Protein 5W6C (pdb70)

B-factor: mean 18.82, std 6.58, range [7.74, 67.68]

Solvent-accessible surface area: 19116 Å² total; per-residue (Å²): 193,33,112,6,92,7,56,40,85,10,38,12,98,65,88,91,64,0,36,3,38,0,51,5,58,66,33,59,0,30,98,17,55,76,23,4,0,0,0,12,17,26,88,90,143,20,6,54,2,0,0,0,2,63,67,83,35,57,42,45,26,15,44,84,10,85,113,55,8,79,7,56,37,52,56,106,136,32,44,1,29,0,108,0,39,64,1,72,76,77,1,27,0,39,0,9,0,0,1,1,102,9,125,80,6,96,42,1,93,10,60,0,60,40,24,2,125,18,31,31,0,17,9,24,52,51,79,52,102,34,14,53,10,23,19,4,50,28,31,68,141,36,34,80,77,58,29,1,2,0,0,0,2,0,21,44,0,15,0,49,64,13,76,25,42,1,44,101,39,89,39,103,89,45,48,54,55,5,63,22,9,95,26,116,79,30,39,34,3,11,0,0,15,0,54,5,71,38,110,21,35,77,120,102,76,11,52,0,22,2,32,0,147,35,32,142,39,161,39,100,45,144,4,99,110,241,48,80,1,86,12,42,113,76,24,63,11,42,78,48,113,154,13,63,0,50,0,59,25,47,89,35,2,1,36,44,54,36,25,0,1,0,0,19,18,79,60,94,62,28,3,92,11,1,0,64,14,32,66,65,107,26,121,72,10,62,109,42,3,52,10,66,56,86,56,62,37,3,33,0,6,0,58,29,4,81,46,121,3,5,8,36,0,8,0,0,0,6,12,48,70,129,53,2,16,2,6,6,0,41,12,0,112,2,42,2,88,70,36,113,145,15,82,13,54,2,20,11,1,52,11,14,93,72,1,33,148,50,90,107,3,5,0,0,0,4,0,17,52,0,32,39,25,63,27,94,28,50,2,43,12,42,78,64,84,33,177,78,40,47,44,56,18,108,51,32,49,22,122,79,15,80,42,2,1,0,0,9,0,55,14,67,4,113,80,8,118,87,51,152,11,2,4,0,41,0,49,9,91,78,75,78,46,76,49,57,16,60,87

Foldseek 3Di:
DWAKAKDDAQEAEAQAKGKMKIAIPPDAQPPAQKWKFKWWAAVPGDIDTAKTARQVGDIDGDVVQVVFWDKAHDRVRRMIMIMGGRDDQVPFTFMKMFMWRDPDVVVVPIDTPDIYPTDTHGHHPDDFDAWDKDKAAWDDPPDDPQKTKIKIKTDFGDDDDKDKDKPVNPDDAQKDWDDWDQDPVRGIMTMIMGMGGNVCLPPDWIWMWIADPNVRDIDTHTHHD/DWQKAWDQEDEDEAQAKTKTKIFHDCQKLQVPWFKWKWWAAPPGDTDTAGTRQFHGDPPHDPQWGKHGDRGMIMIMGGRDDQLSFTKMKMWIWGHPDPIDIIIYPIYGYYHPDDDFWAKDWDKDWFDPVVLVVFWTKIKIKIWDGPPQDKDKWKDQQNHTDDPQKDKDRWDADSVRITIIMMMHIDTSVSQQVTQWMWIWMGDPRDIDIDIDHD

Secondary structure (DSSP, 8-state):
--EEEEES-SEE-TTS-EEEEEEEESS-STTSSEEEEEEEE-TTS--EEEEEEETTS-EEE-TTTGGGEEEEEEGGGTEEEEEE-S--GGG-EEEEEEEEE-S-GGG------SB---EEEEE-SSPPBPPEEEEEEEE-TTSSTTEEEEEEEEEEEBSS--EEEEGGGTB-TTEEEPPPEE-TTS-EEEEEEEEEEGGGTTT---EEEEEEGGGTEEEEEE---/--SBB--SEEEE-TTS-EEEEEE--TTTGGGT---EEEEE-TTS--EEEEBTTTBPPTTS-TTEEEEEETTEEEEEESS--GGG-EEEEEEEEE-SSS-EEEEB--EEEEETTPPPBPPEEEEEPPPHHHHHTT-EEEEEEEEEEBSS--EEEEEETTEEE-TTEEEPPPEE-TTS-EEEEEEEEE-HHHHHHSS-EEEEEEETTEEEEEEE--

Sequence (439 aa):
QLQLQESGPGLVKPSETLSLTCTVSGGSISSSSYYWGWIRQPPGKGLEWIGSIYYSGSTYYNPSLKSRVTISVDTSKNQFSLKLSSVTAADTAVYYCATSYVDNWHSGLHWFDPWGQGTLVTVSGASTKGPSVFPLAPSSKSTSGGTAALGCLVKDYFPEPVTVSWNSGALTSGVHTFPAVLQSSGLYSLSSVVTVPSSSLGTQTYICNVNHKPSNTKVDKRVEPQSVLTQPPSVSGAPGQRVTISCTGSSSNIGAGYDVHWYQQLPGTAPKLLIYGNSNRPSGVPDRFSGSKSGTSASLAITGLQAEDEADYYCQSYDSSLSGDMVFGGGTKLTVLGQPKGAPSVTLFPPSSEELQANKATLVCLISDFYPGAVTVAWKADSSPVKAGVETTTPSKQSNNKYAASSYLSLTPEQWKSHRSYSCQVTHEGSTVEKTVAP

Structure (mmCIF, N/CA/C/O backbone):
data_5W6C
#
_entry.id   5W6C
#
_cell.length_a   63.640
_cell.length_b   66.920
_cell.length_c   100.150
_cell.angle_alpha   90.000
_cell.angle_beta   90.000
_cell.angle_gamma   90.000
#
_symmetry.space_group_name_H-M   'P 21 21 21'
#
loop_
_entity.id
_entity.type
_entity.pdbx_description
1 polymer 'UCA Fab heavy chain'
2 polymer 'UCA Fab light chain'
3 water water
#
loop_
_atom_site.group_PDB
_atom_site.id
_atom_site.type_symbol
_atom_site.label_atom_id
_atom_site.label_alt_id
_atom_site.label_comp_id
_atom_site.label_asym_id
_atom_site.label_entity_id
_atom_site.label_seq_id
_atom_site.pdbx_PDB_ins_code
_atom_site.Cartn_x
_atom_site.Cartn_y
_atom_site.Cartn_z
_atom_site.occupancy
_atom_site.B_iso_or_equiv
_atom_site.auth_seq_id
_atom_site.auth_comp_id
_atom_site.auth_asym_id
_atom_site.auth_atom_id
_atom_site.pdbx_PDB_model_num
ATOM 1 N N . GLN A 1 1 ? -14.450 -18.829 41.118 1.00 37.66 1 GLN H N 1
ATOM 2 C CA . GLN A 1 1 ? -13.903 -17.949 42.143 1.00 35.90 1 GLN H CA 1
ATOM 3 C C . GLN A 1 1 ? -14.494 -16.553 42.052 1.00 29.55 1 GLN H C 1
ATOM 4 O O . GLN A 1 1 ? -14.126 -15.670 42.828 1.00 31.44 1 GLN H O 1
ATOM 10 N N . LEU A 1 2 ? -15.379 -16.317 41.096 1.00 25.40 2 LEU H N 1
ATOM 11 C CA . LEU A 1 2 ? -16.196 -15.124 41.161 1.00 22.26 2 LEU H CA 1
ATOM 12 C C . LEU A 1 2 ? -17.126 -15.264 42.357 1.00 18.67 2 LEU H C 1
ATOM 13 O O . LEU A 1 2 ? -17.765 -16.304 42.526 1.00 21.91 2 LEU H O 1
ATOM 18 N N . GLN A 1 3 ? -17.198 -14.223 43.191 1.00 18.68 3 GLN H N 1
ATOM 19 C CA . GLN A 1 3 ? -18.010 -14.289 44.402 1.00 19.93 3 GLN H CA 1
ATOM 20 C C . GLN A 1 3 ? -18.905 -13.067 44.506 1.00 19.54 3 GLN H C 1
ATOM 21 O O . GLN A 1 3 ? -18.495 -11.952 44.176 1.00 17.09 3 GLN H O 1
ATOM 27 N N . LEU A 1 4 ? -20.141 -13.283 44.966 1.00 16.07 4 LEU H N 1
ATOM 28 C CA . LEU A 1 4 ? -21.137 -12.226 45.040 1.00 13.79 4 LEU H CA 1
ATOM 29 C C . LEU A 1 4 ? -21.686 -12.150 46.455 1.00 15.12 4 LEU H C 1
ATOM 30 O O . LEU A 1 4 ? -21.938 -13.186 47.082 1.00 17.57 4 LEU H O 1
ATOM 35 N N . GLN A 1 5 ? -21.894 -10.923 46.938 1.00 14.32 5 GLN H N 1
ATOM 36 C CA . GLN A 1 5 ? -22.377 -10.682 48.295 1.00 17.12 5 GLN H CA 1
ATOM 37 C C . GLN A 1 5 ? -23.469 -9.619 48.298 1.00 17.18 5 GLN H C 1
ATOM 38 O O . GLN A 1 5 ? -23.218 -8.459 47.951 1.00 16.86 5 GLN H O 1
ATOM 44 N N . GLU A 1 6 ? -24.669 -10.011 48.719 1.00 15.22 6 GLU H N 1
ATOM 45 C CA . GLU A 1 6 ? -25.791 -9.098 48.889 1.00 15.96 6 GLU H CA 1
ATOM 46 C C . GLU A 1 6 ? -25.631 -8.250 50.148 1.00 17.56 6 GLU H C 1
ATOM 47 O O . GLU A 1 6 ? -25.050 -8.683 51.150 1.00 18.75 6 GLU H O 1
ATOM 53 N N . SER A 1 7 ? -26.163 -7.030 50.093 1.00 15.11 7 SER H N 1
ATOM 54 C CA . SER A 1 7 ? -26.286 -6.196 51.282 1.00 15.06 7 SER H CA 1
ATOM 55 C C . SER A 1 7 ? -27.474 -5.256 51.134 1.00 19.58 7 SER H C 1
ATOM 56 O O . SER A 1 7 ? -27.876 -4.895 50.025 1.00 18.17 7 SER H O 1
ATOM 59 N N . GLY A 1 8 ? -28.016 -4.843 52.271 1.00 19.62 8 GLY H N 1
ATOM 60 C CA . GLY A 1 8 ? -29.071 -3.868 52.280 1.00 18.48 8 GLY H CA 1
ATOM 61 C C . GLY A 1 8 ? -30.059 -4.138 53.388 1.00 20.46 8 GLY H C 1
ATOM 62 O O . GLY A 1 8 ? -29.984 -5.160 54.083 1.00 18.64 8 GLY H O 1
ATOM 63 N N . PRO A 1 9 ? -31.010 -3.218 53.562 1.00 19.78 9 PRO H N 1
ATOM 64 C CA . PRO A 1 9 ? -31.940 -3.311 54.692 1.00 17.50 9 PRO H CA 1
ATOM 65 C C . PRO A 1 9 ? -32.765 -4.583 54.656 1.00 20.16 9 PRO H C 1
ATOM 66 O O . PRO A 1 9 ? -33.136 -5.087 53.591 1.00 20.21 9 PRO H O 1
ATOM 70 N N . GLY A 1 10 ? -33.040 -5.109 55.847 1.00 19.11 10 GLY H N 1
ATOM 71 C CA . GLY A 1 10 ? -33.847 -6.299 55.990 1.00 17.27 10 GLY H CA 1
ATOM 72 C C . GLY A 1 10 ? -35.316 -6.036 56.205 1.00 16.02 10 GLY H C 1
ATOM 73 O O . GLY A 1 10 ? -36.104 -6.984 56.251 1.00 16.98 10 GLY H O 1
ATOM 74 N N . LEU A 1 11 ? -35.716 -4.772 56.336 1.00 16.46 11 LEU H N 1
ATOM 75 C CA . LEU A 1 11 ? -37.113 -4.416 56.570 1.00 15.69 11 LEU H CA 1
ATOM 76 C C . LEU A 1 11 ? -37.495 -3.254 55.668 1.00 16.47 11 LEU H C 1
ATOM 77 O O . LEU A 1 11 ? -36.783 -2.246 55.615 1.00 16.54 11 LEU H O 1
ATOM 82 N N . VAL A 1 12 ? -38.602 -3.403 54.951 1.00 14.65 12 VAL H N 1
ATOM 83 C CA . VAL A 1 12 ? -39.150 -2.350 54.104 1.00 16.56 12 VAL H CA 1
ATOM 84 C C . VAL A 1 12 ? -40.632 -2.214 54.418 1.00 17.03 12 VAL H C 1
ATOM 85 O O . VAL A 1 12 ? -41.341 -3.219 54.542 1.00 16.04 12 VAL H O 1
ATOM 89 N N . LYS A 1 13 ? -41.108 -0.969 54.535 1.00 16.75 13 LYS H N 1
ATOM 90 C CA . LYS A 1 13 ? -42.530 -0.763 54.782 1.00 17.43 13 LYS H CA 1
ATOM 91 C C . LYS A 1 13 ? -43.345 -0.946 53.504 1.00 19.16 13 LYS H C 1
ATOM 92 O O . LYS A 1 13 ? -42.891 -0.590 52.414 1.00 18.39 13 LYS H O 1
ATOM 98 N N . PRO A 1 14 ? -44.559 -1.484 53.620 1.00 18.12 14 PRO H N 1
ATOM 99 C CA . PRO A 1 14 ? -45.438 -1.591 52.447 1.00 18.67 14 PRO H CA 1
ATOM 100 C C . PRO A 1 14 ? -45.582 -0.244 51.752 1.00 21.94 14 PRO H C 1
ATOM 101 O O . PRO A 1 14 ? -45.682 0.799 52.401 1.00 20.50 14 PRO H O 1
ATOM 105 N N . SER A 1 15 ? -45.546 -0.276 50.418 1.00 19.61 15 SER H N 1
ATOM 106 C CA . SER A 1 15 ? -45.650 0.847 49.488 1.00 19.08 15 SER H CA 1
ATOM 107 C C . SER A 1 15 ? -44.321 1.577 49.304 1.00 20.25 15 SER H C 1
ATOM 108 O O . SER A 1 15 ? -44.207 2.373 48.371 1.00 21.25 15 SER H O 1
ATOM 111 N N . GLU A 1 16 ? -43.304 1.322 50.129 1.00 18.14 16 GLU H N 1
ATOM 112 C CA . GLU A 1 16 ? -42.014 1.976 49.981 1.00 18.53 16 GLU H CA 1
ATOM 113 C C . GLU A 1 16 ? -41.119 1.155 49.051 1.00 17.04 16 GLU H C 1
ATOM 114 O O . GLU A 1 16 ? -41.541 0.154 48.466 1.00 17.89 16 GLU H O 1
ATOM 120 N N . THR A 1 17 ? -39.874 1.588 48.887 1.00 17.62 17 THR H N 1
ATOM 121 C CA . THR A 1 17 ? -38.964 0.989 47.918 1.00 17.62 17 THR H CA 1
ATOM 122 C C . THR A 1 17 ? -37.920 0.129 48.619 1.00 16.21 17 THR H C 1
ATOM 123 O O . THR A 1 17 ? -37.295 0.562 49.592 1.00 19.11 17 THR H O 1
ATOM 127 N N . LEU A 1 18 ? -37.736 -1.086 48.111 1.00 14.33 18 LEU H N 1
ATOM 128 C CA . LEU A 1 18 ? -36.709 -2.001 48.581 1.00 14.59 18 LEU H CA 1
ATOM 129 C C . LEU A 1 18 ? -35.439 -1.760 47.777 1.00 15.14 18 LEU H C 1
ATOM 130 O O . LEU A 1 18 ? -35.483 -1.698 46.543 1.00 16.94 18 LEU H O 1
ATOM 135 N N . SER A 1 19 ? -34.310 -1.630 48.471 1.00 15.74 19 SER H N 1
ATOM 136 C CA . SER A 1 19 ? -33.034 -1.370 47.823 1.00 15.84 19 SER H CA 1
ATOM 137 C C . SER A 1 19 ? -32.016 -2.378 48.319 1.00 16.17 19 SER H C 1
ATOM 138 O O . SER A 1 19 ? -31.876 -2.573 49.529 1.00 17.03 19 SER H O 1
ATOM 141 N N . LEU A 1 20 ? -31.311 -3.013 47.386 1.00 13.96 20 LEU H N 1
ATOM 142 C CA . LEU A 1 20 ? -30.237 -3.931 47.726 1.00 14.80 20 L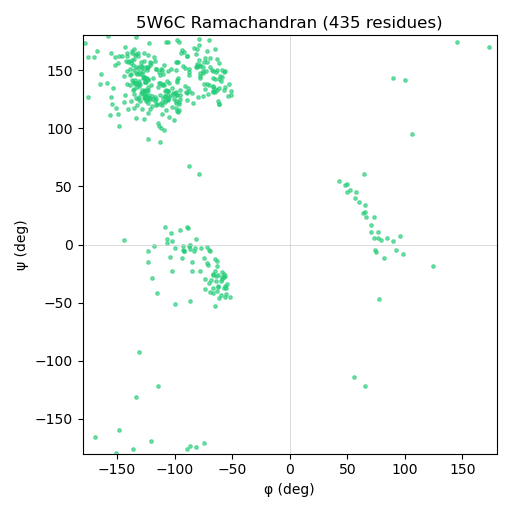EU H CA 1
ATOM 143 C C . LEU A 1 20 ? -29.052 -3.673 46.811 1.00 15.23 20 LEU H C 1
ATOM 144 O O . LEU A 1 20 ? -29.203 -3.181 45.694 1.00 14.62 20 LEU H O 1
ATOM 149 N N . THR A 1 21 ? -27.875 -4.026 47.296 1.00 16.62 21 THR H N 1
ATOM 150 C CA . THR A 1 21 ? -26.642 -3.915 46.537 1.00 15.47 21 THR H CA 1
ATOM 151 C C . THR A 1 21 ? -25.941 -5.263 46.542 1.00 16.18 21 THR H C 1
ATOM 152 O O . THR A 1 21 ? -26.025 -6.011 47.516 1.00 15.61 21 THR H O 1
ATOM 156 N N . CYS A 1 22 ? -25.294 -5.593 45.432 1.00 14.53 22 CYS H N 1
ATOM 157 C CA . CYS A 1 22 ? -24.477 -6.783 45.329 1.00 14.69 22 CYS H CA 1
ATOM 158 C C . CYS A 1 22 ? -23.039 -6.361 45.080 1.00 15.28 22 CYS H C 1
ATOM 159 O O . CYS A 1 22 ? -22.770 -5.591 44.156 1.00 15.93 22 CYS H O 1
ATOM 162 N N . THR A 1 23 ? -22.116 -6.845 45.904 1.00 14.03 23 THR H N 1
ATOM 163 C CA . THR A 1 23 ? -20.705 -6.542 45.722 1.00 15.70 23 THR H CA 1
ATOM 164 C C . THR A 1 23 ? -20.018 -7.764 45.144 1.00 15.51 23 THR H C 1
ATOM 165 O O . THR A 1 23 ? -20.155 -8.869 45.678 1.00 15.45 23 THR H O 1
ATOM 169 N N . VAL A 1 24 ? -19.313 -7.575 44.031 1.00 14.69 24 VAL H N 1
ATOM 170 C CA . VAL A 1 24 ? -18.668 -8.671 43.330 1.00 15.47 24 VAL H CA 1
ATOM 171 C C . VAL A 1 24 ? -17.176 -8.601 43.606 1.00 17.21 24 VAL H C 1
ATOM 172 O O . VAL A 1 24 ? -16.591 -7.511 43.634 1.00 18.63 24 VAL H O 1
ATOM 176 N N . SER A 1 25 ? -16.575 -9.762 43.828 1.00 18.37 25 SER H N 1
ATOM 177 C CA . SER A 1 25 ? -15.133 -9.882 43.985 1.00 19.53 25 SER H CA 1
ATOM 178 C C . SER A 1 25 ? -14.652 -11.104 43.214 1.00 19.73 25 SER H C 1
ATOM 179 O O . SER A 1 25 ? -15.421 -12.021 42.914 1.00 19.24 25 SER H O 1
ATOM 182 N N . GLY A 1 26 ? -13.362 -11.120 42.884 1.00 18.51 26 GLY H N 1
ATOM 183 C CA . GLY A 1 26 ? -12.802 -12.235 42.150 1.00 21.25 26 GLY H CA 1
ATOM 184 C C . GLY A 1 26 ? -13.077 -12.229 40.665 1.00 21.43 26 GLY H C 1
ATOM 185 O O . GLY A 1 26 ? -12.687 -13.175 39.972 1.00 24.69 26 GLY H O 1
ATOM 186 N N . GLY A 1 27 ? -13.723 -11.191 40.160 1.00 19.53 27 GLY H N 1
ATOM 187 C CA . GLY A 1 27 ? -13.997 -11.052 38.746 1.00 17.57 27 GLY H CA 1
ATOM 188 C C . GLY A 1 27 ? -14.641 -9.704 38.536 1.00 15.28 27 GLY H C 1
ATOM 189 O O . GLY A 1 27 ? -15.125 -9.081 39.482 1.00 15.69 27 GLY H O 1
ATOM 190 N N . SER A 1 28 ? -14.612 -9.243 37.294 1.00 15.24 28 SER H N 1
ATOM 191 C CA . SER A 1 28 ? -15.008 -7.876 36.979 1.00 16.51 28 SER H CA 1
ATOM 192 C C . SER A 1 28 ? -16.436 -7.810 36.448 1.00 15.86 28 SER H C 1
ATOM 193 O O . SER A 1 28 ? -16.792 -8.542 35.521 1.00 16.57 28 SER H O 1
ATOM 196 N N . ILE A 1 29 ? -17.245 -6.909 37.018 1.00 12.92 29 ILE H N 1
ATOM 197 C CA . ILE A 1 29 ? -18.512 -6.563 36.376 1.00 14.51 29 ILE H CA 1
ATOM 198 C C . ILE A 1 29 ? -18.245 -5.890 35.037 1.00 16.65 29 ILE H C 1
ATOM 199 O O . ILE A 1 29 ? -18.766 -6.299 33.993 1.00 19.83 29 ILE H O 1
ATOM 204 N N . SER A 1 30 ? -17.419 -4.854 35.046 1.00 16.07 30 SER H N 1
ATOM 205 C CA . SER A 1 30 ? -17.169 -4.118 33.818 1.00 14.31 30 SER H CA 1
ATOM 206 C C . SER A 1 30 ? -16.418 -4.984 32.818 1.00 16.81 30 SER H C 1
ATOM 207 O O . SER A 1 30 ? -15.640 -5.873 33.188 1.00 16.28 30 SER H O 1
ATOM 210 N N . SER A 1 31 ? -16.674 -4.730 31.537 1.00 15.85 31 SER H N 1
ATOM 211 C CA . SER A 1 31 ? -15.835 -5.217 30.442 1.00 15.91 31 SER H CA 1
ATOM 212 C C . SER A 1 31 ? -15.873 -6.731 30.298 1.00 18.13 31 SER H C 1
ATOM 213 O O . SER A 1 31 ? -14.929 -7.332 29.765 1.00 18.98 31 SER H O 1
ATOM 216 N N . SER A 1 32 ? -16.938 -7.352 30.784 1.00 15.85 32 SER H N 1
ATOM 217 C CA . SER A 1 32 ? -17.104 -8.797 30.851 1.00 21.13 32 SER H CA 1
ATOM 218 C C . SER A 1 32 ? -18.377 -9.179 30.109 1.00 16.83 32 SER H C 1
ATOM 219 O O . SER A 1 32 ? -19.376 -8.459 30.187 1.00 18.62 32 SER H O 1
ATOM 222 N N . SER A 1 33 ? -18.350 -10.309 29.394 1.00 16.13 33 SER H N 1
ATOM 223 C CA . SER A 1 33 ? -19.546 -10.816 28.710 1.00 14.75 33 SER H CA 1
ATOM 224 C C . SER A 1 33 ? -20.478 -11.525 29.699 1.00 14.26 33 SER H C 1
ATOM 225 O O . SER A 1 33 ? -20.781 -12.717 29.581 1.00 13.92 33 SER H O 1
ATOM 228 N N . TYR A 1 34 ? -20.936 -10.763 30.691 1.00 14.47 34 TYR H N 1
ATOM 229 C CA . TYR A 1 34 ? -21.803 -11.274 31.741 1.00 13.32 34 TYR H CA 1
ATOM 230 C C . TYR A 1 34 ? -22.991 -10.351 31.956 1.00 14.05 34 TYR H C 1
ATOM 231 O O . TYR A 1 34 ? -22.887 -9.128 31.817 1.00 13.70 34 TYR H O 1
ATOM 240 N N . TYR A 1 35 ? -24.119 -10.955 32.317 1.00 13.76 35 TYR H N 1
ATOM 241 C CA . TYR A 1 35 ? -25.285 -10.228 32.797 1.00 11.50 35 TYR H CA 1
ATOM 242 C C . TYR A 1 35 ? -25.451 -10.507 34.278 1.00 12.39 35 TYR H C 1
ATOM 243 O O . TYR A 1 35 ? -25.481 -11.669 34.703 1.00 13.53 35 TYR H O 1
ATOM 252 N N . TRP A 1 36 ? -25.522 -9.440 35.058 1.00 9.98 36 TRP H N 1
ATOM 253 C CA . TRP A 1 36 ? -25.511 -9.523 36.508 1.00 11.19 36 TRP H CA 1
ATOM 254 C C . TRP A 1 36 ? -26.947 -9.483 36.996 1.00 11.97 36 TRP H C 1
ATOM 255 O O . TRP A 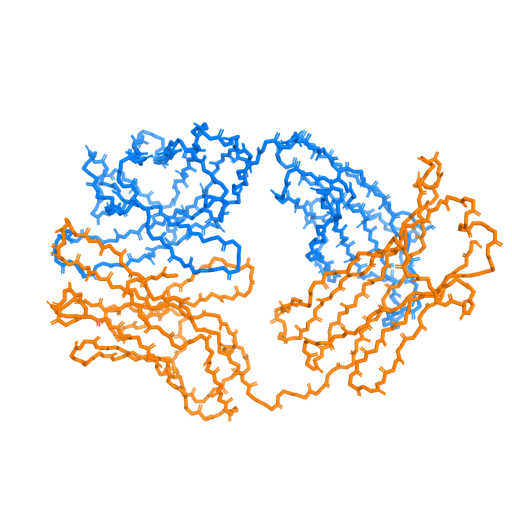1 36 ? -27.672 -8.525 36.708 1.00 13.29 36 TRP H O 1
ATOM 266 N N . GLY A 1 37 ? -27.361 -10.537 37.706 1.00 12.74 37 GLY H N 1
ATOM 267 C CA . GLY A 1 37 ? -28.779 -10.721 37.953 1.00 13.22 37 GLY H CA 1
ATOM 268 C C . GLY A 1 37 ? -29.242 -10.689 39.393 1.00 11.83 37 GLY H C 1
ATOM 269 O O . GLY A 1 37 ? -28.469 -10.878 40.336 1.00 10.82 37 GLY H O 1
ATOM 270 N N . TRP A 1 38 ? -30.546 -10.471 39.553 1.00 11.43 38 TRP H N 1
ATOM 271 C CA . TRP A 1 38 ? -31.234 -10.587 40.827 1.00 12.56 38 TRP H CA 1
ATOM 272 C C . TRP A 1 38 ? -32.330 -11.631 40.709 1.00 12.25 38 TRP H C 1
ATOM 273 O O . TRP A 1 38 ? -33.047 -11.680 39.702 1.00 12.26 38 TRP H O 1
ATOM 284 N N . ILE A 1 39 ? -32.434 -12.465 41.750 1.00 11.09 39 ILE H N 1
ATOM 285 C CA . ILE A 1 39 ? -33.386 -13.567 41.847 1.00 12.34 39 ILE H CA 1
ATOM 286 C C . ILE A 1 39 ? -33.929 -13.551 43.269 1.00 13.35 39 ILE H C 1
ATOM 287 O O . ILE A 1 39 ? -33.217 -13.191 44.206 1.00 13.48 39 ILE H O 1
ATOM 292 N N . ARG A 1 40 ? -35.196 -13.927 43.449 1.00 12.40 40 ARG H N 1
ATOM 293 C CA . ARG A 1 40 ? -35.713 -13.957 44.808 1.00 10.72 40 ARG H CA 1
ATOM 294 C C . ARG A 1 40 ? -36.490 -15.237 45.095 1.00 11.46 40 ARG H C 1
ATOM 295 O O . ARG A 1 40 ? -36.884 -15.976 44.183 1.00 14.01 40 ARG H O 1
ATOM 303 N N . GLN A 1 41 ? -36.688 -15.491 46.370 1.00 12.50 41 GLN H N 1
ATOM 304 C CA . GLN A 1 41 ? -37.337 -16.730 46.818 1.00 12.91 41 GLN H CA 1
ATOM 305 C C . GLN A 1 41 ? -38.105 -16.435 48.089 1.00 13.75 41 GLN H C 1
ATOM 306 O O . GLN A 1 41 ? -37.511 -16.318 49.176 1.00 15.15 41 GLN H O 1
ATOM 312 N N . PRO A 1 42 ? -39.423 -16.284 48.008 1.00 14.73 42 PRO H N 1
ATOM 313 C CA . PRO A 1 42 ? -40.212 -16.119 49.217 1.00 15.94 42 PRO H CA 1
ATOM 314 C C . PRO A 1 42 ? -40.023 -17.321 50.122 1.00 18.23 42 PRO H C 1
ATOM 315 O O . PRO A 1 42 ? -39.764 -18.441 49.642 1.00 18.44 42 PRO H O 1
ATOM 319 N N . PRO A 1 43 ? -40.133 -17.143 51.438 1.00 18.22 43 PRO H N 1
ATOM 320 C CA . PRO A 1 43 ? -39.918 -18.268 52.356 1.00 22.80 43 PRO H CA 1
ATOM 321 C C . PRO A 1 43 ? -40.795 -19.458 51.991 1.00 20.52 43 PRO H C 1
ATOM 322 O O . PRO A 1 43 ? -42.009 -19.326 51.812 1.00 21.55 43 PRO H O 1
ATOM 326 N N . GLY A 1 44 ? -40.164 -20.620 51.843 1.00 22.67 44 GLY H N 1
ATOM 327 C CA . GLY A 1 44 ? -40.896 -21.831 51.519 1.00 24.04 44 GLY H CA 1
ATOM 328 C C . GLY A 1 44 ? -41.465 -21.903 50.119 1.00 24.94 44 GLY H C 1
ATOM 329 O O . GLY A 1 44 ? -42.257 -22.805 49.832 1.00 23.17 44 GLY H O 1
ATOM 330 N N . LYS A 1 45 ? -41.090 -20.991 49.231 1.00 19.30 45 LYS H N 1
ATOM 331 C CA . LYS A 1 45 ? -41.609 -20.990 47.874 1.00 19.43 45 LYS H CA 1
ATOM 332 C C . LYS A 1 45 ? -40.450 -21.123 46.892 1.00 17.25 45 LYS H C 1
ATOM 333 O O . LYS A 1 45 ? -39.317 -21.428 47.274 1.00 17.82 45 LYS H O 1
ATOM 339 N N . GLY A 1 46 ? -40.751 -20.902 45.616 1.00 17.03 46 GLY H N 1
ATOM 340 C CA . GLY A 1 46 ? -39.809 -21.156 44.549 1.00 15.60 46 GLY H CA 1
ATOM 341 C C . GLY A 1 46 ? -39.040 -19.909 44.108 1.00 15.72 46 GLY H C 1
ATOM 342 O O . GLY A 1 46 ? -39.283 -18.794 44.558 1.00 17.47 46 GLY H O 1
ATOM 343 N N . LEU A 1 47 ? -38.079 -20.144 43.218 1.00 11.68 47 LEU H N 1
ATOM 344 C CA . LEU A 1 47 ? -37.230 -19.085 42.684 1.00 12.74 47 LEU H CA 1
ATOM 345 C C . LEU A 1 47 ? -37.958 -18.278 41.614 1.00 14.48 47 LEU H C 1
ATOM 346 O O . LEU A 1 47 ? -38.777 -18.805 40.851 1.00 14.46 47 LEU H O 1
ATOM 351 N N . GLU A 1 48 ? -37.621 -16.995 41.548 1.00 10.99 48 GLU H N 1
ATOM 352 C CA . GLU A 1 48 ? -38.175 -16.079 40.563 1.00 11.52 48 GLU H CA 1
ATOM 353 C C . GLU A 1 48 ? -37.097 -15.097 40.134 1.00 12.57 48 GLU H C 1
ATOM 354 O O . GLU A 1 48 ? -36.514 -14.404 40.974 1.00 14.04 48 GLU H O 1
ATOM 360 N N . TRP A 1 49 ? -36.820 -15.044 38.834 1.00 10.95 49 TRP H N 1
ATOM 361 C CA . TRP A 1 49 ? -35.882 -14.057 38.324 1.00 12.49 49 TRP H CA 1
ATOM 362 C C . TRP A 1 49 ? -36.510 -12.669 38.361 1.00 14.66 49 TRP H C 1
ATOM 363 O O . TRP A 1 49 ? -37.686 -12.492 38.038 1.00 13.21 49 TRP H O 1
ATOM 374 N N . ILE A 1 50 ? -35.726 -11.680 38.771 1.00 10.13 50 ILE H N 1
ATOM 375 C CA . ILE A 1 50 ? -36.178 -10.287 38.825 1.00 11.41 50 ILE H CA 1
ATOM 376 C C . ILE A 1 50 ? -35.694 -9.494 37.616 1.00 13.19 50 ILE H C 1
ATOM 377 O O . ILE A 1 50 ? -36.476 -8.818 36.946 1.00 14.71 50 ILE H O 1
ATOM 382 N N . GLY A 1 51 ? -34.400 -9.558 37.335 1.00 11.88 51 GLY H N 1
ATOM 383 C CA . GLY A 1 51 ? -33.845 -8.906 36.165 1.00 12.65 51 GLY H CA 1
ATOM 384 C C . GLY A 1 51 ? -32.338 -9.013 36.191 1.00 11.71 51 GLY H C 1
ATOM 385 O O . GLY A 1 51 ? -31.737 -9.408 37.194 1.00 13.59 51 GLY H O 1
ATOM 386 N N . SER A 1 52 ? -31.727 -8.632 35.069 1.00 11.04 52 SER H N 1
ATOM 387 C CA . SER A 1 52 ? -30.275 -8.686 34.940 1.00 11.15 52 SER H CA 1
ATOM 388 C C . SER A 1 52 ? -29.783 -7.451 34.201 1.00 14.45 52 SER H C 1
ATOM 389 O O . SER A 1 52 ? -30.527 -6.827 33.443 1.00 15.91 52 SER H O 1
ATOM 392 N N . ILE A 1 53 ? -28.506 -7.117 34.399 1.00 12.26 53 ILE H N 1
ATOM 393 C CA . ILE A 1 53 ? -27.914 -5.913 33.811 1.00 13.43 53 ILE H CA 1
ATOM 394 C C . ILE A 1 53 ? -26.538 -6.238 33.233 1.00 13.51 53 ILE H C 1
ATOM 395 O O . ILE A 1 53 ? -25.766 -7.013 33.813 1.00 12.99 53 ILE H O 1
ATOM 400 N N . TYR A 1 54 ? -26.252 -5.663 32.068 1.00 13.04 54 TYR H N 1
ATOM 401 C CA . TYR A 1 54 ? -24.929 -5.678 31.459 1.00 13.28 54 TYR H CA 1
ATOM 402 C C . TYR A 1 54 ? -24.179 -4.441 31.942 1.00 14.59 54 TYR H C 1
ATOM 403 O O . TYR A 1 54 ? -24.790 -3.436 32.293 1.00 17.32 54 TYR H O 1
ATOM 412 N N . TYR A 1 55 ? -22.846 -4.532 32.003 1.00 13.40 55 TYR H N 1
ATOM 413 C CA . TYR A 1 55 ? -22.083 -3.507 32.712 1.00 16.43 55 TYR H CA 1
ATOM 414 C C . TYR A 1 55 ? -22.298 -2.108 32.137 1.00 19.81 55 TYR H C 1
ATOM 415 O O . TYR A 1 55 ? -22.166 -1.113 32.863 1.00 20.07 55 TYR H O 1
ATOM 424 N N . SER A 1 56 ? -22.607 -1.993 30.852 1.00 16.81 56 SER H N 1
ATOM 425 C CA . SER A 1 56 ? -22.758 -0.661 30.280 1.00 22.36 56 SER H CA 1
ATOM 426 C C . SER A 1 56 ? -24.167 -0.116 30.426 1.00 22.74 56 SER H C 1
ATOM 427 O O . SER A 1 56 ? -24.423 1.013 29.998 1.00 21.93 56 SER H O 1
ATOM 430 N N . GLY A 1 57 ? -25.086 -0.880 31.013 1.00 20.22 57 GLY H N 1
ATOM 431 C CA . GLY A 1 57 ? -26.367 -0.355 31.454 1.00 21.93 57 GLY H CA 1
ATOM 432 C C . GLY A 1 57 ? -27.589 -1.060 30.903 1.00 20.08 57 GLY H C 1
ATOM 433 O O . GLY A 1 57 ? -28.680 -0.905 31.471 1.00 23.88 57 GLY H O 1
ATOM 434 N N . SER A 1 58 ? -27.465 -1.820 29.819 1.00 20.10 58 SER H N 1
ATOM 435 C CA . SER A 1 58 ? -28.638 -2.460 29.240 1.00 22.57 58 SER H CA 1
ATOM 436 C C . SER A 1 58 ? -29.200 -3.511 30.191 1.00 20.73 58 SER H C 1
ATOM 437 O O . SER A 1 58 ? -28.458 -4.289 30.800 1.00 18.70 58 SER H O 1
ATOM 440 N N . THR A 1 59 ? -30.524 -3.505 30.346 1.00 18.69 59 THR H N 1
ATOM 441 C CA . THR A 1 59 ? -31.195 -4.357 31.315 1.00 16.34 59 THR H CA 1
ATOM 442 C C . THR A 1 59 ? -32.261 -5.218 30.650 1.00 16.28 59 THR H C 1
ATOM 443 O O . THR A 1 59 ? -32.839 -4.849 29.618 1.00 15.64 59 THR H O 1
ATOM 447 N N . TYR A 1 60 ? -32.520 -6.366 31.267 1.00 15.00 60 TYR H N 1
ATOM 448 C CA . TYR A 1 60 ? -33.682 -7.192 30.974 1.00 13.51 60 TYR H CA 1
ATOM 449 C C . TYR A 1 60 ? -34.376 -7.480 32.290 1.00 15.37 60 TYR H C 1
ATOM 450 O O . TYR A 1 60 ? -33.717 -7.851 33.264 1.00 13.81 60 TYR H O 1
ATOM 459 N N . TYR A 1 61 ? -35.693 -7.307 32.326 1.00 15.22 61 TYR H N 1
ATOM 460 C CA . TYR A 1 61 ? -36.453 -7.533 33.545 1.00 15.74 61 TYR H CA 1
ATOM 461 C C . TYR A 1 61 ? -37.516 -8.608 33.341 1.00 15.90 61 TYR H C 1
ATOM 462 O O . TYR A 1 61 ? -37.978 -8.873 32.223 1.00 16.24 61 TYR H O 1
ATOM 471 N N . ASN A 1 62 ? -37.905 -9.213 34.448 1.00 14.03 62 ASN H N 1
ATOM 472 C CA . ASN A 1 62 ? -39.077 -10.075 34.462 1.00 12.35 62 ASN H CA 1
ATOM 473 C C . ASN A 1 62 ? -40.299 -9.244 34.093 1.00 15.25 62 ASN H C 1
ATOM 474 O O . ASN A 1 62 ? -40.598 -8.270 34.791 1.00 14.75 62 ASN H O 1
ATOM 479 N N . PRO A 1 63 ? -41.024 -9.588 33.024 1.00 13.38 63 PRO H N 1
ATOM 480 C CA . PRO A 1 63 ? -42.187 -8.770 32.635 1.00 16.15 63 PRO H CA 1
ATOM 481 C C . PRO A 1 63 ? -43.223 -8.610 33.729 1.00 17.05 63 PRO H C 1
ATOM 482 O O . PRO A 1 63 ? -43.941 -7.600 33.742 1.00 17.21 63 PRO H O 1
ATOM 486 N N . SER A 1 64 ? -43.334 -9.565 34.648 1.00 16.51 64 SER H N 1
ATOM 487 C CA . SER A 1 64 ? -44.335 -9.442 35.701 1.00 15.82 64 SER H CA 1
ATOM 488 C C . SER A 1 64 ? -43.948 -8.419 36.758 1.00 19.93 64 SER H C 1
ATOM 489 O O . SER A 1 64 ? -44.794 -8.050 37.582 1.00 21.58 64 SER H O 1
ATOM 492 N N . LEU A 1 65 ? -42.695 -7.957 36.750 1.00 16.27 65 LEU H N 1
ATOM 493 C CA . LEU A 1 65 ? -42.194 -7.021 37.741 1.00 16.14 65 LEU H CA 1
ATOM 494 C C . LEU A 1 65 ? -41.639 -5.746 37.135 1.00 20.55 65 LEU H C 1
ATOM 495 O O . LEU A 1 65 ? -41.274 -4.830 37.887 1.00 19.29 65 LEU H O 1
ATOM 500 N N . LYS A 1 66 ? -41.556 -5.665 35.805 1.00 21.13 66 LYS H N 1
ATOM 501 C CA . LYS A 1 66 ? -40.795 -4.599 35.162 1.00 22.87 66 LYS H CA 1
ATOM 502 C C . LYS A 1 66 ? -41.248 -3.218 35.607 1.00 22.23 66 LYS H C 1
ATOM 503 O O . LYS A 1 66 ? -40.426 -2.306 35.759 1.00 25.08 66 LYS H O 1
ATOM 509 N N . SER A 1 67 ? -42.554 -3.035 35.803 1.00 22.31 67 SER H N 1
ATOM 510 C CA . SER A 1 67 ? -43.048 -1.713 36.167 1.00 22.66 67 SER H CA 1
ATOM 511 C C . SER A 1 67 ? -42.544 -1.252 37.529 1.00 25.24 67 SER H C 1
ATOM 512 O O . SER A 1 67 ? -42.678 -0.066 37.847 1.00 27.81 67 SER H O 1
ATOM 515 N N . ARG A 1 68 ? -41.960 -2.145 38.333 1.00 19.23 68 ARG H N 1
ATOM 516 C CA . ARG A 1 68 ? -41.496 -1.787 39.668 1.00 19.45 68 ARG H CA 1
ATOM 517 C C . ARG A 1 68 ? -39.996 -1.946 39.855 1.00 16.36 68 ARG H C 1
ATOM 518 O O . ARG A 1 68 ? -39.495 -1.648 40.947 1.00 17.36 68 ARG H O 1
ATOM 526 N N . VAL A 1 69 ? -39.266 -2.405 38.840 1.00 18.46 69 VAL H N 1
ATOM 527 C CA . VAL A 1 69 ? -37.875 -2.821 38.999 1.00 17.43 69 VAL H CA 1
ATOM 528 C C . VAL A 1 69 ? -36.962 -1.808 38.329 1.00 17.91 69 VAL H C 1
ATOM 529 O O . VAL A 1 69 ? -37.193 -1.415 37.181 1.00 18.16 69 VAL H O 1
ATOM 533 N N . THR A 1 70 ? -35.920 -1.399 39.045 1.00 15.46 70 THR H N 1
ATOM 534 C CA . THR A 1 70 ? -34.792 -0.684 38.462 1.00 16.75 70 THR H CA 1
ATOM 535 C C . THR A 1 70 ? -33.528 -1.379 38.932 1.00 15.70 70 THR H C 1
ATOM 536 O O . THR A 1 70 ? -33.306 -1.513 40.142 1.00 16.49 70 THR H O 1
ATOM 540 N N . ILE A 1 71 ? -32.706 -1.819 37.990 1.00 16.22 71 ILE H N 1
ATOM 541 C CA . ILE A 1 71 ? -31.398 -2.379 38.294 1.00 14.70 71 ILE H CA 1
ATOM 542 C C . ILE A 1 71 ? -30.356 -1.415 37.749 1.00 15.99 71 ILE H C 1
ATOM 543 O O . ILE A 1 71 ? -30.525 -0.858 36.657 1.00 16.30 71 ILE H O 1
ATOM 548 N N . SER A 1 72 ? -29.295 -1.193 38.522 1.00 15.43 72 SER H N 1
ATOM 549 C CA . SER A 1 72 ? -28.250 -0.265 38.132 1.00 16.21 72 SER H CA 1
ATOM 550 C C . SER A 1 72 ? -26.904 -0.890 38.446 1.00 16.53 72 SER H C 1
ATOM 551 O O . SER A 1 72 ? -26.804 -1.875 39.183 1.00 15.99 72 SER H O 1
ATOM 554 N N . VAL A 1 73 ? -25.857 -0.310 37.875 1.00 15.86 73 VAL H N 1
ATOM 555 C CA . VAL A 1 73 ? -24.513 -0.843 38.031 1.00 16.03 73 VAL H CA 1
ATOM 556 C C . VAL A 1 73 ? -23.562 0.298 38.351 1.00 15.59 73 VAL H C 1
ATOM 557 O O . VAL A 1 73 ? -23.707 1.404 37.820 1.00 19.08 73 VAL H O 1
ATOM 561 N N . ASP A 1 74 ? -22.605 0.035 39.240 1.00 14.86 74 ASP H N 1
ATOM 562 C CA . ASP A 1 74 ? -21.526 0.964 39.571 1.00 15.88 74 ASP H CA 1
ATOM 563 C C . ASP A 1 74 ? -20.228 0.222 39.292 1.00 15.56 74 ASP H C 1
ATOM 564 O O . ASP A 1 74 ? -19.681 -0.448 40.174 1.00 16.26 74 ASP H O 1
ATOM 569 N N . THR A 1 75 ? -19.732 0.358 38.062 1.00 17.53 75 THR H N 1
ATOM 570 C CA . THR A 1 75 ? -18.557 -0.406 37.654 1.00 14.29 75 THR H CA 1
ATOM 571 C C . THR A 1 75 ? -17.322 -0.025 38.464 1.00 17.25 75 THR H C 1
ATOM 572 O O . THR A 1 75 ? -16.469 -0.878 38.722 1.00 16.39 75 THR H O 1
ATOM 576 N N . SER A 1 76 ? -17.212 1.236 38.899 1.00 18.48 76 SER H N 1
ATOM 577 C CA . SER A 1 76 ? -16.014 1.640 39.632 1.00 18.05 76 SER H CA 1
ATOM 578 C C . SER A 1 76 ? -15.913 0.939 40.981 1.00 21.53 76 SER H C 1
ATOM 579 O O . SER A 1 76 ? -14.808 0.753 41.500 1.00 19.81 76 SER H O 1
ATOM 582 N N . LYS A 1 77 ? -17.045 0.539 41.559 1.00 18.83 77 LYS H N 1
ATOM 583 C CA . LYS A 1 77 ? -17.057 -0.198 42.815 1.00 18.67 77 LYS H CA 1
ATOM 584 C C . LYS A 1 77 ? -17.292 -1.692 42.631 1.00 15.90 77 LYS H C 1
ATOM 585 O O . LYS A 1 77 ? -17.362 -2.420 43.625 1.00 18.02 77 LYS H O 1
ATOM 591 N N . ASN A 1 78 ? -17.395 -2.166 41.394 1.00 14.15 78 ASN H N 1
ATOM 592 C CA . ASN A 1 78 ? -17.711 -3.564 41.109 1.00 17.36 78 ASN H CA 1
ATOM 593 C C . ASN A 1 78 ? -18.972 -3.986 41.861 1.00 16.62 78 ASN H C 1
ATOM 594 O O . ASN A 1 78 ? -19.026 -5.040 42.500 1.00 15.99 78 ASN H O 1
ATOM 599 N N . GLN A 1 79 ? -19.994 -3.138 41.784 1.00 14.38 79 GLN H N 1
ATOM 600 C CA . GLN A 1 79 ? -21.273 -3.409 42.421 1.00 14.40 79 GLN H CA 1
ATOM 601 C C . GLN A 1 79 ? -22.416 -3.223 41.434 1.00 14.90 79 GLN H C 1
ATOM 602 O O . GLN A 1 79 ? -22.298 -2.517 40.430 1.00 14.11 79 GLN H O 1
ATOM 608 N N . PHE A 1 80 ? -23.535 -3.878 41.725 1.00 13.69 80 PHE H N 1
ATOM 609 C CA . PHE A 1 80 ? -24.771 -3.574 41.020 1.00 13.19 80 PHE H CA 1
ATOM 610 C C . PHE A 1 80 ? -25.908 -3.660 42.022 1.00 14.17 80 PHE H C 1
ATOM 611 O O . PHE A 1 80 ? -25.772 -4.266 43.084 1.00 15.98 80 PHE H O 1
ATOM 619 N N . SER A 1 81 ? -27.016 -2.998 41.701 1.00 12.77 81 SER H N 1
ATOM 620 C CA . SER A 1 81 ? -28.023 -2.708 42.709 1.00 14.67 81 SER H CA 1
ATOM 621 C C . SER A 1 81 ? -29.421 -2.940 42.159 1.00 15.88 81 SER H C 1
ATOM 622 O O . SER A 1 81 ? -29.656 -2.912 40.947 1.00 14.63 81 SER H O 1
ATOM 625 N N . LEU A 1 82 ? -30.341 -3.187 43.084 1.00 13.62 82 LEU H N 1
ATOM 626 C CA . LEU A 1 82 ? -31.749 -3.429 42.803 1.00 14.88 82 LEU H CA 1
ATOM 627 C C . LEU A 1 82 ? -32.601 -2.428 43.570 1.00 15.53 82 LEU H C 1
ATOM 628 O O . LEU A 1 82 ? -32.355 -2.168 44.753 1.00 14.54 82 LEU H O 1
ATOM 633 N N . LYS A 1 83 ? -33.604 -1.867 42.895 1.00 12.70 83 LYS H N 1
ATOM 634 C CA . LYS A 1 83 ? -34.664 -1.122 43.557 1.00 14.09 83 LYS H CA 1
ATOM 635 C C . LYS A 1 83 ? -35.994 -1.700 43.109 1.00 15.61 83 LYS H C 1
ATOM 636 O O . LYS A 1 83 ? -36.250 -1.822 41.907 1.00 18.03 83 LYS H O 1
ATOM 642 N N . LEU A 1 84 ? -36.827 -2.076 44.072 1.00 13.14 84 LEU H N 1
ATOM 643 C CA . LEU A 1 84 ? -38.154 -2.611 43.802 1.00 13.45 84 LEU H CA 1
ATOM 644 C C . LEU A 1 84 ? -39.139 -1.694 44.504 1.00 16.21 84 LEU H C 1
ATOM 645 O O . LEU A 1 84 ? -39.094 -1.567 45.730 1.00 16.55 84 LEU H O 1
ATOM 650 N N . SER A 1 85 ? -39.992 -1.023 43.734 1.00 16.68 85 SER H N 1
ATOM 651 C CA . SER A 1 85 ? -40.847 -0.000 44.314 1.00 16.60 85 SER H CA 1
ATOM 652 C C . SER A 1 85 ? -42.201 -0.586 44.713 1.00 15.86 85 SER H C 1
ATOM 653 O O . SER A 1 85 ? -42.552 -1.710 44.353 1.00 17.87 85 SER H O 1
ATOM 656 N N . SER A 1 86 ? -42.952 0.198 45.492 1.00 17.60 86 SER H N 1
ATOM 657 C CA . SER A 1 86 ? -44.335 -0.109 45.873 1.00 16.71 86 SER H CA 1
ATOM 658 C C . SER A 1 86 ? -44.489 -1.532 46.422 1.00 16.00 86 SER H C 1
ATOM 659 O O . SER A 1 86 ? -45.349 -2.305 45.991 1.00 16.15 86 SER H O 1
ATOM 662 N N . VAL A 1 87 ? -43.661 -1.886 47.403 1.00 18.28 87 VAL H N 1
ATOM 663 C CA . VAL A 1 87 ? -43.621 -3.284 47.824 1.00 17.13 87 VAL H CA 1
ATOM 664 C C . VAL A 1 87 ? -44.856 -3.635 48.649 1.00 17.96 87 VAL H C 1
ATOM 665 O O . VAL A 1 87 ? -45.532 -2.776 49.224 1.00 18.69 87 VAL H O 1
ATOM 669 N N . THR A 1 88 ? -45.167 -4.930 48.670 1.00 16.87 88 THR H N 1
ATOM 670 C CA . THR A 1 88 ? -46.204 -5.525 49.504 1.00 17.93 88 THR H CA 1
ATOM 671 C C . THR A 1 88 ? -45.629 -6.773 50.150 1.00 17.50 88 THR H C 1
ATOM 672 O O . THR A 1 88 ? -44.478 -7.152 49.902 1.00 16.82 88 THR H O 1
ATOM 676 N N . ALA A 1 89 ? -46.444 -7.431 50.977 1.00 18.47 89 ALA H N 1
ATOM 677 C CA . ALA A 1 89 ? -45.998 -8.663 51.622 1.00 19.94 89 ALA H CA 1
ATOM 678 C C . ALA A 1 89 ? -45.560 -9.704 50.606 1.00 17.64 89 ALA H C 1
ATOM 679 O O . ALA A 1 89 ? -44.766 -10.593 50.934 1.00 19.42 89 ALA H O 1
ATOM 681 N N . ALA A 1 90 ? -46.089 -9.634 49.381 1.00 18.90 90 ALA H N 1
ATOM 682 C CA . ALA A 1 90 ? -45.687 -10.578 48.346 1.00 19.34 90 ALA H CA 1
ATOM 683 C C . ALA A 1 90 ? -44.210 -10.451 48.002 1.00 17.08 90 ALA H C 1
ATOM 684 O O . ALA A 1 90 ? -43.640 -11.375 47.406 1.00 20.11 90 ALA H O 1
ATOM 686 N N . ASP A 1 91 ? -43.581 -9.329 48.346 1.00 16.10 91 ASP H N 1
ATOM 687 C CA . ASP A 1 91 ? -42.172 -9.118 48.039 1.00 15.86 91 ASP H CA 1
ATOM 688 C C . ASP A 1 91 ? -41.239 -9.539 49.170 1.00 13.42 91 ASP H C 1
ATOM 689 O O . ASP A 1 91 ? -40.020 -9.420 49.012 1.00 14.51 91 ASP H O 1
ATOM 694 N N . THR A 1 92 ? -41.773 -10.021 50.291 1.00 14.41 92 THR H N 1
ATOM 695 C CA . THR A 1 92 ? -40.950 -10.645 51.320 1.00 13.28 92 THR H CA 1
ATOM 696 C C . THR A 1 92 ? -40.270 -11.875 50.744 1.00 15.27 92 THR H C 1
ATOM 697 O O . THR A 1 92 ? -40.942 -12.794 50.271 1.00 14.52 92 THR H O 1
ATOM 701 N N . ALA A 1 93 ? -38.940 -11.894 50.771 1.00 13.33 93 ALA H N 1
ATOM 702 C CA . ALA A 1 93 ? -38.234 -12.975 50.096 1.00 12.82 93 ALA H CA 1
ATOM 703 C C . ALA A 1 93 ? -36.764 -12.926 50.472 1.00 13.03 93 ALA H C 1
ATOM 704 O O . ALA A 1 93 ? -36.261 -11.910 50.962 1.00 13.96 93 ALA H O 1
ATOM 706 N N . VAL A 1 94 ? -36.094 -14.050 50.258 1.00 11.84 94 VAL H N 1
ATOM 707 C CA . VAL A 1 94 ? -34.644 -14.043 50.183 1.00 11.48 94 VAL H CA 1
ATOM 708 C C . VAL A 1 94 ? -34.270 -13.557 48.796 1.00 13.21 94 VAL H C 1
ATOM 709 O O . VAL A 1 94 ? -34.764 -14.087 47.795 1.00 14.25 94 VAL H O 1
ATOM 713 N N . TYR A 1 95 ? -33.419 -12.536 48.733 1.00 12.79 95 TYR H N 1
ATOM 714 C CA . TYR A 1 95 ? -32.965 -11.951 47.474 1.00 11.84 95 TYR H CA 1
ATOM 715 C C . TYR A 1 95 ? -31.531 -12.379 47.210 1.00 12.63 95 TYR H C 1
ATOM 716 O O . TYR A 1 95 ? -30.657 -12.198 48.068 1.00 13.97 95 TYR H O 1
ATOM 725 N N . TYR A 1 96 ? -31.306 -12.973 46.038 1.00 12.41 96 TYR H N 1
ATOM 726 C CA . TYR A 1 96 ? -29.996 -13.445 45.611 1.00 12.38 96 TYR H CA 1
ATOM 727 C C . TYR A 1 96 ? -29.491 -12.573 44.479 1.00 14.98 96 TYR H C 1
ATOM 728 O O . TYR A 1 96 ? -30.246 -12.247 43.558 1.00 12.28 96 TYR H O 1
ATOM 737 N N . CYS A 1 97 ? -28.208 -12.232 44.507 1.00 13.01 97 CYS H N 1
ATOM 738 C CA . CYS A 1 97 ? -27.602 -11.840 43.247 1.00 12.67 97 CYS H CA 1
ATOM 739 C C . CYS A 1 97 ? -26.836 -13.016 42.666 1.00 13.05 97 CYS H C 1
ATOM 740 O O . CYS A 1 97 ? -26.472 -13.966 43.362 1.00 16.54 97 CYS H O 1
ATOM 743 N N . ALA A 1 98 ? -26.650 -12.972 41.355 1.00 11.87 98 ALA H N 1
ATOM 744 C CA . ALA A 1 98 ? -25.990 -14.052 40.645 1.00 13.50 98 ALA H CA 1
ATOM 745 C C . ALA A 1 98 ? -25.467 -13.464 39.351 1.00 13.34 98 ALA H C 1
ATOM 746 O O . ALA A 1 98 ? -25.650 -12.276 39.072 1.00 13.42 98 ALA H O 1
ATOM 748 N N . THR A 1 99 ? -24.813 -14.300 38.561 1.00 11.43 99 THR H N 1
ATOM 749 C CA . THR A 1 99 ? -24.318 -13.823 37.286 1.00 11.76 99 THR H CA 1
ATOM 750 C C . THR A 1 99 ? -24.503 -14.883 36.212 1.00 14.46 99 THR H C 1
ATOM 751 O O . THR A 1 99 ? -24.639 -16.078 36.488 1.00 13.04 99 THR H O 1
ATOM 755 N N . SER A 1 100 ? -24.548 -14.411 34.970 1.00 11.11 100 SER H N 1
ATOM 756 C CA . SER A 1 100 ? -24.782 -15.248 33.804 1.00 11.53 100 SER H CA 1
ATOM 757 C C . SER A 1 100 ? -23.748 -14.879 32.757 1.00 11.92 100 SER H C 1
ATOM 758 O O . SER A 1 100 ? -23.701 -13.724 32.321 1.00 12.36 100 SER H O 1
ATOM 761 N N . TYR A 1 101 ? -22.927 -15.845 32.349 1.00 13.60 101 TYR H N 1
ATOM 762 C CA . TYR A 1 101 ? -22.122 -15.644 31.154 1.00 13.61 101 TYR H CA 1
ATOM 763 C C . TYR A 1 101 ? -23.032 -15.678 29.938 1.00 13.58 101 TYR H C 1
ATOM 764 O O . TYR A 1 101 ? -23.817 -16.614 29.773 1.00 15.83 101 TYR H O 1
ATOM 773 N N . VAL A 1 102 ? -22.917 -14.657 29.083 1.00 15.78 1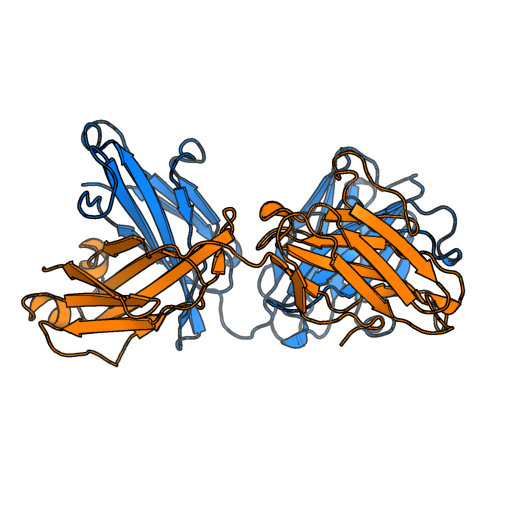02 VAL H N 1
ATOM 774 C CA . VAL A 1 102 ? -23.859 -14.416 27.993 1.00 13.50 102 VAL H CA 1
ATOM 775 C C . VAL A 1 102 ? -23.071 -14.024 26.750 1.00 19.34 102 VAL H C 1
ATOM 776 O O . VAL A 1 102 ? -22.322 -13.044 26.777 1.00 20.17 102 VAL H O 1
ATOM 780 N N . ASP A 1 103 ? -23.259 -14.757 25.659 1.00 20.90 103 ASP H N 1
ATOM 781 C CA . ASP A 1 103 ? -22.765 -14.266 24.379 1.00 19.91 103 ASP H CA 1
ATOM 782 C C . ASP A 1 103 ? -23.796 -13.363 23.713 1.00 21.39 103 ASP H C 1
ATOM 783 O O . ASP A 1 103 ? -23.475 -12.245 23.303 1.00 22.77 103 ASP H O 1
ATOM 788 N N . ASN A 1 104 ? -25.045 -13.821 23.647 1.00 19.87 104 ASN H N 1
ATOM 789 C CA . ASN A 1 104 ? -26.167 -13.050 23.118 1.00 19.66 104 ASN H CA 1
ATOM 790 C C . ASN A 1 104 ? -27.372 -13.345 23.999 1.00 17.64 104 ASN H C 1
ATOM 791 O O . ASN A 1 104 ? -27.811 -14.496 24.060 1.00 18.65 104 ASN H O 1
ATOM 796 N N . TRP A 1 105 ? -27.887 -12.319 24.687 1.00 19.44 105 TRP H N 1
ATOM 797 C CA . TRP A 1 105 ? -29.005 -12.531 25.610 1.00 16.71 105 TRP H CA 1
ATOM 798 C C . TRP A 1 105 ? -30.145 -13.266 24.932 1.00 19.71 105 TRP H C 1
ATOM 799 O O . TRP A 1 105 ? -30.715 -14.208 25.493 1.00 14.42 105 TRP H O 1
ATOM 810 N N . HIS A 1 106 ? -30.496 -12.849 23.719 1.00 16.97 106 HIS H N 1
ATOM 811 C CA . HIS A 1 106 ? -31.693 -13.406 23.099 1.00 18.29 106 HIS H CA 1
ATOM 812 C C . HIS A 1 106 ? -31.478 -14.798 22.532 1.00 16.96 106 HIS H C 1
ATOM 813 O O . HIS A 1 106 ? -32.438 -15.403 22.044 1.00 17.67 106 HIS H O 1
ATOM 820 N N . SER A 1 107 ? -30.254 -15.335 22.592 1.00 16.15 107 SER H N 1
ATOM 821 C CA . SER A 1 107 ? -30.093 -16.745 22.281 1.00 15.90 107 SER H CA 1
ATOM 822 C C . SER A 1 107 ? -30.682 -17.637 23.359 1.00 15.60 107 SER H C 1
ATOM 823 O O . SER A 1 107 ? -30.904 -18.825 23.102 1.00 18.09 107 SER H O 1
ATOM 826 N N . GLY A 1 108 ? -30.921 -17.094 24.550 1.00 15.69 108 GLY H N 1
ATOM 827 C CA . GLY A 1 108 ? -31.593 -17.844 25.602 1.00 15.71 108 GLY H CA 1
ATOM 828 C C . GLY A 1 108 ? -30.864 -19.098 26.025 1.00 16.26 108 GLY H C 1
ATOM 829 O O . GLY A 1 108 ? -31.503 -20.119 26.310 1.00 16.54 108 GLY H O 1
ATOM 830 N N . LEU A 1 109 ? -29.530 -19.053 26.053 1.00 13.53 109 LEU H N 1
ATOM 831 C CA . LEU A 1 109 ? -28.719 -20.216 26.392 1.00 13.74 109 LEU H CA 1
ATOM 832 C C . LEU A 1 109 ? -28.146 -20.152 27.801 1.00 15.46 109 LEU H C 1
ATOM 833 O O . LEU A 1 109 ? -27.594 -21.150 28.272 1.00 16.00 109 LEU H O 1
ATOM 838 N N . HIS A 1 110 ? -28.247 -19.010 28.465 1.00 13.64 110 HIS H N 1
ATOM 839 C CA . HIS A 1 110 ? -27.474 -18.736 29.666 1.00 14.00 110 HIS H CA 1
ATOM 840 C C . HIS A 1 110 ? -28.188 -19.195 30.938 1.00 13.06 110 HIS H C 1
ATOM 841 O O . HIS A 1 110 ? -29.401 -19.419 30.970 1.00 12.41 110 HIS H O 1
ATOM 848 N N . TRP A 1 111 ? -27.398 -19.321 32.005 1.00 12.75 111 TRP H N 1
ATOM 849 C CA . TRP A 1 111 ? -27.858 -19.818 33.296 1.00 13.02 111 TRP H CA 1
ATOM 850 C C . TRP A 1 111 ? -27.273 -18.928 34.384 1.00 12.83 111 TRP H C 1
ATOM 851 O O . TRP A 1 111 ? -26.580 -17.947 34.107 1.00 12.44 111 TRP H O 1
ATOM 862 N N . PHE A 1 112 ? -27.519 -19.297 35.637 1.00 12.72 112 PHE H N 1
ATOM 863 C CA . PHE A 1 112 ? -27.054 -18.545 36.794 1.00 11.07 112 PHE H CA 1
ATOM 864 C C . PHE A 1 112 ? -25.921 -19.308 37.475 1.00 12.57 112 PHE H C 1
ATOM 865 O O . PHE A 1 112 ? -26.142 -20.398 38.013 1.00 11.16 112 PHE H O 1
ATOM 873 N N . ASP A 1 113 ? -24.722 -18.728 37.474 1.00 11.51 113 ASP H N 1
ATOM 874 C CA . ASP A 1 113 ? -23.569 -19.324 38.157 1.00 12.23 113 ASP H CA 1
ATOM 875 C C . ASP A 1 113 ? -22.380 -18.397 38.086 1.00 10.76 113 ASP H C 1
ATOM 876 O O . ASP A 1 113 ? -22.003 -17.975 37.006 1.00 13.03 113 ASP H O 1
ATOM 881 N N . PRO A 1 114 ? -21.782 -18.081 39.235 1.00 12.85 114 PRO H N 1
ATOM 882 C CA . PRO A 1 114 ? -22.226 -18.433 40.589 1.00 13.39 114 PRO H CA 1
ATOM 883 C C . PRO A 1 114 ? -23.363 -17.565 41.132 1.00 15.65 114 PRO H C 1
ATOM 884 O O . PRO A 1 114 ? -23.803 -16.599 40.491 1.00 14.66 114 PRO H O 1
ATOM 888 N N . TRP A 1 115 ? -23.800 -17.943 42.330 1.00 13.86 115 TRP H N 1
ATOM 889 C CA . TRP A 1 115 ? -24.844 -17.285 43.096 1.00 13.67 115 TRP H CA 1
ATOM 890 C C . TRP A 1 115 ? -24.243 -16.645 44.336 1.00 11.74 115 TRP H C 1
ATOM 891 O O . TRP A 1 115 ? -23.236 -17.126 44.862 1.00 15.09 115 TRP H O 1
ATOM 902 N N . GLY A 1 116 ? -24.873 -15.566 44.799 1.00 11.30 116 GLY H N 1
ATOM 903 C CA . GLY A 1 116 ? -24.562 -14.979 46.082 1.00 13.98 116 GLY H CA 1
ATOM 904 C C . GLY A 1 116 ? -25.110 -15.827 47.223 1.00 16.78 116 GLY H C 1
ATOM 905 O O . GLY A 1 116 ? -25.584 -16.948 47.042 1.00 17.77 116 GLY H O 1
ATOM 906 N N . GLN A 1 117 ? -25.030 -15.265 48.432 1.00 16.15 117 GLN H N 1
ATOM 907 C CA . GLN A 1 117 ? -25.452 -15.976 49.632 1.00 20.31 117 GLN H CA 1
ATOM 908 C C . GLN A 1 117 ? -26.940 -15.842 49.898 1.00 18.02 117 GLN H C 1
ATOM 909 O O . GLN A 1 117 ? -27.522 -16.701 50.578 1.00 18.81 117 GLN H O 1
ATOM 915 N N . GLY A 1 118 ? -27.561 -14.800 49.364 1.00 14.21 118 GLY H N 1
ATOM 916 C CA . GLY A 1 118 ? -28.943 -14.482 49.663 1.00 13.24 118 GLY H CA 1
ATOM 917 C C . GLY A 1 118 ? -29.040 -13.571 50.864 1.00 15.78 118 GLY H C 1
ATOM 918 O O . GLY A 1 118 ? -28.252 -13.700 51.806 1.00 16.68 118 GLY H O 1
ATOM 919 N N . THR A 1 119 ? -29.984 -12.636 50.838 1.00 13.94 119 THR H N 1
ATOM 920 C CA . THR A 1 119 ? -30.268 -11.795 51.986 1.00 12.92 119 THR H CA 1
ATOM 921 C C . THR A 1 119 ? -31.779 -11.650 52.093 1.00 14.27 119 THR H C 1
ATOM 922 O O . THR A 1 119 ? -32.474 -11.497 51.085 1.00 13.84 119 THR H O 1
ATOM 926 N N . LEU A 1 120 ? -32.285 -11.752 53.317 1.00 13.74 120 LEU H N 1
ATOM 927 C CA . LEU A 1 120 ? -33.718 -11.718 53.576 1.00 14.17 120 LEU H CA 1
ATOM 928 C C . LEU A 1 120 ? -34.209 -10.282 53.689 1.00 14.46 120 LEU H C 1
ATOM 929 O O . LEU A 1 120 ? -33.646 -9.481 54.442 1.00 15.93 120 LEU H O 1
ATOM 934 N N . VAL A 1 121 ? -35.282 -9.969 52.971 1.00 11.68 121 VAL H N 1
ATOM 935 C CA . VAL A 1 121 ? -35.988 -8.706 53.141 1.00 13.37 121 VAL H CA 1
ATOM 936 C C . VAL A 1 121 ? -37.428 -9.018 53.505 1.00 13.98 121 VAL H C 1
ATOM 937 O O . VAL A 1 121 ? -38.111 -9.754 52.785 1.00 14.35 121 VAL H O 1
ATOM 941 N N . THR A 1 122 ? -37.885 -8.461 54.618 1.00 13.08 122 THR H N 1
ATOM 942 C CA . THR A 1 122 ? -39.260 -8.598 55.065 1.00 12.30 122 THR H CA 1
ATOM 943 C C . THR A 1 122 ? -39.987 -7.287 54.813 1.00 12.93 122 THR H C 1
ATOM 944 O O . THR A 1 122 ? -39.501 -6.222 55.214 1.00 13.12 122 THR H O 1
ATOM 948 N N . VAL A 1 123 ? -41.137 -7.364 54.155 1.00 13.87 123 VAL H N 1
ATOM 949 C CA . VAL A 1 123 ? -42.000 -6.209 53.936 1.00 14.23 123 VAL H CA 1
ATOM 950 C C . VAL A 1 123 ? -43.054 -6.215 55.032 1.00 15.93 123 VAL H C 1
ATOM 951 O O . VAL A 1 123 ? -43.869 -7.142 55.114 1.00 16.54 123 VAL H O 1
ATOM 955 N N . SER A 1 124 ? -43.034 -5.190 55.878 1.00 14.76 124 SER H N 1
ATOM 956 C CA . SER A 1 124 ? -43.908 -5.157 57.036 1.00 16.52 124 SER H CA 1
ATOM 957 C C . SER A 1 124 ? -43.964 -3.749 57.594 1.00 15.36 124 SER H C 1
ATOM 958 O O . SER A 1 124 ? -42.977 -3.020 57.551 1.00 15.81 124 SER H O 1
ATOM 961 N N . GLY A 1 125 ? -45.126 -3.385 58.140 1.00 15.99 125 GLY H N 1
ATOM 962 C CA . GLY A 1 125 ? -45.261 -2.119 58.827 1.00 17.79 125 GLY H CA 1
ATOM 963 C C . GLY A 1 125 ? -44.870 -2.159 60.283 1.00 16.66 125 GLY H C 1
ATOM 964 O O . GLY A 1 125 ? -44.935 -1.126 60.960 1.00 17.73 125 GLY H O 1
ATOM 965 N N . ALA A 1 126 ? -44.463 -3.325 60.783 1.00 14.56 126 ALA H N 1
ATOM 966 C CA . ALA A 1 126 ? -44.036 -3.457 62.170 1.00 17.35 126 ALA H CA 1
ATOM 967 C C . ALA A 1 126 ? -42.644 -2.867 62.361 1.00 18.47 126 ALA H C 1
ATOM 968 O O . ALA A 1 126 ? -41.831 -2.829 61.438 1.00 17.35 126 ALA H O 1
ATOM 970 N N . SER A 1 127 ? -42.374 -2.414 63.579 1.00 17.61 127 SER H N 1
ATOM 971 C CA . SER A 1 127 ? -41.113 -1.761 63.888 1.00 18.19 127 SER H CA 1
ATOM 972 C C . SER A 1 127 ? -40.013 -2.787 64.114 1.00 17.61 127 SER H C 1
ATOM 973 O O . SER A 1 127 ? -40.275 -3.910 64.542 1.00 18.48 127 SER H O 1
ATOM 976 N N . THR A 1 128 ? -38.770 -2.375 63.843 1.00 14.38 128 THR H N 1
ATOM 977 C CA . THR A 1 128 ? -37.614 -3.212 64.152 1.00 16.66 128 THR H CA 1
ATOM 978 C C . THR A 1 128 ? -37.472 -3.365 65.656 1.00 17.66 128 THR H C 1
ATOM 979 O O . THR A 1 128 ? -37.620 -2.397 66.404 1.00 16.66 128 THR H O 1
ATOM 983 N N . LYS A 1 129 ? -37.190 -4.592 66.099 1.00 14.49 129 LYS H N 1
ATOM 984 C CA . LYS A 1 129 ? -36.979 -4.899 67.508 1.00 14.42 129 LYS H CA 1
ATOM 985 C C . LYS A 1 129 ? -35.712 -5.722 67.640 1.00 12.83 129 LYS H C 1
ATOM 986 O O . LYS A 1 129 ? -35.588 -6.771 66.997 1.00 13.45 129 LYS H O 1
ATOM 992 N N . GLY A 1 130 ? -34.780 -5.256 68.473 1.00 14.49 130 GLY H N 1
ATOM 993 C CA . GLY A 1 130 ? -33.578 -6.008 68.747 1.00 13.44 130 GLY H CA 1
ATOM 994 C C . GLY A 1 130 ? -33.852 -7.123 69.743 1.00 12.30 130 GLY H C 1
ATOM 995 O O . GLY A 1 130 ? -34.817 -7.078 70.510 1.00 13.53 130 GLY H O 1
ATOM 996 N N . PRO A 1 131 ? -32.992 -8.136 69.753 1.00 13.45 131 PRO H N 1
ATOM 997 C CA . PRO A 1 131 ? -33.212 -9.296 70.614 1.00 12.77 131 PRO H CA 1
ATOM 998 C C . PRO A 1 131 ? -32.779 -9.049 72.046 1.00 14.06 131 PRO H C 1
ATOM 999 O O . PRO A 1 131 ? -31.898 -8.233 72.330 1.00 14.12 131 PRO H O 1
ATOM 1003 N N . SER A 1 132 ? -33.410 -9.783 72.950 1.00 12.37 132 SER H N 1
ATOM 1004 C CA . SER A 1 132 ? -32.894 -10.002 74.294 1.00 13.49 132 SER H CA 1
ATOM 1005 C C . SER A 1 132 ? -32.211 -11.360 74.310 1.00 13.64 132 SER H C 1
ATOM 1006 O O . SER A 1 132 ? -32.799 -12.354 73.872 1.00 17.65 132 SER H O 1
ATOM 1009 N N . VAL A 1 133 ? -30.974 -11.407 74.791 1.00 14.55 133 VAL H N 1
ATOM 1010 C CA . VAL A 1 133 ? -30.163 -12.618 74.725 1.00 13.18 133 VAL H CA 1
ATOM 1011 C C . VAL A 1 133 ? -29.958 -13.125 76.146 1.00 12.84 133 VAL H C 1
ATOM 1012 O O . VAL A 1 133 ? -29.442 -12.403 77.011 1.00 15.14 133 VAL H O 1
ATOM 1016 N N . PHE A 1 134 ? -30.396 -14.353 76.401 1.00 10.41 134 PHE H N 1
ATOM 1017 C CA . PHE A 1 134 ? -30.235 -14.895 77.738 1.00 13.50 134 PHE H CA 1
ATOM 1018 C C . PHE A 1 134 ? -29.369 -16.143 77.694 1.00 12.98 134 PHE H C 1
ATOM 1019 O O . PHE A 1 134 ? -29.450 -16.919 76.740 1.00 11.95 134 PHE H O 1
ATOM 1027 N N . PRO A 1 135 ? -28.521 -16.352 78.692 1.00 11.64 135 PRO H N 1
ATOM 1028 C CA . PRO A 1 135 ? -27.666 -17.540 78.687 1.00 12.50 135 PRO H CA 1
ATOM 1029 C C . PRO A 1 135 ? -28.465 -18.758 79.120 1.00 14.52 135 PRO H C 1
ATOM 1030 O O . PRO A 1 135 ? -29.337 -18.674 79.987 1.00 15.32 135 PRO H O 1
ATOM 1034 N N . LEU A 1 136 ? -28.163 -19.890 78.494 1.00 12.86 136 LEU H N 1
ATOM 1035 C CA . LEU A 1 136 ? -28.728 -21.192 78.841 1.00 12.46 136 LEU H CA 1
ATOM 1036 C C . LEU A 1 136 ? -27.596 -22.001 79.470 1.00 14.56 136 LEU H C 1
ATOM 1037 O O . LEU A 1 136 ? -26.756 -22.568 78.763 1.00 14.19 136 LEU H O 1
ATOM 1042 N N . ALA A 1 137 ? -27.568 -22.030 80.802 1.00 13.92 137 ALA H N 1
ATOM 1043 C CA . ALA A 1 137 ? -26.431 -22.578 81.527 1.00 13.07 137 ALA H CA 1
ATOM 1044 C C . ALA A 1 137 ? -26.252 -24.069 81.236 1.00 15.06 137 ALA H C 1
ATOM 1045 O O . ALA A 1 137 ? -27.223 -24.779 80.976 1.00 15.23 137 ALA H O 1
ATOM 1047 N N . PRO A 1 138 ? -25.018 -24.564 81.289 1.00 16.50 138 PRO H N 1
ATOM 1048 C CA . PRO A 1 138 ? -24.745 -25.934 80.846 1.00 17.51 138 PRO H CA 1
ATOM 1049 C C . PRO A 1 138 ? -25.499 -26.980 81.645 1.00 18.52 138 PRO H C 1
ATOM 1050 O O . PRO A 1 138 ? -25.653 -26.879 82.867 1.00 17.68 138 PRO H O 1
ATOM 1054 N N . SER A 1 139 ? -25.940 -28.010 80.928 1.00 15.86 139 SER H N 1
ATOM 1055 C CA . SER A 1 139 ? -26.587 -29.168 81.526 1.00 17.93 139 SER H CA 1
ATOM 1056 C C . SER A 1 139 ? -26.030 -30.419 80.878 1.00 19.33 139 SER H C 1
ATOM 1057 O O . SER A 1 139 ? -25.944 -30.501 79.650 1.00 17.95 139 SER H O 1
ATOM 1060 N N . SER A 1 140 ? -25.665 -31.392 81.704 1.00 21.87 140 SER H N 1
ATOM 1061 C CA . SER A 1 140 ? -25.060 -32.623 81.234 1.00 20.40 140 SER H CA 1
ATOM 1062 C C . SER A 1 140 ? -26.077 -33.724 80.963 1.00 20.93 140 SER H C 1
ATOM 1063 O O . SER A 1 140 ? -25.699 -34.784 80.451 1.00 19.74 140 SER H O 1
ATOM 1066 N N . LYS A 1 141 ? -27.354 -33.492 81.278 1.00 20.75 141 LYS H N 1
ATOM 1067 C CA . LYS A 1 141 ? -28.294 -34.605 81.369 1.00 21.30 141 LYS H CA 1
ATOM 1068 C C . LYS A 1 141 ? -28.549 -35.258 80.014 1.00 21.22 141 LYS H C 1
ATOM 1069 O O . LYS A 1 141 ? -28.684 -36.484 79.934 1.00 17.14 141 LYS H O 1
ATOM 1075 N N . SER A 1 142 ? -28.614 -34.468 78.942 1.00 17.86 142 SER H N 1
ATOM 1076 C CA . SER A 1 142 ? -29.086 -34.957 77.650 1.00 18.44 142 SER H CA 1
ATOM 1077 C C . SER A 1 142 ? -27.970 -35.310 76.672 1.00 20.40 142 SER H C 1
ATOM 1078 O O . SER A 1 142 ? -28.262 -35.783 75.570 1.00 20.17 142 SER H O 1
ATOM 1081 N N . THR A 1 143 ? -26.712 -35.093 77.027 1.00 19.08 143 THR H N 1
ATOM 1082 C CA . THR A 1 143 ? -25.623 -35.217 76.069 1.00 17.84 143 THR H CA 1
ATOM 1083 C C . THR A 1 143 ? -24.782 -36.466 76.323 1.00 19.30 143 THR H C 1
ATOM 1084 O O . THR A 1 143 ? -24.947 -37.182 77.311 1.00 18.67 143 THR H O 1
ATOM 1088 N N . SER A 1 144 ? -23.847 -36.704 75.406 1.00 18.28 144 SER H N 1
ATOM 1089 C CA . SER A 1 144 ? -22.982 -37.869 75.502 1.00 20.37 144 SER H CA 1
ATOM 1090 C C . SER A 1 144 ? -22.093 -37.782 76.739 1.00 23.17 144 SER H C 1
ATOM 1091 O O . SER A 1 144 ? -21.974 -36.738 77.390 1.00 21.97 144 SER H O 1
ATOM 1094 N N . GLY A 1 145 ? -21.448 -38.906 77.054 1.00 24.20 145 GLY H N 1
ATOM 1095 C CA . GLY A 1 145 ? -20.552 -38.984 78.194 1.00 22.42 145 GLY H CA 1
ATOM 1096 C C . GLY A 1 145 ? -19.509 -37.883 78.238 1.00 23.24 145 GLY H C 1
ATOM 1097 O O . GLY A 1 145 ? -18.847 -37.588 77.235 1.00 23.68 145 GLY H O 1
ATOM 1098 N N . GLY A 1 146 ? -19.367 -37.258 79.401 1.00 21.77 146 GLY H N 1
ATOM 1099 C CA . GLY A 1 146 ? -18.346 -36.244 79.569 1.00 22.44 146 GLY H CA 1
ATOM 1100 C C . GLY A 1 146 ? -18.604 -34.959 78.820 1.00 21.62 146 GLY H C 1
ATOM 1101 O O . GLY A 1 146 ? -17.678 -34.174 78.630 1.00 21.80 146 GLY H O 1
ATOM 1102 N N . THR A 1 147 ? -19.831 -34.721 78.368 1.00 19.37 147 THR H N 1
ATOM 1103 C CA . THR A 1 147 ? -20.159 -33.464 77.704 1.00 19.79 147 THR H CA 1
ATOM 1104 C C . THR A 1 147 ? -21.368 -32.807 78.356 1.00 20.21 147 THR H C 1
ATOM 1105 O O . THR A 1 147 ? -22.121 -33.425 79.114 1.00 21.55 147 THR H O 1
ATOM 1109 N N . ALA A 1 148 ? -21.540 -31.526 78.038 1.00 16.29 148 ALA H N 1
ATOM 1110 C CA . ALA A 1 148 ? -22.661 -30.748 78.526 1.00 14.56 148 ALA H CA 1
ATOM 1111 C C . ALA A 1 148 ? -23.136 -29.839 77.406 1.00 15.11 148 ALA H C 1
ATOM 1112 O O . ALA A 1 148 ? -22.349 -29.409 76.560 1.00 14.63 148 ALA H O 1
ATOM 1114 N N . ALA A 1 149 ? -24.433 -29.554 77.406 1.00 13.68 149 ALA H N 1
ATOM 1115 C CA . ALA A 1 149 ? -25.014 -28.612 76.456 1.00 12.21 149 ALA H CA 1
ATOM 1116 C C . ALA A 1 149 ? -25.243 -27.268 77.137 1.00 12.44 149 ALA H C 1
ATOM 1117 O O . ALA A 1 149 ? -25.826 -27.206 78.224 1.00 15.35 149 ALA H O 1
ATOM 1119 N N . LEU A 1 150 ? -24.785 -26.199 76.497 1.00 13.01 150 LEU H N 1
ATOM 1120 C CA . LEU A 1 150 ? -25.070 -24.846 76.941 1.00 12.09 150 LEU H CA 1
ATOM 1121 C C . LEU A 1 150 ? -25.492 -24.041 75.723 1.00 13.02 150 LEU H C 1
ATOM 1122 O O . LEU A 1 150 ? -25.272 -24.451 74.579 1.00 13.22 150 LEU H O 1
ATOM 1127 N N . GLY A 1 151 ? -26.103 -22.889 75.948 1.00 10.80 151 GLY H N 1
ATOM 1128 C CA . GLY A 1 151 ? -26.518 -22.140 74.780 1.00 10.54 151 GLY H CA 1
ATOM 1129 C C . GLY A 1 151 ? -26.958 -20.731 75.099 1.00 11.43 151 GLY H C 1
ATOM 1130 O O . GLY A 1 151 ? -26.675 -20.188 76.171 1.00 12.45 151 GLY H O 1
ATOM 1131 N N . CYS A 1 152 ? -27.617 -20.132 74.113 1.00 11.64 152 CYS H N 1
ATOM 1132 C CA . CYS A 1 152 ? -28.146 -18.784 74.219 1.00 10.64 152 CYS H CA 1
ATOM 1133 C C . CYS A 1 152 ? -29.557 -18.777 73.667 1.00 11.09 152 CYS H C 1
ATOM 1134 O O . CYS A 1 152 ? -29.812 -19.332 72.591 1.00 10.72 152 CYS H O 1
ATOM 1137 N N . LEU A 1 153 ? -30.455 -18.144 74.411 1.00 10.16 153 LEU H N 1
ATOM 1138 C CA . LEU A 1 153 ? -31.817 -17.879 73.964 1.00 12.43 153 LEU H CA 1
ATOM 1139 C C . LEU A 1 153 ? -31.842 -16.468 73.400 1.00 12.43 153 LEU H C 1
ATOM 1140 O O . LEU A 1 153 ? -31.477 -15.519 74.093 1.00 10.64 153 LEU H O 1
ATOM 1145 N N . VAL A 1 154 ? -32.249 -16.338 72.144 1.00 9.92 154 VAL H N 1
ATOM 1146 C CA . VAL A 1 154 ? -32.260 -15.063 71.436 1.00 11.12 154 VAL H CA 1
ATOM 1147 C C . VAL A 1 154 ? -33.731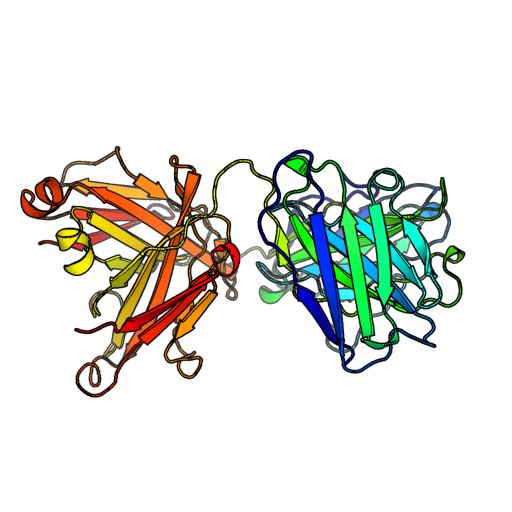 -14.722 71.240 1.00 11.85 154 VAL H C 1
ATOM 1148 O O . VAL A 1 154 ? -34.380 -15.249 70.332 1.00 12.39 154 VAL H O 1
ATOM 1152 N N . LYS A 1 155 ? -34.259 -13.847 72.091 1.00 9.64 155 LYS H N 1
ATOM 1153 C CA . LYS A 1 155 ? -35.698 -13.696 72.271 1.00 13.54 155 LYS H CA 1
ATOM 1154 C C . LYS A 1 155 ? -36.229 -12.369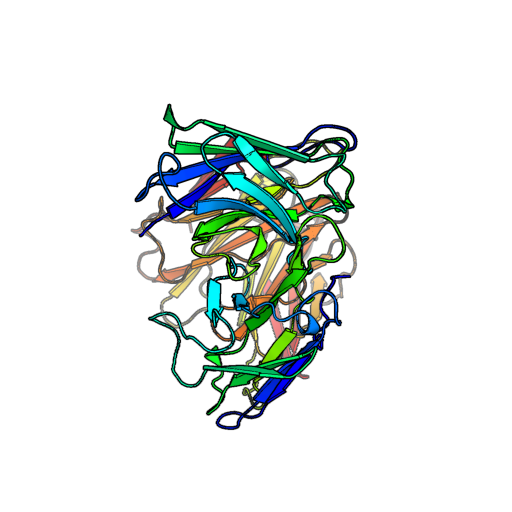 71.739 1.00 13.91 155 LYS H C 1
ATOM 1155 O O . LYS A 1 155 ? -35.615 -11.317 71.941 1.00 13.22 155 LYS H O 1
ATOM 1161 N N . ASP A 1 156 ? -37.382 -12.436 71.059 1.00 12.93 156 ASP H N 1
ATOM 1162 C CA . ASP A 1 156 ? -38.239 -11.282 70.789 1.00 13.56 156 ASP H CA 1
ATOM 1163 C C . ASP A 1 156 ? -37.557 -10.251 69.893 1.00 14.71 156 ASP H C 1
ATOM 1164 O O . ASP A 1 156 ? -37.379 -9.091 70.269 1.00 14.84 156 ASP H O 1
ATOM 1169 N N . TYR A 1 157 ? -37.193 -10.678 68.689 1.00 12.94 157 TYR H N 1
ATOM 1170 C CA . TYR A 1 157 ? -36.593 -9.761 67.733 1.00 13.24 157 TYR H CA 1
ATOM 1171 C C . TYR A 1 157 ? -37.416 -9.751 66.456 1.00 12.77 157 TYR H C 1
ATOM 1172 O O . TYR A 1 157 ? -38.231 -10.642 66.209 1.00 13.43 157 TYR H O 1
ATOM 1181 N N . PHE A 1 158 ? -37.191 -8.727 65.645 1.00 13.23 158 PHE H N 1
ATOM 1182 C CA . PHE A 1 158 ? -37.903 -8.587 64.382 1.00 13.45 158 PHE H CA 1
ATOM 1183 C C . PHE A 1 158 ? -37.198 -7.563 63.528 1.00 13.16 158 PHE H C 1
ATOM 1184 O O . PHE A 1 158 ? -36.796 -6.524 64.044 1.00 13.90 158 PHE H O 1
ATOM 1192 N N . PRO A 1 159 ? -37.055 -7.839 62.215 1.00 14.87 159 PRO H N 1
ATOM 1193 C CA . PRO A 1 159 ? -37.416 -9.072 61.513 1.00 12.45 159 PRO H CA 1
ATOM 1194 C C . PRO A 1 159 ? -36.276 -10.073 61.584 1.00 14.88 159 PRO H C 1
ATOM 1195 O O . PRO A 1 159 ? -35.283 -9.822 62.262 1.00 14.55 159 PRO H O 1
ATOM 1199 N N . GLU A 1 160 ? -36.404 -11.187 60.871 1.00 15.03 160 GLU H N 1
ATOM 1200 C CA . GLU A 1 160 ? -35.279 -12.100 60.705 1.00 13.01 160 GLU H CA 1
ATOM 1201 C C . GLU A 1 160 ? -34.215 -11.462 59.818 1.00 13.62 160 GLU H C 1
ATOM 1202 O O . GLU A 1 160 ? -34.500 -10.534 59.072 1.00 15.44 160 GLU H O 1
ATOM 1208 N N . PRO A 1 161 ? -32.976 -11.962 59.880 1.00 12.92 161 PRO H N 1
ATOM 1209 C CA . PRO A 1 161 ? -32.466 -13.013 60.753 1.00 14.16 161 PRO H CA 1
ATOM 1210 C C . PRO A 1 161 ? -31.587 -12.475 61.855 1.00 13.12 161 PRO H C 1
ATOM 1211 O O . PRO A 1 161 ? -31.251 -11.292 61.897 1.00 14.38 161 PRO H O 1
ATOM 1215 N N . VAL A 1 162 ? -31.191 -13.370 62.745 1.00 14.29 162 VAL H N 1
ATOM 1216 C CA . VAL A 1 162 ? -30.037 -13.146 63.598 1.00 14.76 162 VAL H CA 1
ATOM 1217 C C . VAL A 1 162 ? -28.983 -14.151 63.188 1.00 16.75 162 VAL H C 1
ATOM 1218 O O . VAL A 1 162 ? -29.296 -15.257 62.735 1.00 21.28 162 VAL H O 1
ATOM 1222 N N . THR A 1 163 ? -27.728 -13.758 63.326 1.00 15.54 163 THR H N 1
ATOM 1223 C CA . THR A 1 163 ? -26.617 -14.688 63.205 1.00 17.12 163 THR H CA 1
ATOM 1224 C C . THR A 1 163 ? -26.060 -14.942 64.596 1.00 15.73 163 THR H C 1
ATOM 1225 O O . THR A 1 163 ? -25.986 -14.027 65.425 1.00 17.71 163 THR H O 1
ATOM 1229 N N . VAL A 1 164 ? -25.691 -16.189 64.861 1.00 14.31 164 VAL H N 1
ATOM 1230 C CA . VAL A 1 164 ? -25.077 -16.546 66.126 1.00 12.76 164 VAL H CA 1
ATOM 1231 C C . VAL A 1 164 ? -23.769 -17.247 65.821 1.00 13.85 164 VAL H C 1
ATOM 1232 O O . VAL A 1 164 ? -23.732 -18.165 65.001 1.00 16.73 164 VAL H O 1
ATOM 1236 N N . SER A 1 165 ? -22.701 -16.775 66.431 1.00 12.29 165 SER H N 1
ATOM 1237 C CA . SER A 1 165 ? -21.458 -17.512 66.456 1.00 13.61 165 SER H CA 1
ATOM 1238 C C . SER A 1 165 ? -21.083 -17.736 67.908 1.00 12.90 165 SER H C 1
ATOM 1239 O O . SER A 1 165 ? -21.721 -17.216 68.827 1.00 13.67 165 SER H O 1
ATOM 1242 N N . TRP A 1 166 ? -20.036 -18.521 68.113 1.00 11.78 166 TRP H N 1
ATOM 1243 C CA . TRP A 1 166 ? -19.563 -18.810 69.458 1.00 12.64 166 TRP H CA 1
ATOM 1244 C C . TRP A 1 166 ? -18.091 -18.453 69.534 1.00 14.51 166 TRP H C 1
ATOM 1245 O O . TRP A 1 166 ? -17.312 -18.820 68.648 1.00 14.07 166 TRP H O 1
ATOM 1256 N N . ASN A 1 167 ? -17.727 -17.737 70.596 1.00 11.94 167 ASN H N 1
ATOM 1257 C CA . ASN A 1 167 ? -16.351 -17.306 70.836 1.00 12.04 167 ASN H CA 1
ATOM 1258 C C . ASN A 1 167 ? -15.766 -16.638 69.599 1.00 13.36 167 ASN H C 1
ATOM 1259 O O . ASN A 1 167 ? -14.646 -16.930 69.169 1.00 14.30 167 ASN H O 1
ATOM 1264 N N . SER A 1 168 ? -16.574 -15.762 69.004 1.00 14.49 168 SER H N 1
ATOM 1265 C CA . SER A 1 168 ? -16.169 -14.898 67.896 1.00 16.66 168 SER H CA 1
ATOM 1266 C C . SER A 1 168 ? -15.790 -15.704 66.661 1.00 15.52 168 SER H C 1
ATOM 1267 O O . SER A 1 168 ? -14.999 -15.250 65.828 1.00 19.44 168 SER H O 1
ATOM 1270 N N . GLY A 1 169 ? -16.375 -16.895 66.527 1.00 13.57 169 GLY H N 1
ATOM 1271 C CA . GLY A 1 169 ? -16.138 -17.772 65.404 1.00 15.76 169 GLY H CA 1
ATOM 1272 C C . GLY A 1 169 ? -15.133 -18.866 65.670 1.00 15.92 169 GLY H C 1
ATOM 1273 O O . GLY A 1 169 ? -14.975 -19.761 64.828 1.00 16.92 169 GLY H O 1
ATOM 1274 N N . ALA A 1 170 ? -14.449 -18.816 66.817 1.00 13.68 170 ALA H N 1
ATOM 1275 C CA . ALA A 1 170 ? -13.460 -19.840 67.144 1.00 13.82 170 ALA H CA 1
ATOM 1276 C C . ALA A 1 170 ? -14.100 -21.185 67.450 1.00 17.03 170 ALA H C 1
ATOM 1277 O O . ALA A 1 170 ? -13.495 -22.233 67.182 1.00 14.91 170 ALA H O 1
ATOM 1279 N N . LEU A 1 171 ? -15.292 -21.182 68.043 1.00 12.68 171 LEU H N 1
ATOM 1280 C CA . LEU A 1 171 ? -15.939 -22.406 68.500 1.00 14.04 171 LEU H CA 1
ATOM 1281 C C . LEU A 1 171 ? -16.984 -22.807 67.467 1.00 14.97 171 LEU H C 1
ATOM 1282 O O . LEU A 1 171 ? -18.024 -22.151 67.335 1.00 13.50 171 LEU H O 1
ATOM 1287 N N . THR A 1 172 ? -16.695 -23.860 66.715 1.00 15.42 172 THR H N 1
ATOM 1288 C CA . THR A 1 172 ? -17.616 -24.335 65.693 1.00 16.88 172 THR H CA 1
ATOM 1289 C C . THR A 1 172 ? -18.082 -25.763 65.907 1.00 19.46 172 THR H C 1
ATOM 1290 O O . THR A 1 172 ? -19.197 -26.103 65.490 1.00 19.08 172 THR H O 1
ATOM 1294 N N . SER A 1 173 ? -17.272 -26.602 66.547 1.00 16.81 173 SER H N 1
ATOM 1295 C CA . SER A 1 173 ? -17.640 -27.992 66.780 1.00 20.50 173 SER H CA 1
ATOM 1296 C C . SER A 1 173 ? -18.813 -28.084 67.749 1.00 17.94 173 SER H C 1
ATOM 1297 O O . SER A 1 173 ? -18.812 -27.450 68.806 1.00 18.08 173 SER H O 1
ATOM 1300 N N . GLY A 1 174 ? -19.806 -28.886 67.391 1.00 19.45 174 GLY H N 1
ATOM 1301 C CA . GLY A 1 174 ? -20.909 -29.124 68.298 1.00 16.68 174 GLY H CA 1
ATOM 1302 C C . GLY A 1 174 ? -21.916 -28.001 68.405 1.00 15.85 174 GLY H C 1
ATOM 1303 O O . GLY A 1 174 ? -22.776 -28.053 69.289 1.00 16.78 174 GLY H O 1
ATOM 1304 N N . VAL A 1 175 ? -21.846 -26.994 67.531 1.00 16.90 175 VAL H N 1
ATOM 1305 C CA . VAL A 1 175 ? -22.789 -25.876 67.549 1.00 14.03 175 VAL H CA 1
ATOM 1306 C C . VAL A 1 175 ? -24.018 -26.228 66.715 1.00 17.34 175 VAL H C 1
ATOM 1307 O O . VAL A 1 175 ? -23.902 -26.691 65.571 1.00 17.62 175 VAL H O 1
ATOM 1311 N N . HIS A 1 176 ? -25.200 -25.989 67.279 1.00 12.81 176 HIS H N 1
ATOM 1312 C CA . HIS A 1 176 ? -26.465 -26.182 66.572 1.00 15.31 176 HIS H CA 1
ATOM 1313 C C . HIS A 1 176 ? -27.314 -24.945 66.821 1.00 15.13 176 HIS H C 1
ATOM 1314 O O . HIS A 1 176 ? -27.772 -24.717 67.945 1.00 15.31 176 HIS H O 1
ATOM 1321 N N . THR A 1 177 ? -27.488 -24.119 65.798 1.00 15.04 177 THR H N 1
ATOM 1322 C CA . THR A 1 177 ? -28.364 -22.963 65.903 1.00 15.07 177 THR H CA 1
ATOM 1323 C C . THR A 1 177 ? -29.693 -23.346 65.268 1.00 16.13 177 THR H C 1
ATOM 1324 O O . THR A 1 177 ? -29.734 -23.756 64.105 1.00 14.28 177 THR H O 1
ATOM 1328 N N . PHE A 1 178 ? -30.767 -23.259 66.047 1.00 10.98 178 PHE H N 1
ATOM 1329 C CA . PHE A 1 178 ? -32.064 -23.749 65.606 1.00 14.62 178 PHE H CA 1
ATOM 1330 C C . PHE A 1 178 ? -32.823 -22.670 64.839 1.00 13.59 178 PHE H C 1
ATOM 1331 O O . PHE A 1 178 ? -32.672 -21.474 65.118 1.00 15.82 178 PHE H O 1
ATOM 1339 N N . PRO A 1 179 ? -33.646 -23.064 63.869 1.00 12.10 179 PRO H N 1
ATOM 1340 C CA . PRO A 1 179 ? -34.558 -22.101 63.243 1.00 12.65 179 PRO H CA 1
ATOM 1341 C C . PRO A 1 179 ? -35.467 -21.441 64.266 1.00 12.93 179 PRO H C 1
ATOM 1342 O O . PRO A 1 179 ? -35.869 -22.047 65.263 1.00 12.86 179 PRO H O 1
ATOM 1346 N N . ALA A 1 180 ? -35.823 -20.195 63.977 1.00 11.94 180 ALA H N 1
ATOM 1347 C CA . ALA A 1 180 ? -36.632 -19.395 64.884 1.00 12.07 180 ALA H CA 1
ATOM 1348 C C . ALA A 1 180 ? -38.106 -19.785 64.808 1.00 14.17 180 ALA H C 1
ATOM 1349 O O . ALA A 1 180 ? -38.594 -20.282 63.788 1.00 13.38 180 ALA H O 1
ATOM 1351 N N . VAL A 1 181 ? -38.813 -19.539 65.900 1.00 13.77 181 VAL H N 1
ATOM 1352 C CA . VAL A 1 181 ? -40.270 -19.594 65.921 1.00 13.03 181 VAL H CA 1
ATOM 1353 C C . VAL A 1 181 ? -40.785 -18.174 65.771 1.00 14.45 181 VAL H C 1
ATOM 1354 O O . VAL A 1 181 ? -40.192 -17.227 66.302 1.00 12.67 181 VAL H O 1
ATOM 1358 N N . LEU A 1 182 ? -41.876 -18.015 65.026 1.00 15.28 182 LEU H N 1
ATOM 1359 C CA . LEU A 1 182 ? -42.578 -16.741 64.947 1.00 16.96 182 LEU H CA 1
ATOM 1360 C C . LEU A 1 182 ? -43.735 -16.804 65.928 1.00 17.68 182 LEU H C 1
ATOM 1361 O O . LEU A 1 182 ? -44.674 -17.590 65.742 1.00 17.49 182 LEU H O 1
ATOM 1366 N N . GLN A 1 183 ? -43.666 -15.980 66.966 1.00 16.27 183 GLN H N 1
ATOM 1367 C CA . GLN A 1 183 ? -44.679 -15.972 68.005 1.00 17.97 183 GLN H CA 1
ATOM 1368 C C . GLN A 1 183 ? -45.895 -15.162 67.574 1.00 19.07 183 GL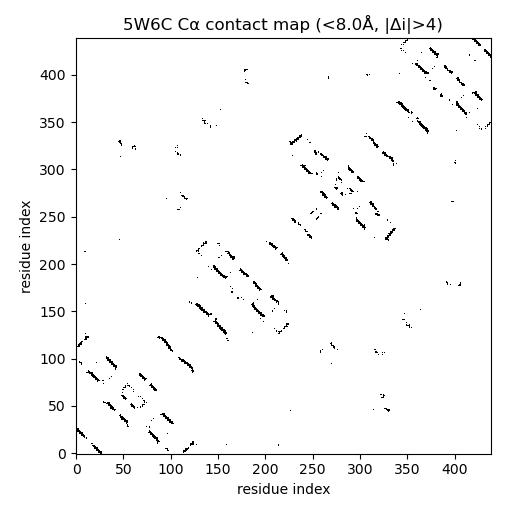N H C 1
ATOM 1369 O O . GLN A 1 183 ? -45.853 -14.378 66.622 1.00 17.56 183 GLN H O 1
ATOM 1375 N N . SER A 1 184 ? -46.997 -15.373 68.300 1.00 19.35 184 SER H N 1
ATOM 1376 C CA . SER A 1 184 ? -48.233 -14.647 68.022 1.00 21.09 184 SER H CA 1
ATOM 1377 C C . SER A 1 184 ? -48.034 -13.142 68.128 1.00 23.45 184 SER H C 1
ATOM 1378 O O . SER A 1 184 ? -48.707 -12.375 67.428 1.00 23.90 184 SER H O 1
ATOM 1381 N N . SER A 1 185 ? -47.104 -12.708 68.979 1.00 19.66 185 SER H N 1
ATOM 1382 C CA . SER A 1 185 ? -46.779 -11.295 69.100 1.00 20.32 185 SER H CA 1
ATOM 1383 C C . SER A 1 185 ? -46.211 -10.715 67.822 1.00 20.80 185 SER H C 1
ATOM 1384 O O . SER A 1 185 ? -46.126 -9.488 67.703 1.00 19.18 185 SER H O 1
ATOM 1387 N N . GLY A 1 186 ? -45.804 -11.556 66.878 1.00 16.12 186 GLY H N 1
ATOM 1388 C CA . GLY A 1 186 ? -45.136 -11.087 65.689 1.00 15.64 186 GLY H CA 1
ATOM 1389 C C . GLY A 1 186 ? -43.633 -10.992 65.814 1.00 14.12 186 GLY H C 1
ATOM 1390 O O . GLY A 1 186 ? -42.983 -10.536 64.866 1.00 15.78 186 GLY H O 1
ATOM 1391 N N . LEU A 1 187 ? -43.069 -11.399 66.947 1.00 13.39 187 LEU H N 1
ATOM 1392 C CA . LEU A 1 187 ? -41.630 -11.382 67.171 1.00 10.94 187 LEU H CA 1
ATOM 1393 C C . LEU A 1 187 ? -41.083 -12.801 67.107 1.00 16.29 187 LEU H C 1
ATOM 1394 O O . LEU A 1 187 ? -41.768 -13.767 67.457 1.00 12.60 187 LEU H O 1
ATOM 1399 N N . TYR A 1 188 ? -39.834 -12.910 66.668 1.00 13.15 188 TYR H N 1
ATOM 1400 C CA . TYR A 1 188 ? -39.136 -14.184 66.560 1.00 13.29 188 TYR H CA 1
ATOM 1401 C C . TYR A 1 188 ? -38.346 -14.474 67.825 1.00 12.91 188 TYR H C 1
ATOM 1402 O O . TYR A 1 188 ? -37.933 -13.560 68.546 1.00 14.36 188 TYR H O 1
ATOM 1411 N N . SER A 1 189 ? -38.135 -15.765 68.083 1.00 11.46 189 SER H N 1
ATOM 1412 C CA . SER A 1 189 ? -37.145 -16.222 69.051 1.00 13.32 189 SER H CA 1
ATOM 1413 C C . SER A 1 189 ? -36.426 -17.437 68.483 1.00 12.47 189 SER H C 1
ATOM 1414 O O . SER A 1 189 ? -37.020 -18.258 67.790 1.00 13.39 189 SER H O 1
ATOM 1417 N N . LEU A 1 190 ? -35.142 -17.567 68.805 1.00 12.73 190 LEU H N 1
ATOM 1418 C CA . LEU A 1 190 ? -34.410 -18.763 68.439 1.00 12.35 190 LEU H CA 1
ATOM 1419 C C . LEU A 1 190 ? -33.434 -19.107 69.558 1.00 13.14 190 LEU H C 1
ATOM 1420 O O . LEU A 1 190 ? -33.236 -18.335 70.500 1.00 12.28 190 LEU H O 1
ATOM 1425 N N . SER A 1 191 ? -32.837 -20.292 69.466 1.00 11.92 191 SER H N 1
ATOM 1426 C CA . SER A 1 191 ? -31.807 -20.707 70.409 1.00 12.44 191 SER H CA 1
ATOM 1427 C C . SER A 1 191 ? -30.634 -21.300 69.650 1.00 10.09 191 SER H C 1
ATOM 1428 O O . SER A 1 191 ? -30.802 -21.906 68.591 1.00 12.35 191 SER H O 1
ATOM 1431 N N . SER A 1 192 ? -29.442 -21.114 70.206 1.00 11.34 192 SER H N 1
ATOM 1432 C CA . SER A 1 192 ? -28.235 -21.762 69.709 1.00 10.80 192 SER H CA 1
ATOM 1433 C C . SER A 1 192 ? -27.625 -22.533 70.869 1.00 11.41 192 SER H C 1
ATOM 1434 O O . SER A 1 192 ? -27.518 -21.998 71.971 1.00 12.68 192 SER H O 1
ATOM 1437 N N . VAL A 1 193 ? -27.257 -23.791 70.636 1.00 11.82 193 VAL H N 1
ATOM 1438 C CA . VAL A 1 193 ? -26.736 -24.651 71.689 1.00 11.40 193 VAL H CA 1
ATOM 1439 C C . VAL A 1 193 ? -25.401 -25.205 71.224 1.00 13.81 193 VAL H C 1
ATOM 1440 O O . VAL A 1 193 ? -25.203 -25.473 70.036 1.00 16.84 193 VAL H O 1
ATOM 1444 N N . VAL A 1 194 ? -24.466 -25.337 72.140 1.00 13.15 194 VAL H N 1
ATOM 1445 C CA . VAL A 1 194 ? -23.204 -25.970 71.801 1.00 13.98 194 VAL H CA 1
ATOM 1446 C C . VAL A 1 194 ? -22.928 -27.029 72.850 1.00 13.66 194 VAL H C 1
ATOM 1447 O O . VAL A 1 194 ? -23.187 -26.817 74.038 1.00 14.57 194 VAL H O 1
ATOM 1451 N N . THR A 1 195 ? -22.449 -28.193 72.405 1.00 13.93 195 THR H N 1
ATOM 1452 C CA . THR A 1 195 ? -22.107 -29.280 73.309 1.00 14.70 195 THR H CA 1
ATOM 1453 C C . THR A 1 195 ? -20.598 -29.262 73.495 1.00 14.60 195 THR H C 1
ATOM 1454 O O . THR A 1 195 ? -19.854 -29.291 72.511 1.00 16.39 195 THR H O 1
ATOM 1458 N N . VAL A 1 196 ? -20.158 -29.189 74.748 1.00 14.03 196 VAL H N 1
ATOM 1459 C CA . VAL A 1 196 ? -18.744 -28.983 75.083 1.00 16.58 196 VAL H CA 1
ATOM 1460 C C . VAL A 1 196 ? -18.337 -29.997 76.137 1.00 17.46 196 VAL H C 1
ATOM 1461 O O . VAL A 1 196 ? -19.190 -30.605 76.800 1.00 15.89 196 VAL H O 1
ATOM 1465 N N . PRO A 1 197 ? -17.035 -30.187 76.357 1.00 16.01 197 PRO H N 1
ATOM 1466 C CA . PRO A 1 197 ? -16.594 -31.099 77.421 1.00 18.88 197 PRO H CA 1
ATOM 1467 C C . PRO A 1 197 ? -17.025 -30.616 78.801 1.00 17.40 197 PRO H C 1
ATOM 1468 O O . PRO A 1 197 ? -16.862 -29.446 79.153 1.00 18.64 197 PRO H O 1
ATOM 1472 N N . SER A 1 198 ? -17.580 -31.542 79.587 1.00 17.45 198 SER H N 1
ATOM 1473 C CA . SER A 1 198 ? -17.962 -31.234 80.961 1.00 19.24 198 SER H CA 1
ATOM 1474 C C . SER A 1 198 ? -16.762 -30.840 81.803 1.00 20.98 198 SER H C 1
ATOM 1475 O O . SER A 1 198 ? -16.868 -29.981 82.686 1.00 19.84 198 SER H O 1
ATOM 1478 N N . SER A 1 199 ? -15.614 -31.477 81.561 1.00 19.59 199 SER H N 1
ATOM 1479 C CA . SER A 1 199 ? -14.490 -31.361 82.484 1.00 23.72 199 SER H CA 1
ATOM 1480 C C . SER A 1 199 ? -13.914 -29.953 82.514 1.00 25.95 199 SER H C 1
ATOM 1481 O O . SER A 1 199 ? -13.318 -29.554 83.521 1.00 28.64 199 SER H O 1
ATOM 1484 N N . SER A 1 200 ? -14.081 -29.181 81.441 1.00 21.02 200 SER H N 1
ATOM 1485 C CA . SER A 1 200 ? -13.443 -27.872 81.350 1.00 24.94 200 SER H CA 1
ATOM 1486 C C . SER A 1 200 ? -14.424 -26.709 81.487 1.00 22.10 200 SER H C 1
ATOM 1487 O O . SER A 1 200 ? -14.065 -25.569 81.181 1.00 20.48 200 SER H O 1
ATOM 1490 N N . LEU A 1 201 ? -15.647 -26.962 81.963 1.00 17.80 201 LEU H N 1
ATOM 1491 C CA . LEU A 1 201 ? -16.584 -25.866 82.187 1.00 16.31 201 LEU H CA 1
ATOM 1492 C C . LEU A 1 201 ? -16.051 -24.824 83.161 1.00 19.06 201 LEU H C 1
ATOM 1493 O O . LEU A 1 201 ? -16.507 -23.676 83.133 1.00 18.75 201 LEU H O 1
ATOM 1498 N N . GLY A 1 202 ? -15.109 -25.191 84.029 1.00 18.80 202 GLY H N 1
ATOM 1499 C CA . GLY A 1 202 ? -14.537 -24.233 84.948 1.00 19.26 202 GLY H CA 1
ATOM 1500 C C . GLY A 1 202 ? -13.292 -23.536 84.462 1.00 18.72 202 GLY H C 1
ATOM 1501 O O . GLY A 1 202 ? -12.811 -22.624 85.136 1.00 22.65 202 GLY H O 1
ATOM 1502 N N . THR A 1 203 ? -12.756 -23.932 83.302 1.00 18.08 203 THR H N 1
ATOM 1503 C CA . THR A 1 203 ? -11.512 -23.375 82.791 1.00 17.88 203 THR H CA 1
ATOM 1504 C C . THR A 1 203 ? -11.627 -22.766 81.404 1.00 20.92 203 THR H C 1
ATOM 1505 O O . THR A 1 203 ? -10.716 -22.041 80.990 1.00 24.99 203 THR H O 1
ATOM 1509 N N . GLN A 1 204 ? -12.696 -23.039 80.673 1.00 18.00 204 GLN H N 1
ATOM 1510 C CA . GLN A 1 204 ? -12.931 -22.412 79.385 1.00 18.32 204 GLN H CA 1
ATOM 1511 C C . GLN A 1 204 ? -14.095 -21.437 79.503 1.00 17.12 204 GLN H C 1
ATOM 1512 O O . GLN A 1 204 ? -14.938 -21.562 80.391 1.00 16.61 204 GLN H O 1
ATOM 1518 N N . THR A 1 205 ? -14.108 -20.442 78.622 1.00 14.89 205 THR H N 1
ATOM 1519 C CA . THR A 1 205 ? -15.106 -19.381 78.634 1.00 13.44 205 THR H CA 1
ATOM 1520 C C . THR A 1 205 ? -15.913 -19.466 77.353 1.00 14.96 205 THR H C 1
ATOM 1521 O O . THR A 1 205 ? -15.345 -19.472 76.265 1.00 14.75 205 THR H O 1
ATOM 1525 N N . TYR A 1 206 ? -17.233 -19.554 77.474 1.00 12.34 206 TYR H N 1
ATOM 1526 C CA . TYR A 1 206 ? -18.097 -19.705 76.311 1.00 13.47 206 TYR H CA 1
ATOM 1527 C C . TYR A 1 206 ? -18.926 -18.443 76.140 1.00 12.55 206 TYR H C 1
ATOM 1528 O O . TYR A 1 206 ? -19.549 -17.977 77.096 1.00 14.50 206 TYR H O 1
ATOM 1537 N N . ILE A 1 207 ? -18.909 -17.886 74.932 1.00 12.36 207 ILE H N 1
ATOM 1538 C CA . ILE A 1 207 ? -19.569 -16.616 74.636 1.00 11.48 207 ILE H CA 1
ATOM 1539 C C . ILE A 1 207 ? -20.357 -16.761 73.345 1.00 12.33 207 ILE H C 1
ATOM 1540 O O . ILE A 1 207 ? -19.801 -17.149 72.316 1.00 12.06 207 ILE H O 1
ATOM 1545 N N . CYS A 1 208 ? -21.643 -16.444 73.377 1.00 11.43 208 CYS H N 1
ATOM 1546 C CA . CYS A 1 208 ? -22.400 -16.452 72.138 1.00 12.82 208 CYS H CA 1
ATOM 1547 C C . CYS A 1 208 ? -22.422 -15.042 71.575 1.00 10.85 208 CYS H C 1
ATOM 1548 O O . CYS A 1 208 ? -22.677 -14.080 72.305 1.00 13.56 208 CYS H O 1
ATOM 1551 N N . ASN A 1 209 ? -22.136 -14.926 70.287 1.00 10.57 209 ASN H N 1
ATOM 1552 C CA . ASN A 1 209 ? -22.096 -13.648 69.589 1.00 15.81 209 ASN H CA 1
ATOM 1553 C C . ASN A 1 209 ? -23.346 -13.561 68.740 1.00 13.47 209 ASN H C 1
ATOM 1554 O O . ASN A 1 209 ? -23.476 -14.269 67.736 1.00 13.93 209 ASN H O 1
ATOM 1559 N N . VAL A 1 210 ? -24.259 -12.691 69.135 1.00 12.53 210 VAL H N 1
ATOM 1560 C CA . VAL A 1 210 ? -25.540 -12.543 68.459 1.00 13.82 210 VAL H CA 1
ATOM 1561 C C . VAL A 1 210 ? -25.494 -11.247 67.667 1.00 14.65 210 VAL H C 1
ATOM 1562 O O . VAL A 1 210 ? -25.225 -10.179 68.230 1.00 14.64 210 VAL H O 1
ATOM 1566 N N . ASN A 1 211 ? -25.745 -11.328 66.362 1.00 12.17 211 ASN H N 1
ATOM 1567 C CA . ASN A 1 211 ? -25.796 -10.136 65.523 1.00 13.72 211 ASN H CA 1
ATOM 1568 C C . ASN A 1 211 ? -27.185 -10.037 64.908 1.00 14.91 211 ASN H C 1
ATOM 1569 O O . ASN A 1 211 ? -27.603 -10.935 64.174 1.00 17.73 211 ASN H O 1
ATOM 1574 N N . HIS A 1 212 ? -27.900 -8.956 65.209 1.00 12.17 212 HIS H N 1
ATOM 1575 C CA . HIS A 1 212 ? -29.193 -8.683 64.588 1.00 14.41 212 HIS H CA 1
ATOM 1576 C C . HIS A 1 212 ? -29.003 -7.440 63.724 1.00 14.92 212 HIS H C 1
ATOM 1577 O O . HIS A 1 212 ? -29.215 -6.310 64.173 1.00 13.42 212 HIS H O 1
ATOM 1584 N N . LYS A 1 213 ? -28.590 -7.665 62.479 1.00 16.19 213 LYS H N 1
ATOM 1585 C CA . LYS A 1 213 ? -28.320 -6.556 61.567 1.00 18.74 213 LYS H CA 1
ATOM 1586 C C . LYS A 1 213 ? -29.494 -5.603 61.401 1.00 17.64 213 LYS H C 1
ATOM 1587 O O . LYS A 1 213 ? -29.261 -4.383 61.396 1.00 18.21 213 LYS H O 1
ATOM 1593 N N . PRO A 1 214 ? -30.745 -6.061 61.262 1.00 17.13 214 PRO H N 1
ATOM 1594 C CA . PRO A 1 214 ? -31.844 -5.104 61.058 1.00 18.09 214 PRO H CA 1
ATOM 1595 C C . PRO A 1 214 ? -31.987 -4.057 62.150 1.00 18.69 214 PRO H C 1
ATOM 1596 O O . PRO A 1 214 ? -32.472 -2.955 61.868 1.00 20.54 214 PRO H O 1
ATOM 1600 N N . SER A 1 215 ? -31.589 -4.351 63.392 1.00 16.26 215 SER H N 1
ATOM 1601 C CA . SER A 1 215 ? -31.663 -3.370 64.468 1.00 18.55 215 SER H CA 1
ATOM 1602 C C . SER A 1 215 ? -30.298 -2.823 64.850 1.00 17.74 215 SER H C 1
ATOM 1603 O O . SER A 1 215 ? -30.203 -2.065 65.825 1.00 20.69 215 SER H O 1
ATOM 1606 N N . ASN A 1 216 ? -29.257 -3.205 64.120 1.00 17.34 216 ASN H N 1
ATOM 1607 C CA . ASN A 1 216 ? -27.874 -2.857 64.445 1.00 19.26 216 ASN H CA 1
ATOM 1608 C C . ASN A 1 216 ? -27.563 -3.132 65.912 1.00 22.64 216 ASN H C 1
ATOM 1609 O O . ASN A 1 216 ? -27.048 -2.284 66.650 1.00 19.92 216 ASN H O 1
ATOM 1614 N N . THR A 1 217 ? -27.878 -4.350 66.331 1.00 15.65 217 THR H N 1
ATOM 1615 C CA . THR A 1 217 ? -27.664 -4.784 67.702 1.00 15.33 217 THR H CA 1
ATOM 1616 C C . THR A 1 217 ? -26.720 -5.971 67.708 1.00 14.36 217 THR H C 1
ATOM 1617 O O . THR A 1 217 ? -26.939 -6.939 66.975 1.00 15.72 217 THR H O 1
ATOM 1621 N N . LYS A 1 218 ? -25.662 -5.887 68.514 1.00 14.48 218 LYS H N 1
ATOM 1622 C CA . LYS A 1 218 ? -24.752 -7.010 68.707 1.00 15.34 218 LYS H CA 1
ATOM 1623 C C . LYS A 1 218 ? -24.634 -7.277 70.193 1.00 17.37 218 LYS H C 1
ATOM 1624 O O . LYS A 1 218 ? -24.432 -6.346 70.980 1.00 16.70 218 LYS H O 1
ATOM 1630 N N . VAL A 1 219 ? -24.774 -8.543 70.578 1.00 13.45 219 VAL H N 1
ATOM 1631 C CA . VAL A 1 219 ? -24.658 -8.960 71.971 1.00 12.25 219 VAL H CA 1
ATOM 1632 C C . VAL A 1 219 ? -23.657 -10.106 72.035 1.00 15.20 219 VAL H C 1
ATOM 1633 O O . VAL A 1 219 ? -23.759 -11.069 71.264 1.00 14.07 219 VAL H O 1
ATOM 1637 N N . ASP A 1 220 ? -22.697 -10.004 72.948 1.00 13.27 220 ASP H N 1
ATOM 1638 C CA . ASP A 1 220 ? -21.767 -11.094 73.236 1.00 14.68 220 ASP H CA 1
ATOM 1639 C C . ASP A 1 220 ? -22.067 -11.558 74.649 1.00 15.13 220 ASP H C 1
ATOM 1640 O O . ASP A 1 220 ? -21.679 -10.903 75.616 1.00 16.13 220 ASP H O 1
ATOM 1645 N N . LYS A 1 221 ? -22.776 -12.680 74.768 1.00 13.05 221 LYS H N 1
ATOM 1646 C CA . LYS A 1 221 ? -23.296 -13.140 76.048 1.00 13.95 221 LYS H CA 1
ATOM 1647 C C . LYS A 1 221 ? -22.423 -14.268 76.578 1.00 13.99 221 LYS H C 1
ATOM 1648 O O . LYS A 1 221 ? -22.299 -15.315 75.932 1.00 12.51 221 LYS H O 1
ATOM 1654 N N . ARG A 1 222 ? -21.819 -14.045 77.741 1.00 13.14 222 ARG H N 1
ATOM 1655 C CA . ARG A 1 222 ? -21.071 -15.096 78.412 1.00 15.88 222 ARG H CA 1
ATOM 1656 C C . ARG A 1 222 ? -22.049 -16.101 79.009 1.00 14.26 222 ARG H C 1
ATOM 1657 O O . ARG A 1 222 ? -23.037 -15.713 79.635 1.00 16.97 222 ARG H O 1
ATOM 1665 N N . VAL A 1 223 ? -21.791 -17.385 78.807 1.00 11.10 223 VAL H N 1
ATOM 1666 C CA . VAL A 1 223 ? -22.656 -18.445 79.315 1.00 12.28 223 VAL H CA 1
ATOM 1667 C C . VAL A 1 223 ? -21.854 -19.214 80.358 1.00 15.87 223 VAL H C 1
ATOM 1668 O O . VAL A 1 223 ? -20.968 -19.998 80.014 1.00 15.52 223 VAL H O 1
ATOM 1672 N N . GLU A 1 224 ? -22.162 -18.980 81.653 1.00 16.51 224 GLU H N 1
ATOM 1673 C CA . GLU A 1 224 ? -21.489 -19.521 82.828 1.00 23.05 224 GLU H CA 1
ATOM 1674 C C . GLU A 1 224 ? -22.244 -20.712 83.401 1.00 20.48 224 GLU H C 1
ATOM 1675 O O . GLU A 1 224 ? -23.475 -20.770 83.322 1.00 19.19 224 GLU H O 1
ATOM 1681 N N . PRO A 1 225 ? -21.528 -21.664 84.024 1.00 19.48 225 PRO H N 1
ATOM 1682 C CA . PRO A 1 225 ? -22.180 -22.676 84.858 1.00 21.12 225 PRO H CA 1
ATOM 1683 C C . PRO A 1 225 ? -22.886 -22.044 86.061 1.00 27.42 225 PRO H C 1
ATOM 1684 O O . PRO A 1 225 ? -24.041 -22.393 86.340 1.00 32.96 225 PRO H O 1
ATOM 1688 N N . GLN B 2 1 ? -46.804 -20.237 41.824 1.00 35.12 1 GLN L N 1
ATOM 1689 C CA . GLN B 2 1 ? -46.859 -20.114 40.367 1.00 28.39 1 GLN L CA 1
ATOM 1690 C C . GLN B 2 1 ? -45.496 -19.781 39.762 1.00 32.57 1 GLN L C 1
ATOM 1691 O O . GLN B 2 1 ? -44.731 -18.972 40.294 1.00 38.12 1 GLN L O 1
ATOM 1697 N N . SER B 2 2 ? -45.209 -20.433 38.643 1.00 23.60 2 SER L N 1
ATOM 1698 C CA . SER B 2 2 ? -43.988 -20.222 37.881 1.00 19.49 2 SER L CA 1
ATOM 1699 C C . SER B 2 2 ? -44.293 -20.641 36.456 1.00 15.81 2 SER L C 1
ATOM 1700 O O . SER B 2 2 ? -45.300 -21.305 36.193 1.00 18.17 2 SER L O 1
ATOM 1703 N N . VAL B 2 3 ? -43.422 -20.239 35.531 1.00 12.83 3 VAL L N 1
ATOM 1704 C CA . VAL B 2 3 ? -43.707 -20.471 34.119 1.00 15.16 3 VAL L CA 1
ATOM 1705 C C . VAL B 2 3 ? -43.525 -21.942 33.763 1.00 14.90 3 VAL L C 1
ATOM 1706 O O . VAL B 2 3 ? -44.291 -22.493 32.964 1.00 16.93 3 VAL L O 1
ATOM 1710 N N . LEU B 2 4 ? -42.517 -22.606 34.335 1.00 13.00 4 LEU L N 1
ATOM 1711 C CA . LEU B 2 4 ? -42.327 -24.036 34.113 1.00 12.06 4 LEU L CA 1
ATOM 1712 C C . LEU B 2 4 ? -42.951 -24.831 35.261 1.00 14.41 4 LEU L C 1
ATOM 1713 O O . LEU B 2 4 ? -43.126 -24.322 36.366 1.00 13.55 4 LEU L O 1
ATOM 1718 N N . THR B 2 5 ? -43.284 -26.095 34.991 1.00 13.91 5 THR L N 1
ATOM 1719 C CA . THR B 2 5 ? -44.009 -26.922 35.951 1.00 13.29 5 THR L CA 1
ATOM 1720 C C . THR B 2 5 ? -43.232 -28.183 36.301 1.00 12.58 5 THR L C 1
ATOM 1721 O O . THR B 2 5 ? -42.836 -28.946 35.413 1.00 13.82 5 THR L O 1
ATOM 1725 N N . GLN B 2 6 ? -43.077 -28.418 37.602 1.00 11.47 6 GLN L N 1
ATOM 1726 C CA . GLN B 2 6 ? -42.406 -29.552 38.210 1.00 14.15 6 GLN L CA 1
ATOM 1727 C C . GLN B 2 6 ? -43.335 -30.208 39.220 1.00 12.01 6 GLN L C 1
ATOM 1728 O O . GLN B 2 6 ? -44.152 -29.525 39.847 1.00 15.00 6 GLN L O 1
ATOM 1734 N N . PRO B 2 7 ? -43.219 -31.518 39.415 1.00 13.77 7 PRO L N 1
ATOM 1735 C CA . PRO B 2 7 ? -43.907 -32.154 40.541 1.00 18.41 7 PRO L CA 1
ATOM 1736 C C . PRO B 2 7 ? -43.391 -31.584 41.847 1.00 18.22 7 PRO L C 1
ATOM 1737 O O . PRO B 2 7 ? -42.174 -31.431 42.022 1.00 16.66 7 PRO L O 1
ATOM 1741 N N . PRO B 2 8 ? -44.275 -31.240 42.784 1.00 15.80 8 PRO L N 1
ATOM 1742 C CA . PRO B 2 8 ? -43.785 -30.719 44.073 1.00 17.03 8 PRO L CA 1
ATOM 1743 C C . PRO B 2 8 ? -42.888 -31.691 44.817 1.00 16.32 8 PRO L C 1
ATOM 1744 O O . PRO B 2 8 ? -41.983 -31.256 45.539 1.00 18.96 8 PRO L O 1
ATOM 1748 N N . SER B 2 9 ? -43.105 -32.994 44.667 1.00 16.49 9 SER L N 1
ATOM 1749 C CA . SER B 2 9 ? -42.305 -33.966 45.394 1.00 17.99 9 SER L CA 1
ATOM 1750 C C . SER B 2 9 ? -42.068 -35.194 44.532 1.00 19.73 9 SER L C 1
ATOM 1751 O O . SER B 2 9 ? -42.922 -35.601 43.739 1.00 19.14 9 SER L O 1
ATOM 1754 N N . VAL B 2 10 ? -40.886 -35.772 44.695 1.00 16.36 10 VAL L N 1
ATOM 1755 C CA . VAL B 2 10 ? -40.515 -37.011 44.039 1.00 18.33 10 VAL L CA 1
ATOM 1756 C C . VAL B 2 10 ? -39.799 -37.866 45.076 1.00 19.84 10 VAL L C 1
ATOM 1757 O O . VAL B 2 10 ? -39.074 -37.337 45.926 1.00 19.08 10 VAL L O 1
ATOM 1761 N N . SER B 2 11 ? -40.045 -39.179 45.041 1.00 21.34 11 SER L N 1
ATOM 1762 C CA . SER B 2 11 ? -39.431 -40.118 45.966 1.00 22.49 11 SER L CA 1
ATOM 1763 C C . SER B 2 11 ? -38.792 -41.271 45.204 1.00 23.76 11 SER L C 1
ATOM 1764 O O . SER B 2 11 ? -39.292 -41.704 44.161 1.00 22.48 11 SER L O 1
ATOM 1767 N N . GLY B 2 12 ? -37.692 -41.781 45.749 1.00 24.05 12 GLY L N 1
ATOM 1768 C CA . GLY B 2 12 ? -37.041 -42.940 45.171 1.00 25.57 12 GLY L CA 1
ATOM 1769 C C . GLY B 2 12 ? -36.368 -43.765 46.246 1.00 26.61 12 GLY L C 1
ATOM 1770 O O . GLY B 2 12 ? -36.028 -43.267 47.323 1.00 23.24 12 GLY L O 1
ATOM 1771 N N . ALA B 2 13 ? -36.188 -45.051 45.942 1.00 30.55 13 ALA L N 1
ATOM 1772 C CA . ALA B 2 13 ? -35.486 -45.927 46.865 1.00 28.77 13 ALA L CA 1
ATOM 1773 C C . ALA B 2 13 ? -33.974 -45.767 46.709 1.00 28.85 13 ALA L C 1
ATOM 1774 O O . ALA B 2 13 ? -33.488 -45.406 45.631 1.00 29.54 13 ALA L O 1
ATOM 1776 N N . PRO B 2 14 ? -33.208 -46.032 47.767 1.00 27.78 14 PRO L N 1
ATOM 1777 C CA . PRO B 2 14 ? -31.749 -45.906 47.664 1.00 28.25 14 PRO L CA 1
ATOM 1778 C C . PRO B 2 14 ? -31.192 -46.818 46.580 1.00 26.30 14 PRO L C 1
ATOM 1779 O O . PRO B 2 14 ? -31.684 -47.927 46.360 1.00 26.79 14 PRO L O 1
ATOM 1783 N N . GLY B 2 15 ? -30.167 -46.325 45.891 1.00 24.58 15 GLY L N 1
ATOM 1784 C CA . GLY B 2 15 ? -29.508 -47.068 44.842 1.00 25.36 15 GLY L CA 1
ATOM 1785 C C . GLY B 2 15 ? -30.277 -47.171 43.549 1.00 27.20 15 GLY L C 1
ATOM 1786 O O . GLY B 2 15 ? -29.737 -47.698 42.568 1.00 30.84 15 GLY L O 1
ATOM 1787 N N . GLN B 2 16 ? -31.518 -46.699 43.505 1.00 27.53 16 GLN L N 1
ATOM 1788 C CA . GLN B 2 16 ? -32.320 -46.768 42.298 1.00 29.42 16 GLN L CA 1
ATOM 1789 C C . GLN B 2 16 ? -32.251 -45.438 41.553 1.00 27.66 16 GLN L C 1
ATOM 1790 O O . GLN B 2 16 ? -31.640 -44.466 42.005 1.00 24.06 16 GLN L O 1
ATOM 1796 N N . ARG B 2 17 ? -32.878 -45.409 40.385 1.00 24.15 17 ARG L N 1
ATOM 1797 C CA . ARG B 2 17 ? -32.869 -44.240 39.522 1.00 22.81 17 ARG L CA 1
ATOM 1798 C C . ARG B 2 17 ? -34.192 -43.509 39.656 1.00 23.44 17 ARG L C 1
ATOM 1799 O O . ARG B 2 17 ? -35.257 -44.135 39.642 1.00 24.39 17 ARG L O 1
ATOM 1807 N N . VAL B 2 18 ? -34.121 -42.189 39.784 1.00 20.37 18 VAL L N 1
ATOM 1808 C CA . VAL B 2 18 ? -35.299 -41.343 39.869 1.00 17.01 18 VAL L CA 1
ATOM 1809 C C . VAL B 2 18 ? -35.168 -40.228 38.836 1.00 16.79 18 VAL L C 1
ATOM 1810 O O . VAL B 2 18 ? -34.060 -39.846 38.447 1.00 19.21 18 VAL L O 1
ATOM 1814 N N . THR B 2 19 ? -36.311 -39.733 38.360 1.00 17.10 19 THR L N 1
ATOM 1815 C CA . THR B 2 19 ? -36.356 -38.605 37.438 1.00 17.45 19 THR L CA 1
ATOM 1816 C C . THR B 2 19 ? -37.252 -37.510 37.992 1.00 16.34 19 THR L C 1
ATOM 1817 O O . THR B 2 19 ? -38.282 -37.782 38.625 1.00 17.89 19 THR L O 1
ATOM 1821 N N . ILE B 2 20 ? -36.841 -36.272 37.745 1.00 13.63 20 ILE L N 1
ATOM 1822 C CA . ILE B 2 20 ? -37.615 -35.081 38.063 1.00 12.27 20 ILE L CA 1
ATOM 1823 C C . ILE B 2 20 ? -37.940 -34.392 36.744 1.00 13.95 20 ILE L C 1
ATOM 1824 O O . ILE B 2 20 ? -37.031 -34.006 36.001 1.00 13.48 20 ILE L O 1
ATOM 1829 N N . SER B 2 21 ? -39.226 -34.245 36.448 1.00 14.41 21 SER L N 1
ATOM 1830 C CA . SER B 2 21 ? -39.640 -33.644 35.188 1.00 14.16 21 SER L CA 1
ATOM 1831 C C . SER B 2 21 ? -39.772 -32.127 35.317 1.00 14.63 21 SER L C 1
ATOM 1832 O O . SER B 2 21 ? -39.896 -31.573 36.408 1.00 13.18 21 SER L O 1
ATOM 1835 N N . CYS B 2 22 ? -39.777 -31.472 34.164 1.00 13.92 22 CYS L N 1
ATOM 1836 C CA . CYS B 2 22 ? -39.892 -30.018 34.069 1.00 12.67 22 CYS L CA 1
ATOM 1837 C C . CYS B 2 22 ? -40.602 -29.745 32.754 1.00 15.07 22 CYS L C 1
ATOM 1838 O O . CYS B 2 22 ? -40.036 -30.021 31.695 1.00 17.69 22 CYS L O 1
ATOM 1841 N N . THR B 2 23 ? -41.830 -29.238 32.795 1.00 11.96 23 THR L N 1
ATOM 1842 C CA . THR B 2 23 ? -42.539 -28.989 31.546 1.00 13.28 23 THR L CA 1
ATOM 1843 C C . THR B 2 23 ? -42.739 -27.497 31.307 1.00 12.39 23 THR L C 1
ATOM 1844 O O . THR B 2 23 ? -42.943 -26.712 32.237 1.00 15.24 23 THR L O 1
ATOM 1848 N N . GLY B 2 24 ? -42.700 -27.121 30.035 1.00 13.69 24 GLY L N 1
ATOM 1849 C CA . GLY B 2 24 ? -42.936 -25.748 29.652 1.00 13.30 24 GLY L CA 1
ATOM 1850 C C . GLY B 2 24 ? -43.903 -25.681 28.488 1.00 15.33 24 GLY L C 1
ATOM 1851 O O . GLY B 2 24 ? -44.950 -26.339 28.504 1.00 19.16 24 GLY L O 1
ATOM 1852 N N . SER B 2 25 ? -43.545 -24.914 27.463 1.00 14.65 25 SER L N 1
ATOM 1853 C CA . SER B 2 25 ? -44.435 -24.674 26.334 1.00 16.68 25 SER L CA 1
ATOM 1854 C C . SER B 2 25 ? -43.608 -24.426 25.081 1.00 16.20 25 SER L C 1
ATOM 1855 O O . SER B 2 25 ? -42.376 -24.408 25.113 1.00 16.85 25 SER L O 1
ATOM 1858 N N . SER B 2 26 ? -44.304 -24.173 23.973 1.00 17.03 26 SER L N 1
ATOM 1859 C CA . SER B 2 26 ? -43.629 -23.827 22.732 1.00 16.90 26 SER L CA 1
ATOM 1860 C C . SER B 2 26 ? -42.986 -22.441 22.766 1.00 17.79 26 SER L C 1
ATOM 1861 O O . SER B 2 26 ? -42.326 -22.070 21.788 1.00 19.61 26 SER L O 1
ATOM 1864 N N . SER B 2 27 ? -43.171 -21.671 23.841 1.00 16.22 27 SER L N 1
ATOM 1865 C CA . SER B 2 27 ? -42.529 -20.371 24.007 1.00 17.74 27 SER L CA 1
ATOM 1866 C C . SER B 2 27 ? -41.222 -20.444 24.785 1.00 16.51 27 SER L C 1
ATOM 1867 O O . SER B 2 27 ? -40.477 -19.450 24.821 1.00 16.85 27 SER L O 1
ATOM 1870 N N . ASN B 2 28 ? -40.929 -21.573 25.423 1.00 17.16 28 ASN L N 1
ATOM 1871 C CA . ASN B 2 28 ? -39.676 -21.662 26.159 1.00 13.40 28 ASN L CA 1
ATOM 1872 C C . ASN B 2 28 ? -38.927 -22.947 25.807 1.00 14.95 28 ASN L C 1
ATOM 1873 O O . ASN B 2 28 ? -38.164 -22.960 24.839 1.00 12.48 28 ASN L O 1
ATOM 1878 N N . ILE B 2 29 ? -39.129 -24.030 26.560 1.00 14.07 29 ILE L N 1
ATOM 1879 C CA . ILE B 2 29 ? -38.418 -25.279 26.274 1.00 13.21 29 ILE L CA 1
ATOM 1880 C C . ILE B 2 29 ? -38.668 -25.730 24.840 1.00 15.54 29 ILE L C 1
ATOM 1881 O O . ILE B 2 29 ? -37.742 -26.132 24.123 1.00 16.95 29 ILE L O 1
ATOM 1886 N N . GLY B 2 30 ? -39.929 -25.678 24.404 1.00 16.58 30 GLY L N 1
ATOM 1887 C CA . GLY B 2 30 ? -40.275 -26.091 23.053 1.00 18.62 30 GLY L CA 1
ATOM 1888 C C . GLY B 2 30 ? -39.816 -25.135 21.976 1.00 21.82 30 GLY L C 1
ATOM 1889 O O . GLY B 2 30 ? -39.789 -25.513 20.799 1.00 24.18 30 GLY L O 1
ATOM 1890 N N . ALA B 2 31 ? -39.458 -23.905 22.345 1.00 19.98 31 ALA L N 1
ATOM 1891 C CA . ALA B 2 31 ? -38.893 -22.960 21.390 1.00 19.53 31 ALA L CA 1
ATOM 1892 C C . ALA B 2 31 ? -37.403 -23.182 21.140 1.00 24.16 31 ALA L C 1
ATOM 1893 O O . ALA B 2 31 ? -36.784 -22.383 20.425 1.00 26.58 31 ALA L O 1
ATOM 1895 N N . GLY B 2 32 ? -36.815 -24.227 21.711 1.00 20.72 32 GLY L N 1
ATOM 1896 C CA . GLY B 2 32 ? -35.422 -24.543 21.490 1.00 21.94 32 GLY L CA 1
ATOM 1897 C C . GLY B 2 32 ? -34.450 -24.020 22.527 1.00 23.09 32 GLY L C 1
ATOM 1898 O O . GLY B 2 32 ? -33.239 -24.147 22.331 1.00 23.57 32 GLY L O 1
ATOM 1899 N N . TYR B 2 33 ? -34.928 -23.457 23.624 1.00 16.81 33 TYR L N 1
ATOM 1900 C CA . TYR B 2 33 ? -34.029 -22.893 24.616 1.00 16.15 33 TYR L CA 1
ATOM 1901 C C . TYR B 2 33 ? -33.603 -23.959 25.618 1.00 16.60 33 TYR L C 1
ATOM 1902 O O . TYR B 2 33 ? -34.367 -24.866 25.951 1.00 18.06 33 TYR L O 1
ATOM 1911 N N . ASP B 2 34 ? -32.361 -23.840 26.091 1.00 16.19 34 ASP L N 1
ATOM 1912 C CA . ASP B 2 34 ? -31.775 -24.865 26.942 1.00 12.43 34 ASP L CA 1
ATOM 1913 C C . ASP B 2 34 ? -32.412 -24.841 28.328 1.00 15.96 34 ASP L C 1
ATOM 1914 O O . ASP B 2 34 ? -32.966 -23.829 28.775 1.00 16.03 34 ASP L O 1
ATOM 1919 N N . VAL B 2 35 ? -32.327 -25.976 29.013 1.00 12.95 35 VAL L N 1
ATOM 1920 C CA . VAL B 2 35 ? -32.838 -26.108 30.371 1.00 12.05 35 VAL L CA 1
ATOM 1921 C C . VAL B 2 35 ? -31.664 -26.338 31.308 1.00 12.64 35 VAL L C 1
ATOM 1922 O O . VAL B 2 35 ? -30.753 -27.112 31.001 1.00 13.66 35 VAL L O 1
ATOM 1926 N N . HIS B 2 36 ? -31.676 -25.642 32.436 1.00 11.89 36 HIS L N 1
ATOM 1927 C CA . HIS B 2 36 ? -30.651 -25.777 33.452 1.00 12.22 36 HIS L CA 1
ATOM 1928 C C . HIS B 2 36 ? -31.295 -26.194 34.761 1.00 12.55 36 HIS L C 1
ATOM 1929 O O . HIS B 2 36 ? -32.494 -26.001 34.971 1.00 12.81 36 HIS L O 1
ATOM 1936 N N . TRP B 2 37 ? -30.496 -26.803 35.633 1.00 10.19 37 TRP L N 1
ATOM 1937 C CA . TRP B 2 37 ? -31.011 -27.302 36.900 1.00 11.10 37 TRP L CA 1
ATOM 1938 C C . TRP B 2 37 ? -30.186 -26.780 38.061 1.00 12.25 37 TRP L C 1
ATOM 1939 O O . TRP B 2 37 ? -28.964 -26.680 37.962 1.00 12.48 37 TRP L O 1
ATOM 1950 N N . TYR B 2 38 ? -30.865 -26.481 39.168 1.00 10.13 38 TYR L N 1
ATOM 1951 C CA . TYR B 2 38 ? -30.221 -26.003 40.383 1.00 13.12 38 TYR L CA 1
ATOM 1952 C C . TYR B 2 38 ? -30.612 -26.915 41.528 1.00 12.58 38 TYR L C 1
ATOM 1953 O O . TYR B 2 38 ? -31.757 -27.372 41.610 1.00 12.97 38 TYR L O 1
ATOM 1962 N N . GLN B 2 39 ? -29.640 -27.207 42.383 1.00 12.84 39 GLN L N 1
ATOM 1963 C CA . GLN B 2 39 ? -29.856 -27.986 43.595 1.00 11.77 39 GLN L CA 1
ATOM 1964 C C . GLN B 2 39 ? -29.820 -27.053 44.791 1.00 13.37 39 GLN L C 1
ATOM 1965 O O . GLN B 2 39 ? -28.907 -26.229 44.910 1.00 14.16 39 GLN L O 1
ATOM 1971 N N . GLN B 2 40 ? -30.802 -27.172 45.677 1.00 12.34 40 GLN L N 1
ATOM 1972 C CA . GLN B 2 40 ? -30.852 -26.313 46.855 1.00 13.48 40 GLN L CA 1
ATOM 1973 C C . GLN B 2 40 ? -30.956 -27.178 48.097 1.00 15.98 40 GLN L C 1
ATOM 1974 O O . GLN B 2 40 ? -32.002 -27.784 48.357 1.00 15.81 40 GLN L O 1
ATOM 1980 N N . LEU B 2 41 ? -29.872 -27.240 48.850 1.00 19.79 41 LEU L N 1
ATOM 1981 C CA . LEU B 2 41 ? -29.914 -27.894 50.141 1.00 19.52 41 LEU L CA 1
ATOM 1982 C C . LEU B 2 41 ? -30.580 -26.962 51.145 1.00 19.65 41 LEU L C 1
ATOM 1983 O O . LEU B 2 41 ? -30.570 -25.741 50.967 1.00 22.11 41 LEU L O 1
ATOM 1988 N N . PRO B 2 42 ? -31.185 -27.514 52.195 1.00 27.87 42 PRO L N 1
ATOM 1989 C CA . PRO B 2 42 ? -31.990 -26.685 53.103 1.00 24.39 42 PRO L CA 1
ATOM 1990 C C . PRO B 2 42 ? -31.184 -25.537 53.693 1.00 26.26 42 PRO L C 1
ATOM 1991 O O . PRO B 2 42 ? -30.045 -25.711 54.131 1.00 30.85 42 PRO L O 1
ATOM 1995 N N . GLY B 2 43 ? -31.779 -24.346 53.664 1.00 26.05 43 GLY L N 1
ATOM 1996 C CA . GLY B 2 43 ? -31.172 -23.157 54.227 1.00 28.36 43 GLY L CA 1
ATOM 1997 C C . GLY B 2 43 ? -30.019 -22.583 53.441 1.00 28.06 43 GLY L C 1
ATOM 1998 O O . GLY B 2 43 ? -29.382 -21.633 53.910 1.00 29.82 43 GLY L O 1
ATOM 1999 N N . THR B 2 44 ? -29.728 -23.127 52.261 1.00 29.13 44 THR L N 1
ATOM 2000 C CA . THR B 2 44 ? -28.574 -22.735 51.469 1.00 24.50 44 THR L CA 1
ATOM 2001 C C . THR B 2 44 ? -29.036 -22.144 50.143 1.00 24.75 44 THR L C 1
ATOM 2002 O O . THR B 2 44 ? -30.161 -22.379 49.691 1.00 22.08 44 THR L O 1
ATOM 2006 N N . ALA B 2 45 ? -28.163 -21.349 49.532 1.00 22.39 45 ALA L N 1
ATOM 2007 C CA . ALA B 2 45 ? -28.463 -20.797 48.224 1.00 19.62 45 ALA L CA 1
ATOM 2008 C C . ALA B 2 45 ? -28.496 -21.914 47.185 1.00 18.37 45 ALA L C 1
ATOM 2009 O O . ALA B 2 45 ? -27.786 -22.913 47.320 1.00 15.60 45 ALA L O 1
ATOM 2011 N N . PRO B 2 46 ? -29.298 -21.760 46.131 1.00 16.14 46 PRO L N 1
ATOM 2012 C CA . PRO B 2 46 ? -29.225 -22.705 45.015 1.00 14.43 46 PRO L CA 1
ATOM 2013 C C . PRO B 2 46 ? -27.818 -22.761 44.456 1.00 14.93 46 PRO L C 1
ATOM 2014 O O . PRO B 2 46 ? -27.071 -21.779 44.492 1.00 16.10 46 PRO L O 1
ATOM 2018 N N . LYS B 2 47 ? -27.454 -23.927 43.937 1.00 13.67 47 LYS L N 1
ATOM 2019 C CA . LYS B 2 47 ? -26.201 -24.062 43.216 1.00 15.16 47 LYS L CA 1
ATOM 2020 C C . LYS B 2 47 ? -26.449 -24.758 41.887 1.00 15.45 47 LYS L C 1
ATOM 2021 O O . LYS B 2 47 ? -27.358 -25.582 41.749 1.00 14.98 47 LYS L O 1
ATOM 2027 N N . LEU B 2 48 ? -25.644 -24.400 40.896 1.00 13.09 48 LEU L N 1
ATOM 2028 C CA . LEU B 2 48 ? -25.812 -24.972 39.569 1.00 10.83 48 LEU L CA 1
ATOM 2029 C C . LEU B 2 48 ? -25.537 -26.469 39.599 1.00 13.92 48 LEU L C 1
ATOM 2030 O O . LEU B 2 48 ? -24.518 -26.919 40.134 1.00 14.97 48 LEU L O 1
ATOM 2035 N N . LEU B 2 49 ? -26.446 -27.239 39.025 1.00 12.09 49 LEU L N 1
ATOM 2036 C CA . LEU B 2 49 ? -26.347 -28.693 39.010 1.00 12.45 49 LEU L CA 1
ATOM 2037 C C . LEU B 2 49 ? -26.190 -29.258 37.614 1.00 13.56 49 LEU L C 1
ATOM 2038 O O . LEU B 2 49 ? -25.409 -30.191 37.401 1.00 13.15 49 LEU L O 1
ATOM 2043 N N . ILE B 2 50 ? -26.928 -28.718 36.654 1.00 12.50 50 ILE L N 1
ATOM 2044 C CA . ILE B 2 50 ? -26.835 -29.096 35.250 1.00 13.70 50 ILE L CA 1
ATOM 2045 C C . ILE B 2 50 ? -26.980 -27.818 34.445 1.00 12.65 50 ILE L C 1
ATOM 2046 O O . ILE B 2 50 ? -27.834 -26.986 34.756 1.00 11.80 50 ILE L O 1
ATOM 2051 N N . TYR B 2 51 ? -26.171 -27.656 33.405 1.00 13.62 51 TYR L N 1
ATOM 2052 C CA . TYR B 2 51 ? -26.352 -26.517 32.517 1.00 13.91 51 TYR L CA 1
ATOM 2053 C C . TYR B 2 51 ? -26.374 -26.996 31.074 1.00 14.47 51 TYR L C 1
ATOM 2054 O O . TYR B 2 51 ? -25.813 -28.045 30.743 1.00 16.00 51 TYR L O 1
ATOM 2063 N N . GLY B 2 52 ? -27.053 -26.227 30.226 1.00 13.22 52 GLY L N 1
ATOM 2064 C CA . GLY B 2 52 ? -27.153 -26.567 28.821 1.00 14.77 52 GLY L CA 1
ATOM 2065 C C . GLY B 2 52 ? -27.754 -27.935 28.552 1.00 15.34 52 GLY L C 1
ATOM 2066 O O . GLY B 2 52 ? -27.226 -28.686 27.727 1.00 16.80 52 GLY L O 1
ATOM 2067 N N . ASN B 2 53 ? -28.857 -28.252 29.243 1.00 13.53 53 ASN L N 1
ATOM 2068 C CA . ASN B 2 53 ? -29.629 -29.489 29.131 1.00 17.11 53 ASN L CA 1
ATOM 2069 C C . ASN B 2 53 ? -28.974 -30.661 29.845 1.00 13.72 53 ASN L C 1
ATOM 2070 O O . ASN B 2 53 ? -29.645 -31.393 30.573 1.00 15.73 53 ASN L O 1
ATOM 2075 N N . SER B 2 54 ? -27.664 -30.862 29.637 1.00 14.38 54 SER L N 1
ATOM 2076 C CA . SER B 2 54 ? -27.048 -32.126 30.007 1.00 15.37 54 SER L CA 1
ATOM 2077 C C . SER B 2 54 ? -25.625 -32.002 30.537 1.00 14.96 54 SER L C 1
ATOM 2078 O O . SER B 2 54 ? -24.999 -33.035 30.794 1.00 16.77 54 SER L O 1
ATOM 2081 N N . ASN B 2 55 ? -25.084 -30.799 30.696 1.00 14.84 55 ASN L N 1
ATOM 2082 C CA . ASN B 2 55 ? -23.703 -30.663 31.143 1.00 16.27 55 ASN L CA 1
ATOM 2083 C C . ASN B 2 55 ? -23.630 -30.575 32.658 1.00 16.78 55 ASN L C 1
ATOM 2084 O O . ASN B 2 55 ? -24.411 -29.863 33.290 1.00 15.34 55 ASN L O 1
ATOM 2089 N N . ARG B 2 56 ? -22.674 -31.288 33.229 1.00 16.64 56 ARG L N 1
ATOM 2090 C CA . ARG B 2 56 ? -22.436 -31.241 34.665 1.00 15.42 56 ARG L CA 1
ATOM 2091 C C . ARG B 2 56 ? -21.298 -30.283 34.975 1.00 18.84 56 ARG L C 1
ATOM 2092 O O . ARG B 2 56 ? -20.219 -30.409 34.374 1.00 20.56 56 ARG L O 1
ATOM 2100 N N . PRO B 2 57 ? -21.477 -29.334 35.895 1.00 18.83 57 PRO L N 1
ATOM 2101 C CA . PRO B 2 57 ? -20.328 -28.593 36.419 1.00 20.90 57 PRO L CA 1
ATOM 2102 C C . PRO B 2 57 ? -19.382 -29.533 37.145 1.00 21.64 57 PRO L C 1
ATOM 2103 O O . PRO B 2 57 ? -19.745 -30.633 37.568 1.00 18.73 57 PRO L O 1
ATOM 2107 N N . SER B 2 58 ? -18.144 -29.086 37.290 1.00 26.92 58 SER L N 1
ATOM 2108 C CA . SER B 2 58 ? -17.228 -29.827 38.131 1.00 29.58 58 SER L CA 1
ATOM 2109 C C . SER B 2 58 ? -17.729 -29.779 39.565 1.00 25.17 58 SER L C 1
ATOM 2110 O O . SER B 2 58 ? -18.299 -28.779 40.010 1.00 30.87 58 SER L O 1
ATOM 2113 N N . GLY B 2 59 ? -17.563 -30.884 40.269 1.00 29.42 59 GLY L N 1
ATOM 2114 C CA . GLY B 2 59 ? -18.082 -30.991 41.606 1.00 24.94 59 GLY L CA 1
ATOM 2115 C C . GLY B 2 59 ? -19.467 -31.590 41.706 1.00 24.50 59 GLY L C 1
ATOM 2116 O O . GLY B 2 59 ? -19.949 -31.790 42.826 1.00 26.84 59 GLY L O 1
ATOM 2117 N N . VAL B 2 60 ? -20.126 -31.879 40.591 1.00 17.32 60 VAL L N 1
ATOM 2118 C CA . VAL B 2 60 ? -21.420 -32.560 40.598 1.00 15.69 60 VAL L CA 1
ATOM 2119 C C . VAL B 2 60 ? -21.188 -34.023 40.232 1.00 18.34 60 VAL L C 1
ATOM 2120 O O . VAL B 2 60 ? -20.528 -34.294 39.216 1.00 18.39 60 VAL L O 1
ATOM 2124 N N . PRO B 2 61 ? -21.692 -34.974 41.018 1.00 17.52 61 PRO L N 1
ATOM 2125 C CA . PRO B 2 61 ? -21.446 -36.393 40.721 1.00 19.88 61 PRO L CA 1
ATOM 2126 C C . PRO B 2 61 ? -22.073 -36.805 39.397 1.00 19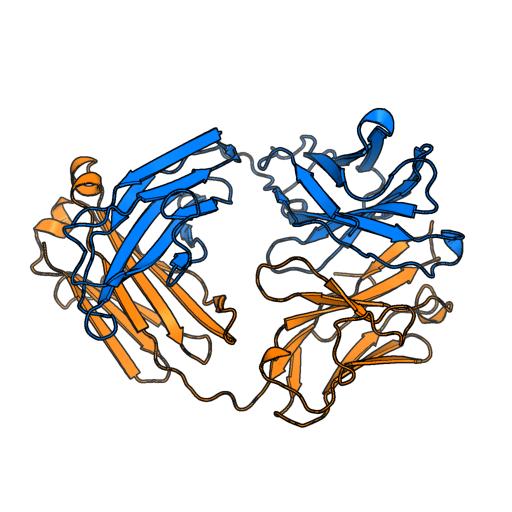.78 61 PRO L C 1
ATOM 2127 O O . PRO B 2 61 ? -23.127 -36.302 39.005 1.00 16.62 61 PRO L O 1
ATOM 2131 N N . ASP B 2 62 ? -21.431 -37.766 38.720 1.00 19.55 62 ASP L N 1
ATOM 2132 C CA . ASP B 2 62 ? -21.947 -38.205 37.427 1.00 19.54 62 ASP L CA 1
ATOM 2133 C C . ASP B 2 62 ? -23.224 -39.025 37.539 1.00 18.90 62 ASP L C 1
ATOM 2134 O O . ASP B 2 62 ? -23.777 -39.403 36.501 1.00 18.74 62 ASP L O 1
ATOM 2139 N N . ARG B 2 63 ? -23.709 -39.295 38.757 1.00 16.19 63 ARG L N 1
ATOM 2140 C CA . ARG B 2 63 ? -25.041 -39.850 38.935 1.00 17.47 63 ARG L CA 1
ATOM 2141 C C . ARG B 2 63 ? -26.136 -38.890 38.488 1.00 16.17 63 ARG L C 1
ATOM 2142 O O . ARG B 2 63 ? -27.246 -39.341 38.205 1.00 16.78 63 ARG L O 1
ATOM 2150 N N . PHE B 2 64 ? -25.865 -37.589 38.440 1.00 15.49 64 PHE L N 1
ATOM 2151 C CA . PHE B 2 64 ? -26.831 -36.622 37.927 1.00 15.59 64 PHE L CA 1
ATOM 2152 C C . PHE B 2 64 ? -26.670 -36.459 36.422 1.00 16.00 64 PHE L C 1
ATOM 2153 O O . PHE B 2 64 ? -25.551 -36.281 35.927 1.00 17.72 64 PHE L O 1
ATOM 2161 N N . SER B 2 65 ? -27.789 -36.468 35.702 1.00 14.64 65 SER L N 1
ATOM 2162 C CA . SER B 2 65 ? -27.765 -36.197 34.277 1.00 14.23 65 SER L CA 1
ATOM 2163 C C . SER B 2 65 ? -29.030 -35.452 33.889 1.00 15.04 65 SER L C 1
ATOM 2164 O O . SER B 2 65 ? -30.023 -35.443 34.622 1.00 17.54 65 SER L O 1
ATOM 2167 N N . GLY B 2 66 ? -28.986 -34.832 32.719 1.00 15.48 66 GLY L N 1
ATOM 2168 C CA . GLY B 2 66 ? -30.114 -34.059 32.230 1.00 14.75 66 GLY L CA 1
ATOM 2169 C C . GLY B 2 66 ? -30.368 -34.359 30.769 1.00 15.42 66 GLY L C 1
ATOM 2170 O O . GLY B 2 66 ? -29.455 -34.694 30.012 1.00 15.76 66 GLY L O 1
ATOM 2171 N N . SER B 2 67 ? -31.634 -34.249 30.383 1.00 15.07 67 SER L N 1
ATOM 2172 C CA . SER B 2 67 ? -32.029 -34.376 28.991 1.00 16.48 67 SER L CA 1
ATOM 2173 C C . SER B 2 67 ? -33.234 -33.478 28.766 1.00 14.90 67 SER L C 1
ATOM 2174 O O . SER B 2 67 ? -33.895 -33.051 29.718 1.00 15.02 67 SER L O 1
ATOM 2177 N N . LYS B 2 68 ? -33.507 -33.183 27.497 1.00 14.75 68 LYS L N 1
ATOM 2178 C CA . LYS B 2 68 ? -34.687 -32.402 27.142 1.00 18.75 68 LYS L CA 1
ATOM 2179 C C . LYS B 2 68 ? -35.331 -32.999 25.897 1.00 21.48 68 LYS L C 1
ATOM 2180 O O . LYS B 2 68 ? -34.659 -33.613 25.065 1.00 24.13 68 LYS L O 1
ATOM 2186 N N . SER B 2 69 ? -36.648 -32.832 25.787 1.00 18.96 69 SER L N 1
ATOM 2187 C CA . SER B 2 69 ? -37.405 -33.452 24.700 1.00 26.69 69 SER L CA 1
ATOM 2188 C C . SER B 2 69 ? -38.679 -32.647 24.468 1.00 20.56 69 SER L C 1
ATOM 2189 O O . SER B 2 69 ? -39.579 -32.665 25.310 1.00 22.58 69 SER L O 1
ATOM 2192 N N . GLY B 2 70 ? -38.759 -31.966 23.332 1.00 22.04 70 GLY L N 1
ATOM 2193 C CA . GLY B 2 70 ? -39.959 -31.198 23.023 1.00 19.81 70 GLY L CA 1
ATOM 2194 C C . GLY B 2 70 ? -40.145 -30.045 23.993 1.00 18.76 70 GLY L C 1
ATOM 2195 O O . GLY B 2 70 ? -39.277 -29.176 24.123 1.00 16.79 70 GLY L O 1
ATOM 2196 N N . THR B 2 71 ? -41.291 -30.017 24.684 1.00 17.33 71 THR L N 1
ATOM 2197 C CA . THR B 2 71 ? -41.580 -28.970 25.657 1.00 16.02 71 THR L CA 1
ATOM 2198 C C . THR B 2 71 ? -41.226 -29.353 27.083 1.00 16.28 71 THR L C 1
ATOM 2199 O O . THR B 2 71 ? -41.629 -28.646 28.009 1.00 17.02 71 THR L O 1
ATOM 2203 N N . SER B 2 72 ? -40.477 -30.432 27.295 1.00 15.37 72 SER L N 1
ATOM 2204 C CA . SER B 2 72 ? -40.150 -30.813 28.657 1.00 14.56 72 SER L CA 1
ATOM 2205 C C . SER B 2 72 ? -38.677 -31.174 28.775 1.00 16.12 72 SER L C 1
ATOM 2206 O O . SER B 2 72 ? -37.945 -31.305 27.787 1.00 16.75 72 SER L O 1
ATOM 2209 N N . ALA B 2 73 ? -38.243 -31.288 30.023 1.00 16.03 73 ALA L N 1
ATOM 2210 C CA . ALA B 2 73 ? -36.885 -31.682 30.342 1.00 14.29 73 ALA L CA 1
ATOM 2211 C C . ALA B 2 73 ? -36.941 -32.588 31.558 1.00 16.60 73 ALA L C 1
ATOM 2212 O O . ALA B 2 73 ? -37.933 -32.614 32.293 1.00 15.87 73 ALA L O 1
ATOM 2214 N N . SER B 2 74 ? -35.859 -33.325 31.772 1.00 11.97 74 SER L N 1
ATOM 2215 C CA . SER B 2 74 ? -35.828 -34.322 32.833 1.00 14.80 74 SER L CA 1
ATOM 2216 C C . SER B 2 74 ? -34.463 -34.373 33.496 1.00 14.81 74 SER L C 1
ATOM 2217 O O . SER B 2 74 ? -33.444 -34.528 32.815 1.00 16.30 74 SER L O 1
ATOM 2220 N N . LEU B 2 75 ? -34.459 -34.283 34.818 1.00 13.23 75 LEU L N 1
ATOM 2221 C CA . LEU B 2 75 ? -33.270 -34.533 35.624 1.00 12.95 75 LEU L CA 1
ATOM 2222 C C . LEU B 2 75 ? -33.306 -35.978 36.096 1.00 14.50 75 LEU L C 1
ATOM 2223 O O . LEU B 2 75 ? -34.289 -36.402 36.706 1.00 17.10 75 LEU L O 1
ATOM 2228 N N . ALA B 2 76 ? -32.248 -36.733 35.816 1.00 14.39 76 ALA L N 1
ATOM 2229 C CA . ALA B 2 76 ? -32.161 -38.123 36.252 1.00 17.04 76 ALA L CA 1
ATOM 2230 C C . ALA B 2 76 ? -31.046 -38.285 37.276 1.00 17.25 76 ALA L C 1
ATOM 2231 O O . ALA B 2 76 ? -29.966 -37.703 37.131 1.00 15.72 76 ALA L O 1
ATOM 2233 N N . ILE B 2 77 ? -31.316 -39.083 38.307 1.00 18.88 77 ILE L N 1
ATOM 2234 C CA . ILE B 2 77 ? -30.339 -39.394 39.343 1.00 16.93 77 ILE L CA 1
ATOM 2235 C C . ILE B 2 77 ? -30.278 -40.907 39.485 1.00 20.55 77 ILE L C 1
ATOM 2236 O O . ILE B 2 77 ? -31.272 -41.528 39.871 1.00 19.11 77 ILE L O 1
ATOM 2241 N N . THR B 2 78 ? -29.122 -41.492 39.182 1.00 20.16 78 THR L N 1
ATOM 2242 C CA . THR B 2 78 ? -28.895 -42.916 39.389 1.00 22.07 78 THR L CA 1
ATOM 2243 C C . THR B 2 78 ? -28.285 -43.153 40.766 1.00 23.77 78 THR L C 1
ATOM 2244 O O . THR B 2 78 ? -27.805 -42.228 41.423 1.00 21.91 78 THR L O 1
ATOM 2248 N N . GLY B 2 79 ? -28.307 -44.420 41.194 1.00 24.45 79 GLY L N 1
ATOM 2249 C CA . GLY B 2 79 ? -27.766 -44.813 42.484 1.00 24.25 79 GLY L CA 1
ATOM 2250 C C . GLY B 2 79 ? -28.132 -43.849 43.593 1.00 22.50 79 GLY L C 1
ATOM 2251 O O . GLY B 2 79 ? -27.255 -43.317 44.278 1.00 24.80 79 GLY L O 1
ATOM 2252 N N . LEU B 2 80 ? -29.430 -43.601 43.749 1.00 22.43 80 LEU L N 1
ATOM 2253 C CA . LEU B 2 80 ? -29.912 -42.550 44.633 1.00 21.00 80 LEU L CA 1
ATOM 2254 C C . LEU B 2 80 ? -29.295 -42.668 46.020 1.00 25.89 80 LEU L C 1
ATOM 2255 O O . LEU B 2 80 ? -29.313 -43.737 46.638 1.00 24.76 80 LEU L O 1
ATOM 2260 N N . GLN B 2 81 ? -28.734 -41.562 46.494 1.00 23.39 81 GLN L N 1
ATOM 2261 C CA . GLN B 2 81 ? -28.092 -41.469 47.795 1.00 26.39 81 GLN L CA 1
ATOM 2262 C C . GLN B 2 81 ? -28.905 -40.590 48.732 1.00 25.09 81 GLN L C 1
ATOM 2263 O O . GLN B 2 81 ? -29.571 -39.647 48.301 1.00 23.55 81 GLN L O 1
ATOM 2269 N N . ALA B 2 82 ? -28.815 -40.887 50.032 1.00 25.42 82 ALA L N 1
ATOM 2270 C CA . ALA B 2 82 ? -29.493 -40.058 51.022 1.00 24.49 82 ALA L CA 1
ATOM 2271 C C . ALA B 2 82 ? -29.072 -38.598 50.908 1.00 21.50 82 ALA L C 1
ATOM 2272 O O . ALA B 2 82 ? -29.889 -37.692 51.101 1.00 21.32 82 ALA L O 1
ATOM 2274 N N . GLU B 2 83 ? -27.800 -38.348 50.583 1.00 19.32 83 GLU L N 1
ATOM 2275 C CA . GLU B 2 83 ? -27.329 -36.969 50.485 1.00 21.90 83 GLU L CA 1
ATOM 2276 C C . GLU B 2 83 ? -27.912 -36.227 49.289 1.00 22.37 83 GLU L C 1
ATOM 2277 O O . GLU B 2 83 ? -27.654 -35.029 49.143 1.00 21.53 83 GLU L O 1
ATOM 2283 N N . ASP B 2 84 ? -28.671 -36.905 48.428 1.00 20.36 84 ASP L N 1
ATOM 2284 C CA . ASP B 2 84 ? -29.333 -36.223 47.319 1.00 20.87 84 ASP L CA 1
ATOM 2285 C C . ASP B 2 84 ? -30.646 -35.575 47.731 1.00 16.64 84 ASP L C 1
ATOM 2286 O O . ASP B 2 84 ? -31.276 -34.895 46.914 1.00 16.94 84 ASP L O 1
ATOM 2291 N N . GLU B 2 85 ? -31.092 -35.778 48.965 1.00 16.27 85 GLU L N 1
ATOM 2292 C CA . GLU B 2 85 ? -32.281 -35.082 49.420 1.00 16.40 85 GLU L CA 1
ATOM 2293 C C . GLU B 2 85 ? -32.018 -33.583 49.395 1.00 17.61 85 GLU L C 1
ATOM 2294 O O . GLU B 2 85 ? -31.041 -33.095 49.980 1.00 19.27 85 GLU L O 1
ATOM 2300 N N . ALA B 2 86 ? -32.867 -32.870 48.669 1.00 17.36 86 ALA L N 1
ATOM 2301 C CA . ALA B 2 86 ? -32.715 -31.449 48.390 1.00 14.71 86 ALA L CA 1
ATOM 2302 C C . ALA B 2 86 ? -33.926 -31.025 47.577 1.00 18.60 86 ALA L C 1
ATOM 2303 O O . ALA B 2 86 ? -34.738 -31.855 47.161 1.00 14.89 86 ALA L O 1
ATOM 2305 N N . ASP B 2 87 ? -34.033 -29.722 47.350 1.00 13.90 87 ASP L N 1
ATOM 2306 C CA . ASP B 2 87 ? -34.982 -29.189 46.392 1.00 14.66 87 ASP L CA 1
ATOM 2307 C C . ASP B 2 87 ? -34.256 -28.953 45.082 1.00 15.24 87 ASP L C 1
ATOM 2308 O O . ASP B 2 87 ? -33.085 -28.550 45.072 1.00 15.67 87 ASP L O 1
ATOM 2313 N N . TYR B 2 88 ? -34.956 -29.205 43.981 1.00 12.79 88 TYR L N 1
ATOM 2314 C CA . TYR B 2 88 ? -34.383 -29.135 42.645 1.00 13.88 88 TYR L CA 1
ATOM 2315 C C . TYR B 2 88 ? -35.233 -28.211 41.798 1.00 13.52 88 TYR L C 1
ATOM 2316 O O . TYR B 2 88 ? -36.460 -28.336 41.795 1.00 15.32 88 TYR L O 1
ATOM 2325 N N . TYR B 2 89 ? -34.592 -27.285 41.093 1.00 11.36 89 TYR L N 1
ATOM 2326 C CA . TYR B 2 89 ? -35.288 -26.318 40.255 1.00 12.61 89 TYR L CA 1
ATOM 2327 C C . TYR B 2 89 ? -34.786 -26.417 38.824 1.00 11.74 89 TYR L C 1
ATOM 2328 O O . TYR B 2 89 ? -33.576 -26.429 38.591 1.00 13.62 89 TYR L O 1
ATOM 2337 N N . CYS B 2 90 ? -35.715 -26.449 37.870 1.0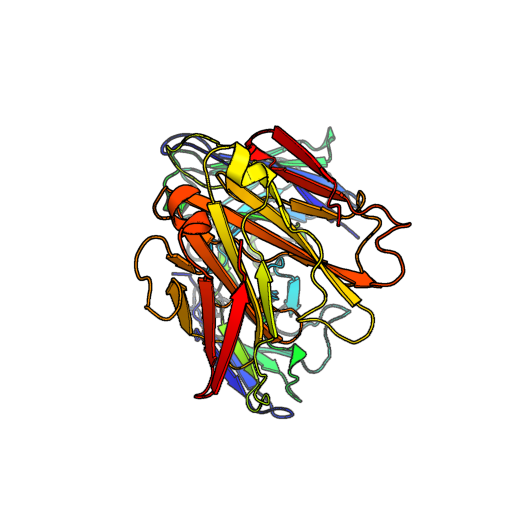0 12.41 90 CYS L N 1
ATOM 2338 C CA . CYS B 2 90 ? -35.333 -26.242 36.486 1.00 12.94 90 CYS L CA 1
ATOM 2339 C C . CYS B 2 90 ? -35.508 -24.772 36.101 1.00 11.25 90 CYS L C 1
ATOM 2340 O O . CYS B 2 90 ? -36.150 -23.987 36.801 1.00 12.40 90 CYS L O 1
ATOM 2343 N N . GLN B 2 91 ? -34.906 -24.401 34.969 1.00 11.34 91 GLN L N 1
ATOM 2344 C CA . GLN B 2 91 ? -34.836 -23.011 34.545 1.00 9.61 91 GLN L CA 1
ATOM 2345 C C . GLN B 2 91 ? -34.586 -22.989 33.048 1.00 11.25 91 GLN L C 1
ATOM 2346 O O . GLN B 2 91 ? -33.804 -23.790 32.533 1.00 13.18 91 GLN L O 1
ATOM 2352 N N . SER B 2 92 ? -35.255 -22.081 32.357 1.00 8.90 92 SER L N 1
ATOM 2353 C CA . SER B 2 92 ? -35.059 -21.966 30.930 1.00 12.03 92 SER L CA 1
ATOM 2354 C C . SER B 2 92 ? -35.262 -20.508 30.539 1.00 10.98 92 SER L C 1
ATOM 2355 O O . SER B 2 92 ? -35.134 -19.594 31.364 1.00 11.04 92 SER L O 1
ATOM 2358 N N . TYR B 2 93 ? -35.543 -20.290 29.263 1.00 11.74 93 TYR L N 1
ATOM 2359 C CA . TYR B 2 93 ? -35.713 -18.965 28.691 1.00 13.55 93 TYR L CA 1
ATOM 2360 C C . TYR B 2 93 ? -36.987 -18.964 27.869 1.00 13.06 93 TYR L C 1
ATOM 2361 O O . TYR B 2 93 ? -37.275 -19.943 27.173 1.00 12.23 93 TYR L O 1
ATOM 2370 N N . ASP B 2 94 ? -37.748 -17.878 27.966 1.00 11.52 94 ASP L N 1
ATOM 2371 C CA . ASP B 2 94 ? -39.044 -17.753 27.306 1.00 13.42 94 ASP L CA 1
ATOM 2372 C C . ASP B 2 94 ? -39.004 -16.520 26.415 1.00 13.90 94 ASP L C 1
ATOM 2373 O O . ASP B 2 94 ? -38.691 -15.421 26.887 1.00 13.41 94 ASP L O 1
ATOM 2378 N N . SER B 2 95 ? -39.324 -16.704 25.133 1.00 15.29 95 SER L N 1
ATOM 2379 C CA . SER B 2 95 ? -39.245 -15.638 24.141 1.00 16.74 95 SER L CA 1
ATOM 2380 C C . SER B 2 95 ? -40.605 -15.052 23.774 1.00 19.10 95 SER L C 1
ATOM 2381 O O . SER B 2 95 ? -40.687 -14.287 22.807 1.00 19.42 95 SER L O 1
ATOM 2384 N N . SER B 2 96 ? -41.676 -15.397 24.500 1.00 14.62 96 SER L N 1
ATOM 2385 C CA . SER B 2 96 ? -42.997 -14.928 24.081 1.00 17.48 96 SER L CA 1
ATOM 2386 C C . SER B 2 96 ? -43.135 -13.421 24.241 1.00 19.18 96 SER L C 1
ATOM 2387 O O . SER B 2 96 ? -43.856 -12.780 23.468 1.00 18.20 96 SER L O 1
ATOM 2390 N N . LEU B 2 97 ? -42.446 -12.837 25.220 1.00 16.84 97 LEU L N 1
ATOM 2391 C CA . LEU B 2 97 ? -42.440 -11.396 25.404 1.00 18.16 97 LEU L CA 1
ATOM 2392 C C . LEU B 2 97 ? -41.028 -10.867 25.150 1.00 20.10 97 LEU L C 1
ATOM 2393 O O . LEU B 2 97 ? -40.477 -11.094 24.070 1.00 25.34 97 LEU L O 1
ATOM 2398 N N . SER B 2 98 ? -40.417 -10.204 26.124 1.00 21.92 98 SER L N 1
ATOM 2399 C CA . SER B 2 98 ? -39.136 -9.529 25.914 1.00 26.35 98 SER L CA 1
ATOM 2400 C C . SER B 2 98 ? -37.905 -10.413 26.120 1.00 29.08 98 SER L C 1
ATOM 2401 O O . SER B 2 98 ? -36.781 -9.944 25.888 1.00 27.80 98 SER L O 1
ATOM 2404 N N . GLY B 2 99 ? -38.063 -11.663 26.541 1.00 23.88 99 GLY L N 1
ATOM 2405 C CA . GLY B 2 99 ? -36.883 -12.471 26.811 1.00 19.67 99 GLY L CA 1
ATOM 2406 C C . GLY B 2 99 ? -36.655 -12.643 28.297 1.00 20.16 99 GLY L C 1
ATOM 2407 O O . GLY B 2 99 ? -36.007 -11.821 28.953 1.00 22.35 99 GLY L O 1
ATOM 2408 N N . ASP B 2 100 ? -37.161 -13.752 28.817 1.00 14.50 100 ASP L N 1
ATOM 2409 C CA . ASP B 2 100 ? -37.474 -13.947 30.224 1.00 14.85 100 ASP L CA 1
ATOM 2410 C C . ASP B 2 100 ? -36.755 -15.202 30.706 1.00 12.75 100 ASP L C 1
ATOM 2411 O O . ASP B 2 100 ? -36.897 -16.265 30.096 1.00 13.74 100 ASP L O 1
ATOM 2416 N N . MET B 2 101 ? -35.976 -15.092 31.781 1.00 12.78 101 MET L N 1
ATOM 2417 C CA . MET B 2 101 ? -35.445 -16.292 32.408 1.00 10.91 101 MET L CA 1
ATOM 2418 C C . MET B 2 101 ? -36.496 -16.832 33.365 1.00 10.65 101 MET L C 1
ATOM 2419 O O . MET B 2 101 ? -36.933 -16.121 34.273 1.00 14.97 101 MET L O 1
ATOM 2424 N N . VAL B 2 102 ? -36.913 -18.070 33.152 1.00 12.09 102 VAL L N 1
ATOM 2425 C CA . VAL B 2 102 ? -38.076 -18.636 33.831 1.00 11.99 102 VAL L CA 1
ATOM 2426 C C . VAL B 2 102 ? -37.683 -19.896 34.585 1.00 12.06 102 VAL L C 1
ATOM 2427 O O . VAL B 2 102 ? -36.747 -20.611 34.210 1.00 13.56 102 VAL L O 1
ATOM 2431 N N . PHE B 2 103 ? -38.428 -20.174 35.650 1.00 11.67 103 PHE L N 1
ATOM 2432 C CA . PHE B 2 103 ? -38.141 -21.268 36.559 1.00 13.09 103 PHE L CA 1
ATOM 2433 C C . PHE B 2 103 ? -39.307 -22.241 36.624 1.00 12.51 103 PHE L C 1
ATOM 2434 O O . PHE B 2 103 ? -40.461 -21.863 36.394 1.00 12.09 103 PHE L O 1
ATOM 2442 N N . GLY B 2 104 ? -39.002 -23.488 36.970 1.00 12.09 104 GLY L N 1
ATOM 2443 C CA . GLY B 2 104 ? -40.018 -24.372 37.496 1.00 10.86 104 GLY L CA 1
ATOM 2444 C C . GLY B 2 104 ? -40.247 -24.092 38.968 1.00 15.57 104 GLY L C 1
ATOM 2445 O O . GLY B 2 104 ? -39.487 -23.374 39.614 1.00 14.40 104 GLY L O 1
ATOM 2446 N N . GLY B 2 105 ? -41.315 -24.669 39.512 1.00 13.08 105 GLY L N 1
ATOM 2447 C CA . GLY B 2 105 ? -41.651 -24.371 40.893 1.00 14.57 105 GLY L CA 1
ATOM 2448 C C . GLY B 2 105 ? -40.904 -25.142 41.952 1.00 14.72 105 GLY L C 1
ATOM 2449 O O . GLY B 2 105 ? -41.104 -24.906 43.150 1.00 14.71 105 GLY L O 1
ATOM 2450 N N . GLY B 2 106 ? -40.043 -26.069 41.560 1.00 12.26 106 GLY L N 1
ATOM 2451 C CA . GLY B 2 106 ? -39.261 -26.794 42.538 1.00 13.50 106 GLY L CA 1
ATOM 2452 C C . GLY B 2 106 ? -39.815 -28.163 42.856 1.00 13.85 106 GLY L C 1
ATOM 2453 O O . GLY B 2 106 ? -41.034 -28.344 42.939 1.00 15.90 106 GLY L O 1
ATOM 2454 N N . THR B 2 107 ? -38.922 -29.127 43.044 1.00 14.78 107 THR L N 1
ATOM 2455 C CA . THR B 2 107 ? -39.269 -30.480 43.459 1.00 15.95 107 THR L CA 1
ATOM 2456 C C . THR B 2 107 ? -38.465 -30.835 44.695 1.00 16.89 107 THR L C 1
ATOM 2457 O O . THR B 2 107 ? -37.239 -30.724 44.685 1.00 15.14 107 THR L O 1
ATOM 2461 N N . LYS B 2 108 ? -39.141 -31.280 45.747 1.00 15.22 108 LYS L N 1
ATOM 2462 C CA . LYS B 2 108 ? -38.439 -31.822 46.902 1.00 14.60 108 LYS L CA 1
ATOM 2463 C C . LYS B 2 108 ? -38.234 -33.315 46.677 1.00 16.07 108 LYS L C 1
ATOM 2464 O O . LYS B 2 108 ? -39.200 -34.050 46.444 1.00 18.72 108 LYS L O 1
ATOM 2470 N N . LEU B 2 109 ? -36.987 -33.759 46.740 1.00 15.47 109 LEU L N 1
ATOM 2471 C CA . LEU B 2 109 ? -36.641 -35.157 46.524 1.00 16.23 109 LEU L CA 1
ATOM 2472 C C . LEU B 2 109 ? -36.472 -35.864 47.862 1.00 18.81 109 LEU L C 1
ATOM 2473 O O . LEU B 2 109 ? -35.654 -35.447 48.688 1.00 18.45 109 LEU L O 1
ATOM 2478 N N . THR B 2 110 ? -37.237 -36.934 48.066 1.00 18.74 110 THR L N 1
ATOM 2479 C CA . THR B 2 110 ? -37.136 -37.779 49.252 1.00 18.49 110 THR L CA 1
ATOM 2480 C C . THR B 2 110 ? -36.488 -39.096 48.861 1.00 23.13 110 THR L C 1
ATOM 2481 O O . THR B 2 110 ? -36.849 -39.689 47.838 1.00 23.26 110 THR L O 1
ATOM 2485 N N . VAL B 2 111 ? -35.514 -39.536 49.650 1.00 20.91 111 VAL L N 1
ATOM 2486 C CA . VAL B 2 111 ? -34.915 -40.850 49.481 1.00 25.43 111 VAL L CA 1
ATOM 2487 C C . VAL B 2 111 ? -35.574 -41.767 50.500 1.00 26.51 111 VAL L C 1
ATOM 2488 O O . VAL B 2 111 ? -35.506 -41.522 51.712 1.00 25.72 111 VAL L O 1
ATOM 2492 N N . LEU B 2 112 ? -36.260 -42.792 50.005 1.00 25.10 112 LEU L N 1
ATOM 2493 C CA . LEU B 2 112 ? -37.029 -43.670 50.868 1.00 23.27 112 LEU L CA 1
ATOM 2494 C C . LEU B 2 112 ? -36.101 -44.554 51.694 1.00 22.85 112 LEU L C 1
ATOM 2495 O O . LEU B 2 112 ? -34.903 -44.667 51.431 1.00 26.39 112 LEU L O 1
ATOM 2500 N N . GLY B 2 113 ? -36.681 -45.183 52.712 1.00 23.93 113 GLY L N 1
ATOM 2501 C CA . GLY B 2 113 ? -35.995 -46.193 53.484 1.00 24.61 113 GLY L CA 1
ATOM 2502 C C . GLY B 2 113 ? -35.124 -45.686 54.610 1.00 27.00 113 GLY L C 1
ATOM 2503 O O . GLY B 2 113 ? -34.424 -46.494 55.233 1.00 26.11 113 GLY L O 1
ATOM 2504 N N . GLN B 2 114 ? -35.128 -44.386 54.889 1.00 22.45 114 GLN L N 1
ATOM 2505 C CA . GLN B 2 114 ? -34.265 -43.887 55.946 1.00 21.83 114 GLN L CA 1
ATOM 2506 C C . GLN B 2 114 ? -34.727 -44.473 57.273 1.00 21.12 114 GLN L C 1
ATOM 2507 O O . GLN B 2 114 ? -35.933 -44.487 57.552 1.00 21.04 114 GLN L O 1
ATOM 2513 N N . PRO B 2 115 ? -33.821 -44.975 58.105 1.00 22.62 115 PRO L N 1
ATOM 2514 C CA . PRO B 2 115 ? -34.252 -45.579 59.366 1.00 24.22 115 PRO L CA 1
ATOM 2515 C C . PRO B 2 115 ? -34.781 -44.515 60.317 1.00 23.68 115 PRO L C 1
ATOM 2516 O O . PRO B 2 115 ? -34.405 -43.343 60.251 1.00 20.65 115 PRO L O 1
ATOM 2520 N N . LYS B 2 116 ? -35.674 -44.940 61.201 1.00 24.42 116 LYS L N 1
ATOM 2521 C CA . LYS B 2 116 ? -36.224 -44.015 62.175 1.00 23.34 116 LYS L CA 1
ATOM 2522 C C . LYS B 2 116 ? -35.140 -43.571 63.146 1.00 23.48 116 LYS L C 1
ATOM 2523 O O . LYS B 2 116 ? -34.246 -44.341 63.510 1.00 24.17 116 LYS L O 1
ATOM 2529 N N . GLY B 2 117 ? -35.209 -42.301 63.535 1.00 20.67 117 GLY L N 1
ATOM 2530 C CA . GLY B 2 117 ? -34.308 -41.764 64.524 1.00 18.66 117 GLY L CA 1
ATOM 2531 C C . GLY B 2 117 ? -35.086 -41.156 65.665 1.00 18.70 117 GLY L C 1
ATOM 2532 O O . GLY B 2 117 ? -35.983 -40.338 65.440 1.00 16.81 117 GLY L O 1
ATOM 2533 N N . ALA B 2 118 ? -34.780 -41.569 66.890 1.00 19.43 118 ALA L N 1
ATOM 2534 C CA . ALA B 2 118 ? -35.463 -41.015 68.041 1.00 17.33 118 ALA L CA 1
ATOM 2535 C C . ALA B 2 118 ? -34.942 -39.606 68.331 1.00 14.93 118 ALA L C 1
ATOM 2536 O O . ALA B 2 118 ? -33.767 -39.310 68.097 1.00 17.33 118 ALA L O 1
ATOM 2538 N N . PRO B 2 119 ? -35.795 -38.724 68.840 1.00 16.11 119 PRO L N 1
ATOM 2539 C CA . PRO B 2 119 ? -35.368 -37.341 69.085 1.00 18.18 119 PRO L CA 1
ATOM 2540 C C . PRO B 2 119 ? -34.470 -37.225 70.303 1.00 19.26 119 PRO L C 1
ATOM 2541 O O . PRO B 2 119 ? -34.713 -37.848 71.339 1.00 21.11 119 PRO L O 1
ATOM 2545 N N . SER B 2 120 ? -33.425 -36.414 70.170 1.00 14.99 120 SER L N 1
ATOM 2546 C CA . SER B 2 120 ? -32.640 -35.970 71.314 1.00 16.35 120 SER L CA 1
ATOM 2547 C C . SER B 2 120 ? -33.272 -34.690 71.830 1.00 13.71 120 SER L C 1
ATOM 2548 O O . SER B 2 120 ? -33.550 -33.784 71.042 1.00 15.66 120 SER L O 1
ATOM 2551 N N . VAL B 2 121 ? -33.508 -34.624 73.135 1.00 12.76 121 VAL L N 1
ATOM 2552 C CA . VAL B 2 121 ? -34.278 -33.539 73.741 1.00 12.01 121 VAL L CA 1
ATOM 2553 C C . VAL B 2 121 ? -33.424 -32.880 74.811 1.00 14.34 121 VAL L C 1
ATOM 2554 O O . VAL B 2 121 ? -32.936 -33.554 75.727 1.00 14.91 121 VAL L O 1
ATOM 2558 N N . THR B 2 122 ? -33.231 -31.571 74.688 1.00 12.47 122 THR L N 1
ATOM 2559 C CA . THR B 2 122 ? -32.547 -30.780 75.700 1.00 10.77 122 THR L CA 1
ATOM 2560 C C . THR B 2 122 ? -33.519 -29.726 76.189 1.00 12.01 122 THR L C 1
ATOM 2561 O O . THR B 2 122 ? -34.076 -28.977 75.383 1.00 13.92 122 THR L O 1
ATOM 2565 N N . LEU B 2 123 ? -33.739 -29.690 77.498 1.00 13.84 123 LEU L N 1
ATOM 2566 C CA . LEU B 2 123 ? -34.679 -28.770 78.117 1.00 12.07 123 LEU L CA 1
ATOM 2567 C C . LEU B 2 123 ? -33.919 -27.833 79.041 1.00 12.72 123 LEU L C 1
ATOM 2568 O O . LEU B 2 123 ? -33.224 -28.288 79.959 1.00 15.06 123 LEU L O 1
ATOM 2573 N N . PHE B 2 124 ? -34.054 -26.532 78.798 1.00 11.10 124 PHE L N 1
ATOM 2574 C CA . PHE B 2 124 ? -33.432 -25.518 79.634 1.00 13.00 124 PHE L CA 1
ATOM 2575 C C . PHE B 2 124 ? -34.490 -24.773 80.439 1.00 13.60 124 PHE L C 1
ATOM 2576 O O . PHE B 2 124 ? -35.549 -24.430 79.903 1.00 11.97 124 PHE L O 1
ATOM 2584 N N . PRO B 2 125 ? -34.234 -24.521 81.719 1.00 12.77 125 PRO L N 1
ATOM 2585 C CA . PRO B 2 125 ? -35.130 -23.700 82.520 1.00 13.04 125 PRO L CA 1
ATOM 2586 C C . PRO B 2 125 ? -34.906 -22.230 82.221 1.00 14.11 125 PRO L C 1
ATOM 2587 O O . PRO B 2 125 ? -33.943 -21.878 81.519 1.00 14.42 125 PRO L O 1
ATOM 2591 N N . PRO B 2 126 ? -35.759 -21.347 82.736 1.00 14.01 126 PRO L N 1
ATOM 2592 C CA . PRO B 2 126 ? -35.504 -19.908 82.594 1.00 13.34 126 PRO L CA 1
ATOM 2593 C C . PRO B 2 126 ? -34.180 -19.527 83.235 1.00 14.09 126 PRO L C 1
ATOM 2594 O O . PRO B 2 126 ? -33.812 -20.040 84.292 1.00 16.97 126 PRO L O 1
ATOM 2598 N N . SER B 2 127 ? -33.464 -18.622 82.580 1.00 13.62 127 SER L N 1
ATOM 2599 C CA . SER B 2 127 ? -32.243 -18.091 83.156 1.00 16.50 127 SER L CA 1
ATOM 2600 C C . SER B 2 127 ? -32.568 -17.151 84.307 1.00 16.98 127 SER L C 1
ATOM 2601 O O . SER B 2 127 ? -33.609 -16.490 84.332 1.00 15.27 127 SER L O 1
ATOM 2604 N N . SER B 2 128 ? -31.656 -17.099 85.273 1.00 19.33 128 SER L N 1
ATOM 2605 C CA . SER B 2 128 ? -31.784 -16.130 86.351 1.00 17.85 128 SER L CA 1
ATOM 2606 C C . SER B 2 128 ? -31.867 -14.705 85.804 1.00 16.32 128 SER L C 1
ATOM 2607 O O . SER B 2 128 ? -32.612 -13.870 86.332 1.00 17.16 128 SER L O 1
ATOM 2610 N N . GLU B 2 129 ? -31.118 -14.412 84.733 1.00 19.90 129 GLU L N 1
ATOM 2611 C CA . GLU B 2 129 ? -31.184 -13.091 84.115 1.00 19.85 129 GLU L CA 1
ATOM 2612 C C . GLU B 2 129 ? -32.570 -12.796 83.559 1.00 18.65 129 GLU L C 1
ATOM 2613 O O . GLU B 2 129 ? -33.056 -11.660 83.647 1.00 17.10 129 GLU L O 1
ATOM 2619 N N . GLU B 2 130 ? -33.212 -13.792 82.941 1.00 13.60 130 GLU L N 1
ATOM 2620 C CA . GLU B 2 130 ? -34.551 -13.533 82.424 1.00 13.50 130 GLU L CA 1
ATOM 2621 C C . GLU B 2 130 ? -35.547 -13.339 83.561 1.00 15.36 130 GLU L C 1
ATOM 2622 O O . GLU B 2 130 ? -36.412 -12.459 83.488 1.00 15.81 130 GLU L O 1
ATOM 2628 N N . LEU B 2 131 ? -35.441 -14.147 84.615 1.00 15.36 131 LEU L N 1
ATOM 2629 C CA . LEU B 2 131 ? -36.374 -14.012 85.730 1.00 16.92 131 LEU L CA 1
ATOM 2630 C C . LEU B 2 131 ? -36.243 -12.646 86.390 1.00 21.24 131 LEU L C 1
ATOM 2631 O O . LEU B 2 131 ? -37.241 -12.060 86.831 1.00 20.24 131 LEU L O 1
ATOM 2636 N N . GLN B 2 132 ? -35.016 -12.123 86.457 1.00 20.00 132 GLN L N 1
ATOM 2637 C CA . GLN B 2 132 ? -34.790 -10.795 87.015 1.00 25.77 132 GLN L CA 1
ATOM 2638 C C . GLN B 2 132 ? -35.465 -9.725 86.170 1.00 23.12 132 GLN L C 1
ATOM 2639 O O . GLN B 2 132 ? -35.832 -8.661 86.684 1.00 24.37 132 GLN L O 1
ATOM 2645 N N . ALA B 2 133 ? -35.650 -9.991 84.879 1.00 21.51 133 ALA L N 1
ATOM 2646 C CA . ALA B 2 133 ? -36.367 -9.100 83.983 1.00 22.69 133 ALA L CA 1
ATOM 2647 C C . ALA B 2 133 ? -37.861 -9.389 83.949 1.00 21.07 133 ALA L C 1
ATOM 2648 O O . ALA B 2 133 ? -38.546 -8.936 83.029 1.00 22.79 133 ALA L O 1
ATOM 2650 N N . ASN B 2 134 ? -38.366 -10.152 84.919 1.00 20.79 134 ASN L N 1
ATOM 2651 C CA . ASN B 2 134 ? -39.799 -10.409 85.101 1.00 19.66 134 ASN L CA 1
ATOM 2652 C C . ASN B 2 134 ? -40.393 -11.196 83.935 1.00 22.11 134 ASN L C 1
ATOM 2653 O O . ASN B 2 134 ? -41.551 -11.003 83.558 1.00 20.99 134 ASN L O 1
ATOM 2658 N N . LYS B 2 135 ? -39.609 -12.099 83.357 1.00 20.41 135 LYS L N 1
ATOM 2659 C CA . LYS B 2 135 ? -40.085 -12.986 82.306 1.00 20.28 135 LYS L CA 1
ATOM 2660 C C . LYS B 2 135 ? -39.548 -14.382 82.593 1.00 16.99 135 LYS L C 1
ATOM 2661 O O . LYS B 2 135 ? -38.670 -14.571 83.433 1.00 14.83 135 LYS L O 1
ATOM 2667 N N . ALA B 2 136 ? -40.098 -15.375 81.911 1.00 15.63 136 ALA L N 1
ATOM 2668 C CA . ALA B 2 136 ? -39.612 -16.733 82.100 1.00 12.47 136 ALA L CA 1
ATOM 2669 C C . ALA B 2 136 ? -39.935 -17.523 80.849 1.00 16.25 136 ALA L C 1
ATOM 2670 O O . ALA B 2 136 ? -41.084 -17.539 80.406 1.00 14.78 136 ALA L O 1
ATOM 2672 N N . THR B 2 137 ? -38.921 -18.157 80.276 1.00 12.00 137 THR L N 1
ATOM 2673 C CA . THR B 2 137 ? -39.080 -18.947 79.068 1.00 12.15 137 THR L CA 1
ATOM 2674 C C . THR B 2 137 ? -38.420 -20.291 79.290 1.00 14.12 137 THR L C 1
ATOM 2675 O O . THR B 2 137 ? -37.252 -20.347 79.681 1.00 15.06 137 THR L O 1
ATOM 2679 N N . LEU B 2 138 ? -39.157 -21.369 79.047 1.00 9.86 138 LEU L N 1
ATOM 2680 C CA . LEU B 2 138 ? -38.557 -22.695 79.005 1.00 11.22 138 LEU L CA 1
ATOM 2681 C C . LEU B 2 138 ? -38.295 -23.051 77.559 1.00 12.84 138 LEU L C 1
ATOM 2682 O O . LEU B 2 138 ? -39.113 -22.751 76.683 1.00 13.53 138 LEU L O 1
ATOM 2687 N N . VAL B 2 139 ? -37.150 -23.682 77.317 1.00 11.67 139 VAL L N 1
ATOM 2688 C CA . VAL B 2 139 ? -36.638 -23.913 75.974 1.00 12.36 139 VAL L CA 1
ATOM 2689 C C . VAL B 2 139 ? -36.442 -25.409 75.809 1.00 11.41 139 VAL L C 1
ATOM 2690 O O . VAL B 2 139 ? -35.587 -26.006 76.474 1.00 11.96 139 VAL L O 1
ATOM 2694 N N . CYS B 2 140 ? -37.235 -26.018 74.934 1.00 11.11 140 CYS L N 1
ATOM 2695 C CA . CYS B 2 140 ? -37.140 -27.446 74.656 1.00 11.91 140 CYS L CA 1
ATOM 2696 C C . CYS B 2 140 ? -36.608 -27.624 73.238 1.00 11.81 140 CYS L C 1
ATOM 2697 O O . CYS B 2 140 ? -37.288 -27.286 72.263 1.00 11.88 140 CYS L O 1
ATOM 2700 N N . LEU B 2 141 ? -35.389 -28.152 73.121 1.00 10.64 141 LEU L N 1
ATOM 2701 C CA . LEU B 2 141 ? -34.725 -28.291 71.832 1.00 11.99 141 LEU L CA 1
ATOM 2702 C C . LEU B 2 141 ? -34.694 -29.756 71.433 1.00 13.62 141 LEU L C 1
ATOM 2703 O O . LEU B 2 141 ? -34.242 -30.601 72.209 1.00 13.58 141 LEU L O 1
ATOM 2708 N N . ILE B 2 142 ? -35.160 -30.046 70.218 1.00 11.41 142 ILE L N 1
ATOM 2709 C CA . ILE B 2 142 ? -35.424 -31.402 69.752 1.00 11.96 142 ILE L CA 1
ATOM 2710 C C . ILE B 2 142 ? -34.649 -31.602 68.460 1.00 12.74 142 ILE L C 1
ATOM 2711 O O . ILE B 2 142 ? -34.825 -30.834 67.512 1.00 12.24 142 ILE L O 1
ATOM 2716 N N . SER B 2 143 ? -33.794 -32.619 68.411 1.00 12.49 143 SER L N 1
ATOM 2717 C CA . SER B 2 143 ? -32.957 -32.779 67.234 1.00 15.02 143 SER L CA 1
ATOM 2718 C C . SER B 2 143 ? -32.797 -34.249 66.858 1.00 15.17 143 SER L C 1
ATOM 2719 O O . SER B 2 143 ? -33.117 -35.161 67.625 1.00 14.49 143 SER L O 1
ATOM 2722 N N . ASP B 2 144 ? -32.322 -34.459 65.632 1.00 15.62 144 ASP L N 1
ATOM 2723 C CA . ASP B 2 144 ? -31.863 -35.771 65.170 1.00 17.35 144 ASP L CA 1
ATOM 2724 C C . ASP B 2 144 ? -32.979 -36.802 65.085 1.00 13.45 144 ASP L C 1
ATOM 2725 O O . ASP B 2 144 ? -32.723 -38.006 65.189 1.00 17.95 144 ASP L O 1
ATOM 2730 N N . PHE B 2 145 ? -34.214 -36.372 64.854 1.00 14.13 145 PHE L N 1
ATOM 2731 C CA . PHE B 2 145 ? -35.309 -37.321 64.730 1.00 15.52 145 PHE L CA 1
ATOM 2732 C C . PHE B 2 145 ? -35.700 -37.525 63.272 1.00 16.79 145 PHE L C 1
ATOM 2733 O O . PHE B 2 145 ? -35.529 -36.644 62.425 1.00 16.67 145 PHE L O 1
ATOM 2741 N N . TYR B 2 146 ? -36.208 -38.717 62.994 1.00 14.96 146 TYR L N 1
ATOM 2742 C CA . TYR B 2 146 ? -36.676 -39.079 61.669 1.00 15.52 146 TYR L CA 1
ATOM 2743 C C . TYR B 2 146 ? -37.733 -40.154 61.834 1.00 15.92 146 TYR L C 1
ATOM 2744 O O . TYR B 2 146 ? -37.523 -41.078 62.605 1.00 16.82 146 TYR L O 1
ATOM 2753 N N . PRO B 2 147 ? -38.868 -40.046 61.120 1.00 17.51 147 PRO L N 1
ATOM 2754 C CA . PRO B 2 147 ? -39.242 -38.988 60.167 1.00 17.06 147 PRO L CA 1
ATOM 2755 C C . PRO B 2 147 ? -39.529 -37.647 60.835 1.00 17.32 147 PRO L C 1
ATOM 2756 O O . PRO B 2 147 ? -39.496 -37.556 62.067 1.00 17.37 147 PRO L O 1
ATOM 2760 N N . GLY B 2 148 ? -39.795 -36.635 60.012 1.00 16.93 148 GLY L N 1
ATOM 2761 C CA . GLY B 2 148 ? -39.905 -35.255 60.452 1.00 17.04 148 GLY L CA 1
ATOM 2762 C C . GLY B 2 148 ? -41.293 -34.887 60.912 1.00 22.56 148 GLY L C 1
ATOM 2763 O O . GLY B 2 148 ? -42.001 -34.102 60.273 1.00 26.29 148 GLY L O 1
ATOM 2764 N N . ALA B 2 149 ? -41.695 -35.480 62.024 1.00 19.81 149 ALA L N 1
ATOM 2765 C CA . ALA B 2 149 ? -42.985 -35.188 62.636 1.00 21.21 149 ALA L CA 1
ATOM 2766 C C . ALA B 2 149 ? -42.827 -35.509 64.107 1.00 18.36 149 ALA L C 1
ATOM 2767 O O . ALA B 2 149 ? -42.467 -36.636 64.447 1.00 18.13 149 ALA L O 1
ATOM 2769 N N . VAL B 2 150 ? -43.035 -34.513 64.963 1.00 19.81 150 VAL L N 1
ATOM 2770 C CA . VAL B 2 150 ? -43.080 -34.695 66.405 1.00 15.98 150 VAL L CA 1
ATOM 2771 C C . VAL B 2 150 ? -44.269 -33.913 66.914 1.00 17.09 150 VAL L C 1
ATOM 2772 O O . VAL B 2 150 ? -44.749 -32.973 66.274 1.00 15.53 150 VAL L O 1
ATOM 2776 N N . THR B 2 151 ? -44.717 -34.275 68.101 1.00 13.30 151 THR L N 1
ATOM 2777 C CA . THR B 2 151 ? -45.608 -33.403 68.843 1.00 13.92 151 THR L CA 1
ATOM 2778 C C . THR B 2 151 ? -44.999 -33.153 70.213 1.00 16.50 151 THR L C 1
ATOM 2779 O O . THR B 2 151 ? -44.332 -34.024 70.790 1.00 16.20 151 THR L O 1
ATOM 2783 N N . VAL B 2 152 ? -45.168 -31.934 70.691 1.00 15.35 152 VAL L N 1
ATOM 2784 C CA . VAL B 2 152 ? -44.531 -31.473 71.912 1.00 12.25 152 VAL L CA 1
ATOM 2785 C C . VAL B 2 152 ? -45.622 -30.975 72.836 1.00 14.76 152 VAL L C 1
ATOM 2786 O O . VAL B 2 152 ? -46.442 -30.138 72.440 1.00 16.19 152 VAL L O 1
ATOM 2790 N N . ALA B 2 153 ? -45.640 -31.501 74.050 1.00 11.78 153 ALA L N 1
ATOM 2791 C CA . ALA B 2 153 ? -46.586 -31.081 75.060 1.00 12.95 153 ALA L CA 1
ATOM 2792 C C . ALA B 2 153 ? -45.805 -30.645 76.282 1.00 12.56 153 ALA L C 1
ATOM 2793 O O . ALA B 2 153 ? -44.700 -31.122 76.537 1.00 16.24 153 ALA L O 1
ATOM 2795 N N . TRP B 2 154 ? -46.378 -29.706 77.008 1.00 12.28 154 TRP L N 1
ATOM 2796 C CA . TRP B 2 154 ? -45.776 -29.178 78.216 1.00 11.18 154 TRP L CA 1
ATOM 2797 C C . TRP B 2 154 ? -46.668 -29.509 79.395 1.00 14.24 154 TRP L C 1
ATOM 2798 O O . TRP B 2 154 ? -47.893 -29.620 79.253 1.00 14.34 154 TRP L O 1
ATOM 2809 N N . LYS B 2 155 ? -46.042 -29.650 80.557 1.00 12.54 155 LYS L N 1
ATOM 2810 C CA . LYS B 2 155 ? -46.756 -29.943 81.790 1.00 14.62 155 LYS L CA 1
ATOM 2811 C C . LYS B 2 155 ? -46.254 -29.045 82.906 1.00 13.71 155 LYS L C 1
ATOM 2812 O O . LYS B 2 155 ? -45.050 -28.792 83.026 1.00 13.95 155 LYS L O 1
ATOM 2818 N N . ALA B 2 156 ? -47.192 -28.555 83.710 1.00 14.61 156 ALA L N 1
ATOM 2819 C CA . ALA B 2 156 ? -46.895 -27.905 84.979 1.00 14.30 156 ALA L CA 1
ATOM 2820 C C . ALA B 2 156 ? -47.099 -28.960 86.054 1.00 15.66 156 ALA L C 1
ATOM 2821 O O . ALA B 2 156 ? -48.220 -29.444 86.232 1.00 15.15 156 ALA L O 1
ATOM 2823 N N . ASP B 2 157 ? -46.020 -29.336 86.734 1.00 16.65 157 ASP L N 1
ATOM 2824 C CA . ASP B 2 157 ? -46.026 -30.552 87.529 1.00 18.74 157 ASP L CA 1
ATOM 2825 C C . ASP B 2 157 ? -46.417 -31.706 86.612 1.00 17.86 157 ASP L C 1
ATOM 2826 O O . ASP B 2 157 ? -45.682 -32.027 85.672 1.00 20.93 157 ASP L O 1
ATOM 2831 N N . SER B 2 158 ? -47.573 -32.323 86.829 1.00 17.74 158 SER L N 1
ATOM 2832 C CA . SER B 2 158 ? -48.004 -33.393 85.939 1.00 18.13 158 SER L CA 1
ATOM 2833 C C . SER B 2 158 ? -49.136 -32.972 85.011 1.00 18.42 158 SER L C 1
ATOM 2834 O O . SER B 2 158 ? -49.605 -33.794 84.214 1.00 18.52 158 SER L O 1
ATOM 2837 N N . SER B 2 159 ? -49.584 -31.713 85.083 1.00 16.41 159 SER L N 1
ATOM 2838 C CA . SER B 2 159 ? -50.794 -31.295 84.379 1.00 15.45 159 SER L CA 1
ATOM 2839 C C . SER B 2 159 ? -50.456 -30.605 83.068 1.00 16.10 159 SER L C 1
ATOM 2840 O O . SER B 2 159 ? -49.633 -29.684 83.058 1.00 15.84 159 SER L O 1
ATOM 2843 N N . PRO B 2 160 ? -51.094 -30.984 81.967 1.00 15.13 160 PRO L N 1
ATOM 2844 C CA . PRO B 2 160 ? -50.841 -30.308 80.686 1.00 16.33 160 PRO L CA 1
ATOM 2845 C C . PRO B 2 160 ? -51.078 -28.804 80.750 1.00 18.24 160 PRO L C 1
ATOM 2846 O O . PRO B 2 160 ? -52.072 -28.328 81.308 1.00 17.98 160 PRO L O 1
ATOM 2850 N N . VAL B 2 161 ? -50.138 -28.060 80.166 1.00 16.34 161 VAL L N 1
ATOM 2851 C CA . VAL B 2 161 ? -50.240 -26.614 79.977 1.00 17.77 161 VAL L CA 1
ATOM 2852 C C . VAL B 2 161 ? -50.466 -26.361 78.499 1.00 19.70 161 VAL L C 1
ATOM 2853 O O . VAL B 2 161 ? -49.635 -26.749 77.669 1.00 24.94 161 VAL L O 1
ATOM 2857 N N . LYS B 2 162 ? -51.565 -25.684 78.169 1.00 18.14 162 LYS L N 1
ATOM 2858 C CA . LYS B 2 162 ? -51.884 -25.407 76.776 1.00 21.19 162 LYS L CA 1
ATOM 2859 C C . LYS B 2 162 ? -51.574 -23.976 76.356 1.00 22.17 162 LYS L C 1
ATOM 2860 O O . LYS B 2 162 ? -51.372 -23.737 75.161 1.00 26.74 162 LYS L O 1
ATOM 2866 N N . ALA B 2 163 ? -51.512 -23.038 77.297 1.00 16.85 163 ALA L N 1
ATOM 2867 C CA . ALA B 2 163 ? -51.305 -21.632 76.988 1.00 17.86 163 ALA L CA 1
ATOM 2868 C C . ALA B 2 163 ? -49.818 -21.317 76.908 1.00 16.82 163 ALA L C 1
ATOM 2869 O O . ALA B 2 163 ? -49.000 -21.977 77.544 1.00 15.46 163 ALA L O 1
ATOM 2871 N N . GLY B 2 164 ? -49.479 -20.315 76.098 1.00 14.39 164 GLY L N 1
ATOM 2872 C CA . GLY B 2 164 ? -48.124 -19.790 76.080 1.00 14.72 164 GLY L CA 1
ATOM 2873 C C . GLY B 2 164 ? -47.090 -20.663 75.415 1.00 15.27 164 GLY L C 1
ATOM 2874 O O . GLY B 2 164 ? -45.890 -20.512 75.695 1.00 13.86 164 GLY L O 1
ATOM 2875 N N . VAL B 2 165 ? -47.501 -21.547 74.512 1.00 15.35 165 VAL L N 1
ATOM 2876 C CA . VAL B 2 165 ? -46.585 -22.479 73.860 1.00 14.95 165 VAL L CA 1
ATOM 2877 C C . VAL B 2 165 ? -46.405 -22.067 72.408 1.00 15.37 165 VAL L C 1
ATOM 2878 O O . VAL B 2 165 ? -47.385 -21.917 71.673 1.00 15.48 165 VAL L O 1
ATOM 2882 N N . GLU B 2 166 ? -45.150 -21.928 71.986 1.00 12.12 166 GLU L N 1
ATOM 2883 C CA . GLU B 2 166 ? -44.823 -21.710 70.583 1.00 13.20 166 GLU L CA 1
ATOM 2884 C C . GLU B 2 166 ? -43.835 -22.780 70.149 1.00 15.10 166 GLU L C 1
ATOM 2885 O O . GLU B 2 166 ? -42.810 -22.987 70.811 1.00 12.62 166 GLU L O 1
ATOM 2891 N N . THR B 2 167 ? -44.138 -23.459 69.041 1.00 12.89 167 THR L N 1
ATOM 2892 C CA . THR B 2 167 ? -43.296 -24.547 68.564 1.00 11.40 167 THR L CA 1
ATOM 2893 C C . THR B 2 167 ? -43.050 -24.388 67.073 1.00 13.42 167 THR L C 1
ATOM 2894 O O . THR B 2 167 ? -43.975 -24.097 66.311 1.00 14.33 167 THR L O 1
ATOM 2898 N N . THR B 2 168 ? -41.800 -24.578 66.658 1.00 11.20 168 THR L N 1
ATOM 2899 C CA . THR B 2 168 ? -41.481 -24.501 65.242 1.00 11.50 168 THR L CA 1
ATOM 2900 C C . THR B 2 168 ? -41.986 -25.736 64.502 1.00 14.09 168 THR L C 1
ATOM 2901 O O . THR B 2 168 ? -42.222 -26.802 65.082 1.00 13.38 168 THR L O 1
ATOM 2905 N N . THR B 2 169 ? -42.117 -25.583 63.189 1.00 15.13 169 THR L N 1
ATOM 2906 C CA . THR B 2 169 ? -42.187 -26.731 62.314 1.00 15.46 169 THR L CA 1
ATOM 2907 C C . THR B 2 169 ? -40.891 -27.527 62.420 1.00 12.78 169 THR L C 1
ATOM 2908 O O . THR B 2 169 ? -39.853 -26.990 62.809 1.00 15.72 169 THR L O 1
ATOM 2912 N N . PRO B 2 170 ? -40.924 -28.812 62.094 1.00 13.74 170 PRO L N 1
ATOM 2913 C CA . PRO B 2 170 ? -39.665 -29.558 61.971 1.00 13.75 170 PRO L CA 1
ATOM 2914 C C . PRO B 2 170 ? -38.915 -29.094 60.732 1.00 16.60 170 PRO L C 1
ATOM 2915 O O . PRO B 2 170 ? -39.509 -28.869 59.676 1.00 18.88 170 PRO L O 1
ATOM 2919 N N . SER B 2 171 ? -37.609 -28.924 60.866 1.00 13.21 171 SER L N 1
ATOM 2920 C CA . SER B 2 171 ? -36.782 -28.452 59.766 1.00 15.95 171 SER L CA 1
ATOM 2921 C C . SER B 2 171 ? -35.672 -29.457 59.489 1.00 14.57 171 SER L C 1
ATOM 2922 O O . SER B 2 171 ? -35.097 -30.035 60.415 1.00 14.68 171 SER L O 1
ATOM 2925 N N . LYS B 2 172 ? -35.360 -29.650 58.210 1.00 15.99 172 LYS L N 1
ATOM 2926 C CA . LYS B 2 172 ? -34.392 -30.675 57.841 1.00 17.60 172 LYS L CA 1
ATOM 2927 C C . LYS B 2 172 ? -32.970 -30.235 58.155 1.00 19.88 172 LYS L C 1
ATOM 2928 O O . LYS B 2 172 ? -32.526 -29.159 57.742 1.00 22.30 172 LYS L O 1
ATOM 2934 N N . GLN B 2 173 ? -32.250 -31.089 58.875 1.00 17.61 173 GLN L N 1
ATOM 2935 C CA . GLN B 2 173 ? -30.860 -30.862 59.217 1.00 21.40 173 GLN L CA 1
ATOM 2936 C C . GLN B 2 173 ? -29.967 -31.306 58.060 1.00 21.05 173 GLN L C 1
ATOM 2937 O O . GLN B 2 173 ? -30.409 -31.970 57.116 1.00 20.70 173 GLN L O 1
ATOM 2943 N N . SER B 2 174 ? -28.687 -30.937 58.147 1.00 25.36 174 SER L N 1
ATOM 2944 C CA . SER B 2 174 ? -27.736 -31.333 57.112 1.00 28.48 174 SER L CA 1
ATOM 2945 C C . SER B 2 174 ? -27.577 -32.847 57.027 1.00 23.35 174 SER L C 1
ATOM 2946 O O . SER B 2 174 ? -27.250 -33.371 55.955 1.00 26.52 174 SER L O 1
ATOM 2949 N N . ASN B 2 175 ? -27.815 -33.567 58.126 1.00 21.37 175 ASN L N 1
ATOM 2950 C CA . ASN B 2 175 ? -27.719 -35.026 58.145 1.00 23.64 175 ASN L CA 1
ATOM 2951 C C . ASN B 2 175 ? -29.025 -35.725 57.770 1.00 22.11 175 ASN L C 1
ATOM 2952 O O . ASN B 2 175 ? -29.148 -36.937 57.984 1.00 20.96 175 ASN L O 1
ATOM 2957 N N . ASN B 2 176 ? -29.986 -34.992 57.208 1.00 20.39 176 ASN L N 1
ATOM 2958 C CA . ASN B 2 176 ? -31.282 -35.464 56.722 1.00 24.45 176 ASN L CA 1
ATOM 2959 C C . ASN B 2 176 ? -32.264 -35.797 57.843 1.00 20.85 176 ASN L C 1
ATOM 2960 O O . ASN B 2 176 ? -33.427 -36.113 57.551 1.00 21.27 176 ASN L O 1
ATOM 2965 N N . LYS B 2 177 ? -31.851 -35.736 59.108 1.00 22.42 177 LYS L N 1
ATOM 2966 C CA . LYS B 2 177 ? -32.797 -35.819 60.215 1.00 15.86 177 LYS L CA 1
ATOM 2967 C C . LYS B 2 177 ? -33.428 -34.444 60.415 1.00 17.67 177 LYS L C 1
ATOM 2968 O O . LYS B 2 177 ? -33.188 -33.513 59.644 1.00 16.95 177 LYS L O 1
ATOM 2974 N N . TYR B 2 178 ? -34.235 -34.287 61.461 1.00 15.87 178 TYR L N 1
ATOM 2975 C CA . TYR B 2 178 ? -35.007 -33.068 61.643 1.00 14.49 178 TYR L CA 1
ATOM 2976 C C . TYR B 2 178 ? -34.756 -32.476 63.019 1.00 15.18 178 TYR L C 1
ATOM 2977 O O . TYR B 2 178 ? -34.344 -33.171 63.957 1.00 15.60 178 TYR L O 1
ATOM 2986 N N . ALA B 2 179 ? -35.018 -31.174 63.114 1.00 12.56 179 ALA L N 1
ATOM 2987 C CA . ALA B 2 179 ? -34.931 -30.422 64.357 1.00 13.22 179 ALA L CA 1
ATOM 2988 C C . ALA B 2 179 ? -36.180 -29.578 64.558 1.00 13.24 179 ALA L C 1
ATOM 2989 O O . ALA B 2 179 ? -36.839 -29.152 63.604 1.00 12.77 179 ALA L O 1
ATOM 2991 N N . ALA B 2 180 ? -36.499 -29.329 65.823 1.00 11.53 180 ALA L N 1
ATOM 2992 C CA . ALA B 2 180 ? -37.592 -28.429 66.165 1.00 12.38 180 ALA L CA 1
ATOM 2993 C C . ALA B 2 180 ? -37.295 -27.817 67.523 1.00 11.72 180 ALA L C 1
ATOM 2994 O O . ALA B 2 180 ? -36.497 -28.349 68.295 1.00 13.71 180 ALA L O 1
ATOM 2996 N N . SER B 2 181 ? -37.970 -26.705 67.814 1.00 11.00 181 SER L N 1
ATOM 2997 C CA . SER B 2 181 ? -37.830 -26.003 69.084 1.00 9.94 181 SER L CA 1
ATOM 2998 C C . SER B 2 181 ? -39.208 -25.701 69.632 1.00 12.35 181 SER L C 1
ATOM 2999 O O . SER B 2 181 ? -40.091 -25.284 68.884 1.00 13.17 181 SER L O 1
ATOM 3002 N N . SER B 2 182 ? -39.385 -25.882 70.935 1.00 9.29 182 SER L N 1
ATOM 3003 C CA . SER B 2 182 ? -40.626 -25.489 71.589 1.00 10.45 182 SER L CA 1
ATOM 3004 C C . SER B 2 182 ? -40.312 -24.563 72.757 1.00 12.87 182 SER L C 1
ATOM 3005 O O . SER B 2 182 ? -39.345 -24.790 73.489 1.00 13.00 182 SER L O 1
ATOM 3008 N N . TYR B 2 183 ? -41.140 -23.534 72.935 1.00 12.13 183 TYR L N 1
ATOM 3009 C CA . TYR B 2 183 ? -40.938 -22.499 73.947 1.00 11.53 183 TYR L CA 1
ATOM 3010 C C . TYR B 2 183 ? -42.192 -22.372 74.787 1.00 13.56 183 TYR L C 1
ATOM 3011 O O . TYR B 2 183 ? -43.287 -22.228 74.242 1.00 15.44 183 TYR L O 1
ATOM 3020 N N . LEU B 2 184 ? -42.042 -22.426 76.103 1.00 11.18 184 LEU L N 1
ATOM 3021 C CA . LEU B 2 184 ? -43.157 -22.215 77.022 1.00 11.77 184 LEU L CA 1
ATOM 3022 C C . LEU B 2 184 ? -42.920 -20.899 77.742 1.00 14.19 184 LEU L C 1
ATOM 3023 O O . LEU B 2 184 ? -41.891 -20.729 78.400 1.00 13.25 184 LEU L O 1
ATOM 3028 N N . SER B 2 185 ? -43.872 -19.979 77.626 1.00 12.46 185 SER L N 1
ATOM 3029 C CA . SER B 2 185 ? -43.811 -18.696 78.318 1.00 14.21 185 SER L CA 1
ATOM 3030 C C . SER B 2 185 ? -44.592 -18.777 79.618 1.00 15.83 185 SER L C 1
ATOM 3031 O O . SER B 2 185 ? -45.750 -19.211 79.620 1.00 16.26 185 SER L O 1
ATOM 3034 N N . LEU B 2 186 ? -43.948 -18.373 80.715 1.00 14.18 186 LEU L N 1
ATOM 3035 C CA . LEU B 2 186 ? -44.524 -18.349 82.051 1.00 16.52 186 LEU L CA 1
ATOM 3036 C C . LEU B 2 186 ? -44.242 -17.009 82.706 1.00 15.97 186 LEU L C 1
ATOM 3037 O O . LEU B 2 186 ? -43.338 -16.278 82.302 1.00 16.65 186 LEU L O 1
ATOM 3042 N N . THR B 2 187 ? -45.005 -16.705 83.747 1.00 17.18 187 THR L N 1
ATOM 3043 C CA . THR B 2 187 ? -44.526 -15.652 84.624 1.00 17.51 187 THR L CA 1
ATOM 3044 C C . THR B 2 187 ? -43.489 -16.232 85.585 1.00 17.26 187 THR L C 1
ATOM 3045 O O . THR B 2 187 ? -43.489 -17.435 85.858 1.00 18.66 187 THR L O 1
ATOM 3049 N N . PRO B 2 188 ? -42.590 -15.402 86.114 1.00 17.48 188 PRO L N 1
ATOM 3050 C CA . PRO B 2 188 ? -41.687 -15.899 87.161 1.00 16.86 188 PRO L CA 1
ATOM 3051 C C . PRO B 2 188 ? -42.440 -16.516 88.328 1.00 20.22 188 PRO L C 1
ATOM 3052 O O . PRO B 2 188 ? -41.980 -17.502 88.911 1.00 17.64 188 PRO L O 1
ATOM 3056 N N . GLU B 2 189 ? -43.617 -15.983 88.650 1.00 20.10 189 GLU L N 1
ATOM 3057 C CA . GLU B 2 189 ? -44.406 -16.514 89.755 1.00 21.28 189 GLU L CA 1
ATOM 3058 C C . GLU B 2 189 ? -44.902 -17.928 89.461 1.00 17.63 189 GLU L C 1
ATOM 3059 O O . GLU B 2 189 ? -44.868 -18.797 90.341 1.00 21.16 189 GLU L O 1
ATOM 3065 N N . GLN B 2 190 ? -45.354 -18.186 88.230 1.00 19.37 190 GLN L N 1
ATOM 3066 C CA . GLN B 2 190 ? -45.732 -19.550 87.861 1.00 20.53 190 GLN L CA 1
ATOM 3067 C C . GLN B 2 190 ? -44.542 -20.490 87.959 1.00 20.67 190 GLN L C 1
ATOM 3068 O O . GLN B 2 190 ? -44.646 -21.596 88.504 1.00 18.66 190 GLN L O 1
ATOM 3074 N N . TRP B 2 191 ? -43.397 -20.061 87.425 1.00 17.88 191 TRP L N 1
ATOM 3075 C CA . TRP B 2 191 ? -42.209 -20.905 87.416 1.00 17.47 191 TRP L CA 1
ATOM 3076 C C . TRP B 2 191 ? -41.785 -21.282 88.829 1.00 18.63 191 TRP L C 1
ATOM 3077 O O . TRP B 2 191 ? -41.459 -22.443 89.098 1.00 19.87 191 TRP L O 1
ATOM 3088 N N . LYS B 2 192 ? -41.804 -20.320 89.751 1.00 20.36 192 LYS L N 1
ATOM 3089 C CA . LYS B 2 192 ? -41.363 -20.578 91.113 1.00 23.81 192 LYS L CA 1
ATOM 3090 C C . LYS B 2 192 ? -42.398 -21.319 91.949 1.00 21.98 192 LYS L C 1
ATOM 3091 O O . LYS B 2 192 ? -42.023 -21.975 92.924 1.00 25.32 192 LYS L O 1
ATOM 3097 N N . SER B 2 193 ? -43.677 -21.246 91.594 1.00 21.36 193 SER L N 1
ATOM 3098 C CA . SER B 2 193 ? -44.712 -21.843 92.436 1.00 23.28 193 SER L CA 1
ATOM 3099 C C . SER B 2 193 ? -44.944 -23.334 92.181 1.00 27.15 193 SER L C 1
ATOM 3100 O O . SER B 2 193 ? -45.583 -23.984 93.013 1.00 28.55 193 SER L O 1
ATOM 3103 N N . HIS B 2 194 ? -44.454 -23.893 91.080 1.00 19.84 194 HIS L N 1
ATOM 3104 C CA . HIS B 2 194 ? -44.612 -25.307 90.800 1.00 19.93 194 HIS L CA 1
ATOM 3105 C C . HIS B 2 194 ? -43.366 -26.063 91.202 1.00 18.96 194 HIS L C 1
ATOM 3106 O O . HIS B 2 194 ? -42.268 -25.509 91.288 1.00 18.65 194 HIS L O 1
ATOM 3113 N N . ARG B 2 195 ? -43.545 -27.356 91.448 1.00 19.54 195 ARG L N 1
ATOM 3114 C CA . ARG B 2 195 ? -42.387 -28.182 91.771 1.00 20.42 195 ARG L CA 1
ATOM 3115 C C . ARG B 2 195 ? -41.527 -28.446 90.526 1.00 19.57 195 ARG L C 1
ATOM 3116 O O . ARG B 2 195 ? -40.293 -28.542 90.621 1.00 20.93 195 ARG L O 1
ATOM 3124 N N . SER B 2 196 ? -42.151 -28.485 89.346 1.00 18.15 196 SER L N 1
ATOM 3125 C CA . SER B 2 196 ? -41.399 -28.639 88.109 1.00 16.18 196 SER L CA 1
ATOM 3126 C C . SER B 2 196 ? -42.278 -28.345 86.899 1.00 16.71 196 SER L C 1
ATOM 3127 O O . SER B 2 196 ? -43.507 -28.278 86.991 1.00 15.39 196 SER L O 1
ATOM 3130 N N . TYR B 2 197 ? -41.618 -28.193 85.754 1.00 15.14 197 TYR L N 1
ATOM 3131 C CA . TYR B 2 197 ? -42.258 -28.207 84.447 1.00 13.68 197 TYR L CA 1
ATOM 3132 C C . TYR B 2 197 ? -41.608 -29.270 83.576 1.00 14.07 197 TYR L C 1
ATOM 3133 O O . TYR B 2 197 ? -40.420 -29.579 83.724 1.00 12.89 197 TYR L O 1
ATOM 3142 N N . SER B 2 198 ? -42.374 -29.808 82.637 1.00 12.31 198 SER L N 1
ATOM 3143 C CA . SER B 2 198 ? -41.853 -30.859 81.771 1.00 13.11 198 SER L CA 1
ATOM 3144 C C . SER B 2 198 ? -42.137 -30.536 80.316 1.00 11.41 198 SER L C 1
ATOM 3145 O O . SER B 2 198 ? -43.160 -29.939 79.980 1.00 13.30 198 SER L O 1
ATOM 3148 N N . CYS B 2 199 ? -41.208 -30.958 79.459 1.00 12.08 199 CYS L N 1
ATOM 3149 C CA . CYS B 2 199 ? -41.388 -30.970 78.013 1.00 11.29 199 CYS L CA 1
ATOM 3150 C C . CYS B 2 199 ? -41.462 -32.427 77.583 1.00 11.74 199 CYS L C 1
ATOM 3151 O O . CYS B 2 199 ? -40.520 -33.188 77.828 1.00 10.77 199 CYS L O 1
ATOM 3154 N N . GLN B 2 200 ? -42.582 -32.824 76.980 1.00 11.62 200 GLN L N 1
ATOM 3155 C CA . GLN B 2 200 ? -42.789 -34.204 76.552 1.00 13.67 200 GLN L CA 1
ATOM 3156 C C . GLN B 2 200 ? -42.887 -34.251 75.036 1.00 11.93 200 GLN L C 1
ATOM 3157 O O . GLN B 2 200 ? -43.769 -33.620 74.442 1.00 12.44 200 GLN L O 1
ATOM 3163 N N . VAL B 2 201 ? -41.988 -35.010 74.417 1.00 12.11 201 VAL L N 1
ATOM 3164 C CA . VAL B 2 201 ? -41.877 -35.091 72.966 1.00 12.18 201 VAL L CA 1
ATOM 3165 C C . VAL B 2 201 ? -42.395 -36.453 72.522 1.00 13.36 201 VAL L C 1
ATOM 3166 O O . VAL B 2 201 ? -41.911 -37.489 72.990 1.00 13.89 201 VAL L O 1
ATOM 3170 N N . THR B 2 202 ? -43.375 -36.463 71.624 1.00 12.17 202 THR L N 1
ATOM 3171 C CA . THR B 2 202 ? -43.904 -37.710 71.081 1.00 13.73 202 THR L CA 1
ATOM 3172 C C . THR B 2 202 ? -43.427 -37.881 69.647 1.00 14.61 202 THR L C 1
ATOM 3173 O O . THR B 2 202 ? -43.518 -36.949 68.839 1.00 15.40 202 THR L O 1
ATOM 3177 N N . HIS B 2 203 ? -42.924 -39.069 69.331 1.00 11.79 203 HIS L N 1
ATOM 3178 C CA . HIS B 2 203 ? -42.394 -39.321 67.997 1.00 14.04 203 HIS L CA 1
ATOM 3179 C C . HIS B 2 203 ? -42.580 -40.794 67.685 1.00 17.41 203 HIS L C 1
ATOM 3180 O O . HIS B 2 203 ? -42.037 -41.644 68.395 1.00 15.09 203 HIS L O 1
ATOM 3187 N N . GLU B 2 204 ? -43.370 -41.097 66.650 1.00 16.40 204 GLU L N 1
ATOM 3188 C CA . GLU B 2 204 ? -43.529 -42.481 66.192 1.00 17.84 204 GLU L CA 1
ATOM 3189 C C . GLU B 2 204 ? -44.021 -43.392 67.316 1.00 19.78 204 GLU L C 1
ATOM 3190 O O . GLU B 2 204 ? -43.552 -44.521 67.468 1.00 21.80 204 GLU L O 1
ATOM 3196 N N . GLY B 2 205 ? -44.953 -42.890 68.122 1.00 20.27 205 GLY L N 1
ATOM 3197 C CA . GLY B 2 205 ? -45.527 -43.681 69.195 1.00 22.32 205 GLY L CA 1
ATOM 3198 C C . GLY B 2 205 ? -44.669 -43.855 70.432 1.00 19.37 205 GLY L C 1
ATOM 3199 O O . GLY B 2 205 ? -45.064 -44.604 71.333 1.00 20.00 205 GLY L O 1
ATOM 3200 N N . SER B 2 206 ? -43.512 -43.200 70.508 1.00 13.55 206 SER L N 1
ATOM 3201 C CA . SER B 2 206 ? -42.666 -43.200 71.692 1.00 13.81 206 SER L CA 1
ATOM 3202 C C . SER B 2 206 ? -42.569 -41.782 72.242 1.00 13.24 206 SER L C 1
ATOM 3203 O O . SER B 2 206 ? -42.650 -40.808 71.494 1.00 16.01 206 SER L O 1
ATOM 3206 N N . THR B 2 207 ? -42.370 -41.660 73.554 1.00 12.33 207 THR L N 1
ATOM 3207 C CA . THR B 2 207 ? -42.291 -40.346 74.175 1.00 13.13 207 THR L CA 1
ATOM 3208 C C . THR B 2 207 ? -41.013 -40.218 74.979 1.00 14.70 207 THR L C 1
ATOM 3209 O O . THR B 2 207 ? -40.551 -41.180 75.596 1.00 14.99 207 THR L O 1
ATOM 3213 N N . VAL B 2 208 ? -40.455 -39.017 74.964 1.00 12.88 208 VAL L N 1
ATOM 3214 C CA . VAL B 2 208 ? -39.320 -38.639 75.790 1.00 13.32 208 VAL L CA 1
ATOM 3215 C C . VAL B 2 208 ? -39.759 -37.432 76.595 1.00 14.17 208 VAL L C 1
ATOM 3216 O O . VAL B 2 208 ? -40.230 -36.445 76.021 1.00 14.34 208 VAL L O 1
ATOM 3220 N N . GLU B 2 209 ? -39.623 -37.506 77.912 1.00 13.40 209 GLU L N 1
ATOM 3221 C CA . GLU B 2 209 ? -40.061 -36.408 78.762 1.00 14.40 209 GLU L CA 1
ATOM 3222 C C . GLU B 2 209 ? -38.891 -35.938 79.608 1.00 14.67 209 GLU L C 1
ATOM 3223 O O . GLU B 2 209 ? -38.296 -36.726 80.352 1.00 15.45 209 GLU L O 1
ATOM 3229 N N . LYS B 2 210 ? -38.550 -34.663 79.472 1.00 11.80 210 LYS L N 1
ATOM 3230 C CA . LYS B 2 210 ? -37.535 -34.036 80.295 1.00 14.50 210 LYS L CA 1
ATOM 3231 C C . LYS B 2 210 ? -38.210 -33.052 81.242 1.00 13.37 210 LYS L C 1
ATOM 3232 O O . LYS B 2 210 ? -39.212 -32.421 80.896 1.00 14.42 210 LYS L O 1
ATOM 3238 N N . THR B 2 211 ? -37.648 -32.915 82.441 1.00 15.14 211 THR L N 1
ATOM 3239 C CA . THR B 2 211 ? -38.260 -32.126 83.500 1.00 14.03 211 THR L CA 1
ATOM 3240 C C . THR B 2 211 ? -37.215 -31.237 84.162 1.00 15.52 211 THR L C 1
ATOM 3241 O O . THR B 2 211 ? -36.085 -31.672 84.403 1.00 17.58 211 THR L O 1
ATOM 3245 N N . VAL B 2 212 ? -37.586 -29.989 84.436 1.00 13.83 212 VAL L N 1
ATOM 3246 C CA . VAL B 2 212 ? -36.714 -29.056 85.145 1.00 15.78 212 VAL L CA 1
ATOM 3247 C C . VAL B 2 212 ? -37.472 -28.439 86.313 1.00 17.44 212 VAL L C 1
ATOM 3248 O O . VAL B 2 212 ? -38.699 -28.318 86.294 1.00 16.45 212 VAL L O 1
ATOM 3252 N N . ALA B 2 213 ? -36.727 -28.024 87.333 1.00 18.39 213 ALA L N 1
ATOM 3253 C CA . ALA B 2 213 ? -37.321 -27.477 88.542 1.00 19.60 213 ALA L CA 1
ATOM 3254 C C . ALA B 2 213 ? -36.599 -26.196 88.934 1.00 20.95 213 ALA L C 1
ATOM 3255 O O . ALA B 2 213 ? -35.419 -26.023 88.606 1.00 23.11 213 ALA L O 1
ATOM 3257 N N . PRO B 2 214 ? -37.285 -25.268 89.628 1.00 20.01 214 PRO L N 1
ATOM 3258 C CA . PRO B 2 214 ? -36.642 -24.016 90.055 1.00 20.69 214 PRO L CA 1
ATOM 3259 C C . PRO B 2 214 ? -35.452 -24.251 90.980 1.00 25.31 214 PRO L C 1
ATOM 3260 O O . PRO B 2 214 ? -35.451 -25.249 91.701 1.00 28.36 214 PRO L O 1
#

Radius of gyration: 23.95 Å; Cα contacts (8 Å, |Δi|>4): 1208; chains: 2; bounding box: 40×49×71 Å

Nearest PDB structures (foldseek):
  5w6c-assembly1_H  TM=1.004E+00  e=7.067E-44  Homo sapiens
  5w6g-assembly1_H  TM=9.692E-01  e=1.466E-37  Homo sapiens
  6uvo-assembly1_H  TM=9.583E-01  e=5.743E-37  Homo sapiens
  3aaz-assembly1_A  TM=9.094E-01  e=5.336E-33  Homo sapiens
  8v9d-assembly1_M  TM=6.680E-01  e=1.031E-35  Homo sapiens